Protein AF-0000000086532216 (afdb_homodimer)

Structure (mmCIF, N/CA/C/O backbone):
data_AF-0000000086532216-model_v1
#
loop_
_entity.id
_entity.type
_entity.pdbx_description
1 polymer 'Phytanoyl-CoA dioxygenase family protein'
#
loop_
_atom_site.group_PDB
_atom_site.id
_atom_site.type_symbol
_atom_site.label_atom_id
_atom_site.label_alt_id
_atom_site.label_comp_id
_atom_site.label_asym_id
_atom_site.label_entity_id
_atom_site.label_seq_id
_atom_site.pdbx_PDB_ins_code
_atom_site.Cartn_x
_atom_site.Cartn_y
_atom_site.Cartn_z
_atom_site.occupancy
_atom_site.B_iso_or_equiv
_atom_site.auth_seq_id
_atom_site.auth_comp_id
_atom_site.auth_asym_id
_atom_site.auth_atom_id
_atom_site.pdbx_PDB_model_num
ATOM 1 N N . MET A 1 1 ? 32.438 -9.359 -1.684 1 26.5 1 MET A N 1
ATOM 2 C CA . MET A 1 1 ? 31.672 -8.117 -1.827 1 26.5 1 MET A CA 1
ATOM 3 C C . MET A 1 1 ? 30.422 -8.141 -0.959 1 26.5 1 MET A C 1
ATOM 5 O O . MET A 1 1 ? 29.641 -9.094 -1.007 1 26.5 1 MET A O 1
ATOM 9 N N . ASP A 1 2 ? 30.469 -7.555 0.174 1 36 2 ASP A N 1
ATOM 10 C CA . ASP A 1 2 ? 29.422 -7.645 1.192 1 36 2 ASP A CA 1
ATOM 11 C C . ASP A 1 2 ? 28.031 -7.469 0.577 1 36 2 ASP A C 1
ATOM 13 O O . ASP A 1 2 ? 27.797 -6.508 -0.161 1 36 2 ASP A O 1
ATOM 17 N N . VAL A 1 3 ? 27.453 -8.477 0.072 1 42.84 3 VAL A N 1
ATOM 18 C CA . VAL A 1 3 ? 26.109 -8.359 -0.47 1 42.84 3 VAL A CA 1
ATOM 19 C C . VAL A 1 3 ? 25.359 -7.23 0.241 1 42.84 3 VAL A C 1
ATOM 21 O O . VAL A 1 3 ? 25.125 -7.301 1.448 1 42.84 3 VAL A O 1
ATOM 24 N N . LYS A 1 4 ? 25.641 -5.98 -0.162 1 53.34 4 LYS A N 1
ATOM 25 C CA . LYS A 1 4 ? 25.016 -4.781 0.393 1 53.34 4 LYS A CA 1
ATOM 26 C C . LYS A 1 4 ? 23.531 -5.008 0.674 1 53.34 4 LYS A C 1
ATOM 28 O O . LYS A 1 4 ? 22.797 -5.465 -0.198 1 53.34 4 LYS A O 1
ATOM 33 N N . LYS A 1 5 ? 23.109 -4.891 1.881 1 77.88 5 LYS A N 1
ATOM 34 C CA . LYS A 1 5 ? 21.766 -5.07 2.436 1 77.88 5 LYS A CA 1
ATOM 35 C C . LYS A 1 5 ? 20.766 -4.141 1.759 1 77.88 5 LYS A C 1
ATOM 37 O O . LYS A 1 5 ? 21.047 -2.953 1.568 1 77.88 5 LYS A O 1
ATOM 42 N N . ARG A 1 6 ? 19.875 -4.738 1.039 1 90.75 6 ARG A N 1
ATOM 43 C CA . ARG A 1 6 ? 18.781 -3.986 0.41 1 90.75 6 ARG A CA 1
ATOM 44 C C . ARG A 1 6 ? 18.141 -3.033 1.404 1 90.75 6 ARG A C 1
ATOM 46 O O . ARG A 1 6 ? 17.906 -3.395 2.561 1 90.75 6 ARG A O 1
ATOM 53 N N . LEU A 1 7 ? 17.922 -1.846 0.94 1 94 7 LEU A N 1
ATOM 54 C CA . LEU A 1 7 ? 17.234 -0.859 1.771 1 94 7 LEU A CA 1
ATOM 55 C C . LEU A 1 7 ? 15.797 -1.273 2.037 1 94 7 LEU A C 1
ATOM 57 O O . LEU A 1 7 ? 15.234 -0.938 3.08 1 94 7 LEU A O 1
ATOM 61 N N . LEU A 1 8 ? 15.25 -2.025 1.075 1 96.12 8 LEU A N 1
ATOM 62 C CA . LEU A 1 8 ? 13.852 -2.439 1.173 1 96.12 8 LEU A CA 1
ATOM 63 C C . LEU A 1 8 ? 13.719 -3.953 1.039 1 96.12 8 LEU A C 1
ATOM 65 O O . LEU A 1 8 ? 13.102 -4.445 0.092 1 96.12 8 LEU A O 1
ATOM 69 N N . PRO A 1 9 ? 14.203 -4.691 2.033 1 95.5 9 PRO A N 1
ATOM 70 C CA . PRO A 1 9 ? 14.148 -6.152 1.949 1 95.5 9 PRO A CA 1
ATOM 71 C C . PRO A 1 9 ? 12.727 -6.699 2.072 1 95.5 9 PRO A C 1
ATOM 73 O O . PRO A 1 9 ? 12.484 -7.875 1.791 1 95.5 9 PRO A O 1
ATOM 76 N N . GLY A 1 10 ? 11.766 -5.859 2.512 1 96.44 10 GLY A N 1
ATOM 77 C CA . GLY A 1 10 ? 10.383 -6.281 2.646 1 96.44 10 GLY A CA 1
ATOM 78 C C . GLY A 1 10 ? 9.562 -6.066 1.387 1 96.44 10 GLY A C 1
ATOM 79 O O . GLY A 1 10 ? 8.344 -6.227 1.396 1 96.44 10 GLY A O 1
ATOM 80 N N . ILE A 1 11 ? 10.195 -5.672 0.333 1 97.25 11 ILE A N 1
ATOM 81 C CA . ILE A 1 11 ? 9.57 -5.539 -0.978 1 97.25 11 ILE A CA 1
ATOM 82 C C . ILE A 1 11 ? 10.281 -6.438 -1.985 1 97.25 11 ILE A C 1
ATOM 84 O O . ILE A 1 11 ? 11.508 -6.441 -2.068 1 97.25 11 ILE A O 1
ATOM 88 N N . PRO A 1 12 ? 9.484 -7.246 -2.775 1 97.94 12 PRO A N 1
ATOM 89 C CA . PRO A 1 12 ? 10.164 -8.008 -3.826 1 97.94 12 PRO A CA 1
ATOM 90 C C . PRO A 1 12 ? 11.047 -7.133 -4.715 1 97.94 12 PRO A C 1
ATOM 92 O O . PRO A 1 12 ? 10.664 -6.008 -5.051 1 97.94 12 PRO A O 1
ATOM 95 N N . LEU A 1 13 ? 12.188 -7.652 -5.117 1 97.12 13 LEU A N 1
ATOM 96 C CA . LEU A 1 13 ? 13.125 -6.887 -5.926 1 97.12 13 LEU A CA 1
ATOM 97 C C . LEU A 1 13 ? 12.453 -6.344 -7.18 1 97.12 13 LEU A C 1
ATOM 99 O O . LEU A 1 13 ? 12.609 -5.168 -7.52 1 97.12 13 LEU A O 1
ATOM 103 N N . ILE A 1 14 ? 11.648 -7.102 -7.844 1 97.88 14 ILE A N 1
ATOM 104 C CA . ILE A 1 14 ? 11.078 -6.758 -9.141 1 97.88 14 ILE A CA 1
ATOM 105 C C . ILE A 1 14 ? 9.977 -5.711 -8.953 1 97.88 14 ILE A C 1
ATOM 107 O O . ILE A 1 14 ? 9.492 -5.133 -9.93 1 97.88 14 ILE A O 1
ATOM 111 N N . GLU A 1 15 ? 9.547 -5.469 -7.727 1 97.81 15 GLU A N 1
ATOM 112 C CA . GLU A 1 15 ? 8.508 -4.473 -7.488 1 97.81 15 GLU A CA 1
ATOM 113 C C . GLU A 1 15 ? 9.031 -3.318 -6.641 1 97.81 15 GLU A C 1
ATOM 115 O O . GLU A 1 15 ? 8.258 -2.477 -6.184 1 97.81 15 GLU A O 1
ATOM 120 N N . SER A 1 16 ? 10.32 -3.264 -6.414 1 97.12 16 SER A N 1
ATOM 121 C CA . SER A 1 16 ? 10.961 -2.248 -5.59 1 97.12 16 SER A CA 1
ATOM 122 C C . SER A 1 16 ? 10.938 -0.884 -6.27 1 97.12 16 SER A C 1
ATOM 124 O O . SER A 1 16 ? 11.164 -0.783 -7.477 1 97.12 16 SER A O 1
ATOM 126 N N . PRO A 1 17 ? 10.641 0.171 -5.504 1 96.25 17 PRO A N 1
ATOM 127 C CA . PRO A 1 17 ? 10.812 1.514 -6.062 1 96.25 17 PRO A CA 1
ATOM 128 C C . PRO A 1 17 ? 12.266 1.829 -6.398 1 96.25 17 PRO A C 1
ATOM 130 O O . PRO A 1 17 ? 12.547 2.836 -7.055 1 96.25 17 PRO A O 1
ATOM 133 N N . LEU A 1 18 ? 13.195 1 -6 1 96.75 18 LEU A N 1
ATOM 134 C CA . LEU A 1 18 ? 14.625 1.145 -6.281 1 96.75 18 LEU A CA 1
ATOM 135 C C . LEU A 1 18 ? 15.094 0.085 -7.273 1 96.75 18 LEU A C 1
ATOM 137 O O . LEU A 1 18 ? 16.266 -0.309 -7.258 1 96.75 18 LEU A O 1
ATOM 141 N N . PHE A 1 19 ? 14.195 -0.387 -8.094 1 97.31 19 PHE A N 1
ATOM 142 C CA . PHE A 1 19 ? 14.383 -1.537 -8.969 1 97.31 19 PHE A CA 1
ATOM 143 C C . PHE A 1 19 ? 15.664 -1.388 -9.781 1 97.31 19 PHE A C 1
ATOM 145 O O . PHE A 1 19 ? 16.531 -2.271 -9.766 1 97.31 19 PHE A O 1
ATOM 152 N N . ASP A 1 20 ? 15.82 -0.256 -10.484 1 94.31 20 ASP A N 1
ATOM 153 C CA . ASP A 1 20 ? 16.953 -0.088 -11.383 1 94.31 20 ASP A CA 1
ATOM 154 C C . ASP A 1 20 ? 18.281 -0.21 -10.633 1 94.31 20 ASP A C 1
ATOM 156 O O . ASP A 1 20 ? 19.188 -0.906 -11.078 1 94.31 20 ASP A O 1
ATOM 160 N N . ALA A 1 21 ? 18.359 0.395 -9.477 1 91.75 21 ALA A N 1
ATOM 161 C CA . ALA A 1 21 ? 19.578 0.353 -8.68 1 91.75 21 ALA A CA 1
ATOM 162 C C . ALA A 1 21 ? 19.812 -1.045 -8.117 1 91.75 21 ALA A C 1
ATOM 164 O O . ALA A 1 21 ? 20.953 -1.53 -8.109 1 91.75 21 ALA A O 1
ATOM 165 N N . GLU A 1 22 ? 18.766 -1.678 -7.711 1 92.44 22 GLU A N 1
ATOM 166 C CA . GLU A 1 22 ? 18.891 -2.977 -7.055 1 92.44 22 GLU A CA 1
ATOM 167 C C . GLU A 1 22 ? 19.188 -4.078 -8.07 1 92.44 22 GLU A C 1
ATOM 169 O O . GLU A 1 22 ? 19.984 -4.984 -7.789 1 92.44 22 GLU A O 1
ATOM 174 N N . ILE A 1 23 ? 18.531 -4.027 -9.195 1 91.31 23 ILE A N 1
ATOM 175 C CA . ILE A 1 23 ? 18.688 -5.094 -10.172 1 91.31 23 ILE A CA 1
ATOM 176 C C . ILE A 1 23 ? 20.094 -5.055 -10.758 1 91.31 23 ILE A C 1
ATOM 178 O O . ILE A 1 23 ? 20.656 -6.09 -11.141 1 91.31 23 ILE A O 1
ATOM 182 N N . SER A 1 24 ? 20.672 -3.875 -10.859 1 87.38 24 SER A N 1
ATOM 183 C CA . SER A 1 24 ? 22.031 -3.729 -11.367 1 87.38 24 SER A CA 1
ATOM 184 C C . SER A 1 24 ? 23.047 -4.414 -10.445 1 87.38 24 SER A C 1
ATOM 186 O O . SER A 1 24 ? 24.125 -4.816 -10.891 1 87.38 24 SER A O 1
ATOM 188 N N . GLN A 1 25 ? 22.703 -4.555 -9.219 1 84.75 25 GLN A N 1
ATOM 189 C CA . GLN A 1 25 ? 23.594 -5.18 -8.242 1 84.75 25 GLN A CA 1
ATOM 190 C C . GLN A 1 25 ? 23.328 -6.676 -8.133 1 84.75 25 GLN A C 1
ATOM 192 O O . GLN A 1 25 ? 24.094 -7.41 -7.516 1 84.75 25 GLN A O 1
ATOM 197 N N . ALA A 1 26 ? 22.219 -7.031 -8.711 1 83.44 26 ALA A N 1
ATOM 198 C CA . ALA A 1 26 ? 21.844 -8.438 -8.633 1 83.44 26 ALA A CA 1
ATOM 199 C C . ALA A 1 26 ? 22.625 -9.273 -9.641 1 83.44 26 ALA A C 1
ATOM 201 O O . ALA A 1 26 ? 23.016 -8.781 -10.703 1 83.44 26 ALA A O 1
ATOM 202 N N . GLU A 1 27 ? 23 -10.477 -9.242 1 85.44 27 GLU A N 1
ATOM 203 C CA . GLU A 1 27 ? 23.688 -11.414 -10.133 1 85.44 27 GLU A CA 1
ATOM 204 C C . GLU A 1 27 ? 22.703 -12.117 -11.062 1 85.44 27 GLU A C 1
ATOM 206 O O . GLU A 1 27 ? 22.312 -13.258 -10.82 1 85.44 27 GLU A O 1
ATOM 211 N N . LEU A 1 28 ? 22.312 -11.406 -12.164 1 92.75 28 LEU A N 1
ATOM 212 C CA . LEU A 1 28 ? 21.375 -11.945 -13.141 1 92.75 28 LEU A CA 1
ATOM 213 C C . LEU A 1 28 ? 22.031 -12.07 -14.516 1 92.75 28 LEU A C 1
ATOM 215 O O . LEU A 1 28 ? 22.859 -11.234 -14.891 1 92.75 28 LEU A O 1
ATOM 219 N N . THR A 1 29 ? 21.703 -13.102 -15.203 1 94.25 29 THR A N 1
ATOM 220 C CA . THR A 1 29 ? 22.062 -13.203 -16.609 1 94.25 29 THR A CA 1
ATOM 221 C C . THR A 1 29 ? 21.297 -12.18 -17.438 1 94.25 29 THR A C 1
ATOM 223 O O . THR A 1 29 ? 20.297 -11.617 -16.969 1 94.25 29 THR A O 1
ATOM 226 N N . PRO A 1 30 ? 21.766 -11.914 -18.656 1 94.38 30 PRO A N 1
ATOM 227 C CA . PRO A 1 30 ? 21.031 -10.969 -19.5 1 94.38 30 PRO A CA 1
ATOM 228 C C . PRO A 1 30 ? 19.578 -11.375 -19.703 1 94.38 30 PRO A C 1
ATOM 230 O O . PRO A 1 30 ? 18.672 -10.523 -19.672 1 94.38 30 PRO A O 1
ATOM 233 N N . GLY A 1 31 ? 19.328 -12.664 -19.891 1 96.25 31 GLY A N 1
ATOM 234 C CA . GLY A 1 31 ? 17.969 -13.156 -20.031 1 96.25 31 GLY A CA 1
ATOM 235 C C . GLY A 1 31 ? 17.125 -12.945 -18.781 1 96.25 31 GLY A C 1
ATOM 236 O O . GLY A 1 31 ? 15.961 -12.562 -18.859 1 96.25 31 GLY A O 1
ATOM 237 N N . GLU A 1 32 ? 17.719 -13.148 -17.688 1 96.31 32 GLU A N 1
ATOM 238 C CA . GLU A 1 32 ? 17.016 -12.969 -16.422 1 96.31 32 GLU A CA 1
ATOM 239 C C . GLU A 1 32 ? 16.719 -11.492 -16.156 1 96.31 32 GLU A C 1
ATOM 241 O O . GLU A 1 32 ? 15.703 -11.148 -15.57 1 96.31 32 GLU A O 1
ATOM 246 N N . HIS A 1 33 ? 17.641 -10.633 -16.594 1 96.75 33 HIS A N 1
ATOM 247 C CA . HIS A 1 33 ? 17.406 -9.195 -16.516 1 96.75 33 HIS A CA 1
ATOM 248 C C . HIS A 1 33 ? 16.172 -8.789 -17.312 1 96.75 33 HIS A C 1
ATOM 250 O O . HIS A 1 33 ? 15.375 -7.953 -16.859 1 96.75 33 HIS A O 1
ATOM 256 N N . GLU A 1 34 ? 16.047 -9.391 -18.453 1 97.69 34 GLU A N 1
ATOM 257 C CA . GLU A 1 34 ? 14.875 -9.109 -19.266 1 97.69 34 GLU A CA 1
ATOM 258 C C . GLU A 1 34 ? 13.594 -9.578 -18.578 1 97.69 34 GLU A C 1
ATOM 260 O O . GLU A 1 34 ? 12.57 -8.891 -18.641 1 97.69 34 GLU A O 1
ATOM 265 N N . ILE A 1 35 ? 13.656 -10.719 -17.969 1 98.5 35 ILE A N 1
ATOM 266 C CA . ILE A 1 35 ? 12.516 -11.258 -17.234 1 98.5 35 ILE A CA 1
ATOM 267 C C . ILE A 1 35 ? 12.156 -10.312 -16.078 1 98.5 35 ILE A C 1
ATOM 269 O O . ILE A 1 35 ? 10.992 -9.961 -15.898 1 98.5 35 ILE A O 1
ATOM 273 N N . ALA A 1 36 ? 13.172 -9.883 -15.344 1 98.38 36 ALA A N 1
ATOM 274 C CA . ALA A 1 36 ? 12.969 -8.969 -14.227 1 98.38 36 ALA A CA 1
ATOM 275 C C . ALA A 1 36 ? 12.336 -7.66 -14.688 1 98.38 36 ALA A C 1
ATOM 277 O O . ALA A 1 36 ? 11.398 -7.164 -14.055 1 98.38 36 ALA A O 1
ATOM 278 N N . SER A 1 37 ? 12.82 -7.141 -15.781 1 98.25 37 SER A N 1
ATOM 279 C CA . SER A 1 37 ? 12.305 -5.887 -16.328 1 98.25 37 SER A CA 1
ATOM 280 C C . SER A 1 37 ? 10.852 -6.039 -16.766 1 98.25 37 SER A C 1
ATOM 282 O O . SER A 1 37 ? 10.039 -5.141 -16.547 1 98.25 37 SER A O 1
ATOM 284 N N . ALA A 1 38 ? 10.539 -7.16 -17.406 1 98.75 38 ALA A N 1
ATOM 285 C CA . ALA A 1 38 ? 9.172 -7.418 -17.844 1 98.75 38 ALA A CA 1
ATOM 286 C C . ALA A 1 38 ? 8.227 -7.504 -16.656 1 98.75 38 ALA A C 1
ATOM 288 O O . ALA A 1 38 ? 7.129 -6.941 -16.672 1 98.75 38 ALA A O 1
ATOM 289 N N . LEU A 1 39 ? 8.641 -8.188 -15.625 1 98.81 39 LEU A N 1
ATOM 290 C CA . LEU A 1 39 ? 7.824 -8.312 -14.414 1 98.81 39 LEU A CA 1
ATOM 291 C C . LEU A 1 39 ? 7.617 -6.953 -13.758 1 98.81 39 LEU A C 1
ATOM 293 O O . LEU A 1 39 ? 6.516 -6.637 -13.305 1 98.81 39 LEU A O 1
ATOM 297 N N . ASN A 1 40 ? 8.672 -6.184 -13.688 1 98.5 40 ASN A N 1
ATOM 298 C CA . ASN A 1 40 ? 8.594 -4.855 -13.094 1 98.5 40 ASN A CA 1
ATOM 299 C C . ASN A 1 40 ? 7.637 -3.949 -13.867 1 98.5 40 ASN A C 1
ATOM 301 O O . ASN A 1 40 ? 6.828 -3.236 -13.273 1 98.5 40 ASN A O 1
ATOM 305 N N . ARG A 1 41 ? 7.723 -4.016 -15.18 1 98.06 41 ARG A N 1
ATOM 306 C CA . ARG A 1 41 ? 6.977 -3.104 -16.047 1 98.06 41 ARG A CA 1
ATOM 307 C C . ARG A 1 41 ? 5.543 -3.582 -16.234 1 98.06 41 ARG A C 1
ATOM 309 O O . ARG A 1 41 ? 4.598 -2.795 -16.125 1 98.06 41 ARG A O 1
ATOM 316 N N . ASN A 1 42 ? 5.406 -4.891 -16.453 1 98.5 42 ASN A N 1
ATOM 317 C CA . ASN A 1 42 ? 4.121 -5.406 -16.906 1 98.5 42 ASN A CA 1
ATOM 318 C C . ASN A 1 42 ? 3.393 -6.164 -15.805 1 98.5 42 ASN A C 1
ATOM 320 O O . ASN A 1 42 ? 2.186 -6.395 -15.891 1 98.5 42 ASN A O 1
ATOM 324 N N . GLY A 1 43 ? 4.109 -6.625 -14.82 1 98.81 43 GLY A N 1
ATOM 325 C CA . GLY A 1 43 ? 3.535 -7.469 -13.781 1 98.81 43 GLY A CA 1
ATOM 326 C C . GLY A 1 43 ? 3.535 -8.945 -14.148 1 98.81 43 GLY A C 1
ATOM 327 O O . GLY A 1 43 ? 3.047 -9.773 -13.383 1 98.81 43 GLY A O 1
ATOM 328 N N . TYR A 1 44 ? 4.07 -9.242 -15.375 1 98.88 44 TYR A N 1
ATOM 329 C CA . TYR A 1 44 ? 4.219 -10.625 -15.812 1 98.88 44 TYR A CA 1
ATOM 330 C C . TYR A 1 44 ? 5.375 -10.766 -16.797 1 98.88 44 TYR A C 1
ATOM 332 O O . TYR A 1 44 ? 5.855 -9.766 -17.344 1 98.88 44 TYR A O 1
ATOM 340 N N . ALA A 1 45 ? 5.84 -11.992 -16.969 1 98.88 45 ALA A N 1
ATOM 341 C CA . ALA A 1 45 ? 6.867 -12.352 -17.938 1 98.88 45 ALA A CA 1
ATOM 342 C C . ALA A 1 45 ? 6.594 -13.719 -18.547 1 98.88 45 ALA A C 1
ATOM 344 O O . ALA A 1 45 ? 6.086 -14.617 -17.875 1 98.88 45 ALA A O 1
ATOM 345 N N . VAL A 1 46 ? 6.934 -13.852 -19.797 1 98.69 46 VAL A N 1
ATOM 346 C CA . VAL A 1 46 ? 6.793 -15.109 -20.516 1 98.69 46 VAL A CA 1
ATOM 347 C C . VAL A 1 46 ? 8.172 -15.742 -20.734 1 98.69 46 VAL A C 1
ATOM 349 O O . VAL A 1 46 ? 9.102 -15.062 -21.172 1 98.69 46 VAL A O 1
ATOM 352 N N . ILE A 1 47 ? 8.242 -17 -20.406 1 98.75 47 ILE A N 1
ATOM 353 C CA . ILE A 1 47 ? 9.5 -17.719 -20.594 1 98.75 47 ILE A CA 1
ATOM 354 C C . ILE A 1 47 ? 9.219 -19.109 -21.125 1 98.75 47 ILE A C 1
ATOM 356 O O . ILE A 1 47 ? 8.078 -19.594 -21.078 1 98.75 47 ILE A O 1
ATOM 360 N N . ASP A 1 48 ? 10.25 -19.688 -21.703 1 98.56 48 ASP A N 1
ATOM 361 C CA . ASP A 1 48 ? 10.203 -21.141 -21.875 1 98.56 48 ASP A CA 1
ATOM 362 C C . ASP A 1 48 ? 10.492 -21.859 -20.562 1 98.56 48 ASP A C 1
ATOM 364 O O . ASP A 1 48 ? 11.508 -21.594 -19.906 1 98.56 48 ASP A O 1
ATOM 368 N N . PHE A 1 49 ? 9.57 -22.688 -20.172 1 98.75 49 PHE A N 1
ATOM 369 C CA . PHE A 1 49 ? 9.758 -23.359 -18.891 1 98.75 49 PHE A CA 1
ATOM 370 C C . PHE A 1 49 ? 11.062 -24.141 -18.875 1 98.75 49 PHE A C 1
ATOM 372 O O . PHE A 1 49 ? 11.344 -24.906 -19.797 1 98.75 49 PHE A O 1
ATOM 379 N N . PRO A 1 50 ? 11.836 -23.953 -17.844 1 98.25 50 PRO A N 1
ATOM 380 C CA . PRO A 1 50 ? 13.195 -24.484 -17.859 1 98.25 50 PRO A CA 1
ATOM 381 C C . PRO A 1 50 ? 13.273 -25.938 -17.375 1 98.25 50 PRO A C 1
ATOM 383 O O . PRO A 1 50 ? 13.891 -26.219 -16.359 1 98.25 50 PRO A O 1
ATOM 386 N N . ASP A 1 51 ? 12.734 -26.812 -18.156 1 98.19 51 ASP A N 1
ATOM 387 C CA . ASP A 1 51 ? 12.75 -28.25 -17.906 1 98.19 51 ASP A CA 1
ATOM 388 C C . ASP A 1 51 ? 13.023 -29.031 -19.203 1 98.19 51 ASP A C 1
ATOM 390 O O . ASP A 1 51 ? 12.156 -29.109 -20.062 1 98.19 51 ASP A O 1
ATOM 394 N N . PRO A 1 52 ? 14.148 -29.672 -19.297 1 97.44 52 PRO A N 1
ATOM 395 C CA . PRO A 1 52 ? 14.477 -30.406 -20.531 1 97.44 52 PRO A CA 1
ATOM 396 C C . PRO A 1 52 ? 13.555 -31.609 -20.766 1 97.44 52 PRO A C 1
ATOM 398 O O . PRO A 1 52 ? 13.43 -32.094 -21.891 1 97.44 52 PRO A O 1
ATOM 401 N N . ASP A 1 53 ? 12.93 -32.094 -19.766 1 97.94 53 ASP A N 1
ATOM 402 C CA . ASP A 1 53 ? 12.062 -33.25 -19.875 1 97.94 53 ASP A CA 1
ATOM 403 C C . ASP A 1 53 ? 10.586 -32.844 -19.922 1 97.94 53 ASP A C 1
ATOM 405 O O . ASP A 1 53 ? 9.703 -33.656 -19.672 1 97.94 53 ASP A O 1
ATOM 409 N N . LEU A 1 54 ? 10.336 -31.625 -20.203 1 98.62 54 LEU A N 1
ATOM 410 C CA . LEU A 1 54 ? 8.984 -31.094 -20.047 1 98.62 54 LEU A CA 1
ATOM 411 C C . LEU A 1 54 ? 8.008 -31.828 -20.969 1 98.62 54 LEU A C 1
ATOM 413 O O . LEU A 1 54 ? 6.891 -32.156 -20.547 1 98.62 54 LEU A O 1
ATOM 417 N N . ASP A 1 55 ? 8.359 -32.125 -22.156 1 98.31 55 ASP A N 1
ATOM 418 C CA . ASP A 1 55 ? 7.453 -32.75 -23.125 1 98.31 55 ASP A CA 1
ATOM 419 C C . ASP A 1 55 ? 6.965 -34.125 -22.641 1 98.31 55 ASP A C 1
ATOM 421 O O . ASP A 1 55 ? 5.773 -34.406 -22.719 1 98.31 55 ASP A O 1
ATOM 425 N N . VAL A 1 56 ? 7.871 -34.875 -22.172 1 98.44 56 VAL A N 1
ATOM 426 C CA . VAL A 1 56 ? 7.527 -36.219 -21.703 1 98.44 56 VAL A CA 1
ATOM 427 C C . VAL A 1 56 ? 6.68 -36.125 -20.438 1 98.44 56 VAL A C 1
ATOM 429 O O . VAL A 1 56 ? 5.73 -36.875 -20.25 1 98.44 56 VAL A O 1
ATOM 432 N N . ARG A 1 57 ? 7.004 -35.156 -19.578 1 98.56 57 ARG A N 1
ATOM 433 C CA . ARG A 1 57 ? 6.219 -34.938 -18.375 1 98.56 57 ARG A CA 1
ATOM 434 C C . ARG A 1 57 ? 4.781 -34.531 -18.719 1 98.56 57 ARG A C 1
ATOM 436 O O . ARG A 1 57 ? 3.836 -35.062 -18.125 1 98.56 57 ARG A O 1
ATOM 443 N N . ILE A 1 58 ? 4.656 -33.688 -19.688 1 98.75 58 ILE A N 1
ATOM 444 C CA . ILE A 1 58 ? 3.338 -33.219 -20.109 1 98.75 58 ILE A CA 1
ATOM 445 C C . ILE A 1 58 ? 2.506 -34.406 -20.609 1 98.75 58 ILE A C 1
ATOM 447 O O . ILE A 1 58 ? 1.339 -34.531 -20.234 1 98.75 58 ILE A O 1
ATOM 451 N N . ALA A 1 59 ? 3.098 -35.219 -21.391 1 98.56 59 ALA A N 1
ATOM 452 C CA . ALA A 1 59 ? 2.391 -36.406 -21.906 1 98.56 59 ALA A CA 1
ATOM 453 C C . ALA A 1 59 ? 1.891 -37.281 -20.766 1 98.56 59 ALA A C 1
ATOM 455 O O . ALA A 1 59 ? 0.738 -37.719 -20.781 1 98.56 59 ALA A O 1
ATOM 456 N N . ARG A 1 60 ? 2.697 -37.5 -19.812 1 98.69 60 ARG A N 1
ATOM 457 C CA . ARG A 1 60 ? 2.342 -38.375 -18.688 1 98.69 60 ARG A CA 1
ATOM 458 C C . ARG A 1 60 ? 1.262 -37.719 -17.828 1 98.69 60 ARG A C 1
ATOM 460 O O . ARG A 1 60 ? 0.342 -38.375 -17.359 1 98.69 60 ARG A O 1
ATOM 467 N N . ILE A 1 61 ? 1.353 -36.438 -17.609 1 98.5 61 ILE A N 1
ATOM 468 C CA . ILE A 1 61 ? 0.356 -35.719 -16.844 1 98.5 61 ILE A CA 1
ATOM 469 C C . ILE A 1 61 ? -1.01 -35.844 -17.516 1 98.5 61 ILE A C 1
ATOM 471 O O . ILE A 1 61 ? -2 -36.188 -16.859 1 98.5 61 ILE A O 1
ATOM 475 N N . ARG A 1 62 ? -1.061 -35.531 -18.797 1 97.44 62 ARG A N 1
ATOM 476 C CA . ARG A 1 62 ? -2.328 -35.594 -19.516 1 97.44 62 ARG A CA 1
ATOM 477 C C . ARG A 1 62 ? -2.939 -37 -19.453 1 97.44 62 ARG A C 1
ATOM 479 O O . ARG A 1 62 ? -4.145 -37.125 -19.25 1 97.44 62 ARG A O 1
ATOM 486 N N . GLU A 1 63 ? -2.109 -37.969 -19.641 1 97.56 63 GLU A N 1
ATOM 487 C CA . GLU A 1 63 ? -2.578 -39.344 -19.594 1 97.56 63 GLU A CA 1
ATOM 488 C C . GLU A 1 63 ? -3.16 -39.688 -18.219 1 97.56 63 GLU A C 1
ATOM 490 O O . GLU A 1 63 ? -4.246 -40.281 -18.125 1 97.56 63 GLU A O 1
ATOM 495 N N . ARG A 1 64 ? -2.488 -39.344 -17.172 1 96.62 64 ARG A N 1
ATOM 496 C CA . ARG A 1 64 ? -2.873 -39.75 -15.82 1 96.62 64 ARG A CA 1
ATOM 497 C C . ARG A 1 64 ? -4.066 -38.938 -15.328 1 96.62 64 ARG A C 1
ATOM 499 O O . ARG A 1 64 ? -4.938 -39.438 -14.633 1 96.62 64 ARG A O 1
ATOM 506 N N . LEU A 1 65 ? -4.125 -37.625 -15.695 1 95.69 65 LEU A N 1
ATOM 507 C CA . LEU A 1 65 ? -5.133 -36.75 -15.109 1 95.69 65 LEU A CA 1
ATOM 508 C C . LEU A 1 65 ? -6.422 -36.781 -15.93 1 95.69 65 LEU A C 1
ATOM 510 O O . LEU A 1 65 ? -7.496 -36.469 -15.414 1 95.69 65 LEU A O 1
ATOM 514 N N . ALA A 1 66 ? -6.406 -37.156 -17.188 1 93.69 66 ALA A N 1
ATOM 515 C CA . ALA A 1 66 ? -7.555 -37.062 -18.094 1 93.69 66 ALA A CA 1
ATOM 516 C C . ALA A 1 66 ? -8.773 -37.781 -17.484 1 93.69 66 ALA A C 1
ATOM 518 O O . ALA A 1 66 ? -9.852 -37.188 -17.391 1 93.69 66 ALA A O 1
ATOM 519 N N . PRO A 1 67 ? -8.625 -39 -16.969 1 91.56 67 PRO A N 1
ATOM 520 C CA . PRO A 1 67 ? -9.805 -39.688 -16.422 1 91.56 67 PRO A CA 1
ATOM 521 C C . PRO A 1 67 ? -10.273 -39.094 -15.094 1 91.56 67 PRO A C 1
ATOM 523 O O . PRO A 1 67 ? -11.398 -39.344 -14.656 1 91.56 67 PRO A O 1
ATOM 526 N N . LEU A 1 68 ? -9.414 -38.312 -14.445 1 90.81 68 LEU A N 1
ATOM 527 C CA . LEU A 1 68 ? -9.695 -37.812 -13.102 1 90.81 68 LEU A CA 1
ATOM 528 C C . LEU A 1 68 ? -10.578 -36.594 -13.148 1 90.81 68 LEU A C 1
ATOM 530 O O . LEU A 1 68 ? -11.164 -36.188 -12.133 1 90.81 68 LEU A O 1
ATOM 534 N N . PHE A 1 69 ? -10.734 -35.938 -14.297 1 89.19 69 PHE A N 1
ATOM 535 C CA . PHE A 1 69 ? -11.562 -34.719 -14.414 1 89.19 69 PHE A CA 1
ATOM 536 C C . PHE A 1 69 ? -13.047 -35.094 -14.375 1 89.19 69 PHE A C 1
ATOM 538 O O . PHE A 1 69 ? -13.898 -34.219 -14.258 1 89.19 69 PHE A O 1
ATOM 545 N N . ALA A 1 70 ? -13.305 -36.312 -14.453 1 78.56 70 ALA A N 1
ATOM 546 C CA . ALA A 1 70 ? -14.68 -36.781 -14.328 1 78.56 70 ALA A CA 1
ATOM 547 C C . ALA A 1 70 ? -15.086 -36.906 -12.867 1 78.56 70 ALA A C 1
ATOM 549 O O . ALA A 1 70 ? -16.281 -36.969 -12.547 1 78.56 70 ALA A O 1
ATOM 550 N N . ASP A 1 71 ? -14.125 -36.812 -12 1 75.69 71 ASP A N 1
ATOM 551 C CA . ASP A 1 71 ? -14.367 -37 -10.562 1 75.69 71 ASP A CA 1
ATOM 552 C C . ASP A 1 71 ? -14.695 -35.656 -9.906 1 75.69 71 ASP A C 1
ATOM 554 O O . ASP A 1 71 ? -14.453 -34.594 -10.484 1 75.69 71 ASP A O 1
ATOM 558 N N . THR A 1 72 ? -15.453 -35.781 -8.742 1 77.88 72 THR A N 1
ATOM 559 C CA . THR A 1 72 ? -15.781 -34.594 -7.977 1 77.88 72 THR A CA 1
ATOM 560 C C . THR A 1 72 ? -15.562 -34.812 -6.484 1 77.88 72 THR A C 1
ATOM 562 O O . THR A 1 72 ? -15.773 -35.938 -5.988 1 77.88 72 THR A O 1
ATOM 565 N N . GLY A 1 73 ? -14.969 -33.719 -5.82 1 80.19 73 GLY A N 1
ATOM 566 C CA . GLY A 1 73 ? -14.859 -33.75 -4.371 1 80.19 73 GLY A CA 1
ATOM 567 C C . GLY A 1 73 ? -13.43 -33.844 -3.881 1 80.19 73 GLY A C 1
ATOM 568 O O . GLY A 1 73 ? -12.492 -33.75 -4.668 1 80.19 73 GLY A O 1
ATOM 569 N N . LEU A 1 74 ? -13.25 -33.844 -2.533 1 77.12 74 LEU A N 1
ATOM 570 C CA . LEU A 1 74 ? -11.961 -33.938 -1.855 1 77.12 74 LEU A CA 1
ATOM 571 C C . LEU A 1 74 ? -11.578 -35.375 -1.564 1 77.12 74 LEU A C 1
ATOM 573 O O . LEU A 1 74 ? -12.367 -36.125 -0.989 1 77.12 74 LEU A O 1
ATOM 577 N N . SER A 1 75 ? -10.438 -35.688 -1.979 1 72.75 75 SER A N 1
ATOM 578 C CA . SER A 1 75 ? -9.945 -37.031 -1.695 1 72.75 75 SER A CA 1
ATOM 579 C C . SER A 1 75 ? -9.359 -37.125 -0.29 1 72.75 75 SER A C 1
ATOM 581 O O . SER A 1 75 ? -9.133 -36.094 0.362 1 72.75 75 SER A O 1
ATOM 583 N N . ASN A 1 76 ? -9.109 -38.312 0.14 1 71.31 76 ASN A N 1
ATOM 584 C CA . ASN A 1 76 ? -8.531 -38.562 1.458 1 71.31 76 ASN A CA 1
ATOM 585 C C . ASN A 1 76 ? -7.117 -38 1.561 1 71.31 76 ASN A C 1
ATOM 587 O O . ASN A 1 76 ? -6.672 -37.625 2.648 1 71.31 76 ASN A O 1
ATOM 591 N N . ASP A 1 77 ? -6.504 -37.875 0.472 1 72.94 77 ASP A N 1
ATOM 592 C CA . ASP A 1 77 ? -5.117 -37.406 0.492 1 72.94 77 ASP A CA 1
ATOM 593 C C . ASP A 1 77 ? -5.035 -35.906 0.357 1 72.94 77 ASP A C 1
ATOM 595 O O . ASP A 1 77 ? -3.951 -35.312 0.44 1 72.94 77 ASP A O 1
ATOM 599 N N . GLY A 1 78 ? -6.148 -35.344 0.064 1 75.19 78 GLY A N 1
ATOM 600 C CA . GLY A 1 78 ? -6.148 -33.875 0.083 1 75.19 78 GLY A CA 1
ATOM 601 C C . GLY A 1 78 ? -6.238 -33.281 -1.301 1 75.19 78 GLY A C 1
ATOM 602 O O . GLY A 1 78 ? -6.16 -32.062 -1.449 1 75.19 78 GLY A O 1
ATOM 603 N N . VAL A 1 79 ? -6.406 -34.094 -2.279 1 79.06 79 VAL A N 1
ATOM 604 C CA . VAL A 1 79 ? -6.594 -33.562 -3.631 1 79.06 79 VAL A CA 1
ATOM 605 C C . VAL A 1 79 ? -8.062 -33.188 -3.84 1 79.06 79 VAL A C 1
ATOM 607 O O . VAL A 1 79 ? -8.961 -33.938 -3.445 1 79.06 79 VAL A O 1
ATOM 610 N N . PHE A 1 80 ? -8.312 -32 -4.512 1 81.19 80 PHE A N 1
ATOM 611 C CA . PHE A 1 80 ? -9.672 -31.562 -4.812 1 81.19 80 PHE A CA 1
ATOM 612 C C . PHE A 1 80 ? -9.961 -31.688 -6.305 1 81.19 80 PHE A C 1
ATOM 614 O O . PHE A 1 80 ? -9.258 -31.109 -7.133 1 81.19 80 PHE A O 1
ATOM 621 N N . TYR A 1 81 ? -10.961 -32.438 -6.555 1 77.44 81 TYR A N 1
ATOM 622 C CA . TYR A 1 81 ? -11.359 -32.719 -7.934 1 77.44 81 TYR A CA 1
ATOM 623 C C . TYR A 1 81 ? -12.641 -31.953 -8.273 1 77.44 81 TYR A C 1
ATOM 625 O O . TYR A 1 81 ? -13.578 -31.906 -7.469 1 77.44 81 TYR A O 1
ATOM 633 N N . ALA A 1 82 ? -12.648 -31.25 -9.32 1 76.5 82 ALA A N 1
ATOM 634 C CA . ALA A 1 82 ? -13.828 -30.609 -9.898 1 76.5 82 ALA A CA 1
ATOM 635 C C . ALA A 1 82 ? -13.797 -30.688 -11.422 1 76.5 82 ALA A C 1
ATOM 637 O O . ALA A 1 82 ? -12.773 -31.031 -12.016 1 76.5 82 ALA A O 1
ATOM 638 N N . ALA A 1 83 ? -15.055 -30.375 -11.961 1 73.12 83 ALA A N 1
ATOM 639 C CA . ALA A 1 83 ? -15.125 -30.375 -13.422 1 73.12 83 ALA A CA 1
ATOM 640 C C . ALA A 1 83 ? -14.148 -29.375 -14.023 1 73.12 83 ALA A C 1
ATOM 642 O O . ALA A 1 83 ? -14.242 -28.172 -13.758 1 73.12 83 ALA A O 1
ATOM 643 N N . GLY A 1 84 ? -13.016 -29.812 -14.477 1 81.81 84 GLY A N 1
ATOM 644 C CA . GLY A 1 84 ? -12.078 -28.984 -15.234 1 81.81 84 GLY A CA 1
ATOM 645 C C . GLY A 1 84 ? -10.906 -28.5 -14.406 1 81.81 84 GLY A C 1
ATOM 646 O O . GLY A 1 84 ? -10.039 -27.797 -14.914 1 81.81 84 GLY A O 1
ATOM 647 N N . ARG A 1 85 ? -10.977 -28.828 -13.086 1 90.75 85 ARG A N 1
ATOM 648 C CA . ARG A 1 85 ? -9.883 -28.375 -12.234 1 90.75 85 ARG A CA 1
ATOM 649 C C . ARG A 1 85 ? -9.508 -29.438 -11.203 1 90.75 85 ARG A C 1
ATOM 651 O O . ARG A 1 85 ? -10.391 -30.031 -10.57 1 90.75 85 ARG A O 1
ATOM 658 N N . ILE A 1 86 ? -8.32 -29.766 -11.094 1 94.44 86 ILE A N 1
ATOM 659 C CA . ILE A 1 86 ? -7.785 -30.578 -10.016 1 94.44 86 ILE A CA 1
ATOM 660 C C . ILE A 1 86 ? -6.816 -29.766 -9.164 1 94.44 86 ILE A C 1
ATOM 662 O O . ILE A 1 86 ? -5.832 -29.234 -9.68 1 94.44 86 ILE A O 1
ATOM 666 N N . GLN A 1 87 ? -7.086 -29.625 -7.898 1 95.12 87 GLN A N 1
ATOM 667 C CA . GLN A 1 87 ? -6.215 -28.922 -6.973 1 95.12 87 GLN A CA 1
ATOM 668 C C . GLN A 1 87 ? -5.281 -29.875 -6.238 1 95.12 87 GLN A C 1
ATOM 670 O O . GLN A 1 87 ? -5.73 -30.875 -5.684 1 95.12 87 GLN A O 1
ATOM 675 N N . ASP A 1 88 ? -4.008 -29.625 -6.344 1 96.88 88 ASP A N 1
ATOM 676 C CA . ASP A 1 88 ? -2.936 -30.281 -5.613 1 96.88 88 ASP A CA 1
ATOM 677 C C . ASP A 1 88 ? -2.705 -31.703 -6.141 1 96.88 88 ASP A C 1
ATOM 679 O O . ASP A 1 88 ? -2.48 -32.625 -5.363 1 96.88 88 ASP A O 1
ATOM 683 N N . ALA A 1 89 ? -2.816 -31.797 -7.398 1 96.56 89 ALA A N 1
ATOM 684 C CA . ALA A 1 89 ? -2.492 -33.062 -8.039 1 96.56 89 ALA A CA 1
ATOM 685 C C . ALA A 1 89 ? -1.056 -33.5 -7.734 1 96.56 89 ALA A C 1
ATOM 687 O O . ALA A 1 89 ? -0.68 -34.656 -7.941 1 96.56 89 ALA A O 1
ATOM 688 N N . TRP A 1 90 ? -0.201 -32.531 -7.273 1 97.06 90 TRP A N 1
ATOM 689 C CA . TRP A 1 90 ? 1.197 -32.812 -6.969 1 97.06 90 TRP A CA 1
ATOM 690 C C . TRP A 1 90 ? 1.313 -33.906 -5.91 1 97.06 90 TRP A C 1
ATOM 692 O O . TRP A 1 90 ? 2.332 -34.594 -5.832 1 97.06 90 TRP A O 1
ATOM 702 N N . ILE A 1 91 ? 0.347 -34.094 -5.113 1 95.5 91 ILE A N 1
ATOM 703 C CA . ILE A 1 91 ? 0.361 -35.062 -4.023 1 95.5 91 ILE A CA 1
ATOM 704 C C . ILE A 1 91 ? 0.502 -36.469 -4.59 1 95.5 91 ILE A C 1
ATOM 706 O O . ILE A 1 91 ? 1.228 -37.281 -4.031 1 95.5 91 ILE A O 1
ATOM 710 N N . ASN A 1 92 ? -0.155 -36.75 -5.797 1 94.31 92 ASN A N 1
ATOM 711 C CA . ASN A 1 92 ? -0.189 -38.125 -6.328 1 94.31 92 ASN A CA 1
ATOM 712 C C . ASN A 1 92 ? 0.474 -38.188 -7.703 1 94.31 92 ASN A C 1
ATOM 714 O O . ASN A 1 92 ? 0.63 -39.281 -8.258 1 94.31 92 ASN A O 1
ATOM 718 N N . ASP A 1 93 ? 0.806 -37.125 -8.273 1 97.19 93 ASP A N 1
ATOM 719 C CA . ASP A 1 93 ? 1.389 -37.125 -9.609 1 97.19 93 ASP A CA 1
ATOM 720 C C . ASP A 1 93 ? 2.809 -36.562 -9.586 1 97.19 93 ASP A C 1
ATOM 722 O O . ASP A 1 93 ? 3 -35.344 -9.453 1 97.19 93 ASP A O 1
ATOM 726 N N . PRO A 1 94 ? 3.795 -37.406 -9.75 1 98 94 PRO A N 1
ATOM 727 C CA . PRO A 1 94 ? 5.188 -36.969 -9.617 1 98 94 PRO A CA 1
ATOM 728 C C . PRO A 1 94 ? 5.598 -35.969 -10.695 1 98 94 PRO A C 1
ATOM 730 O O . PRO A 1 94 ? 6.508 -35.156 -10.484 1 98 94 PRO A O 1
ATOM 733 N N . ASP A 1 95 ? 5 -35.969 -11.883 1 98.75 95 ASP A N 1
ATOM 734 C CA . ASP A 1 95 ? 5.336 -35.031 -12.93 1 98.75 95 ASP A CA 1
ATOM 735 C C . ASP A 1 95 ? 4.77 -33.625 -12.625 1 98.75 95 ASP A C 1
ATOM 737 O O . ASP A 1 95 ? 5.414 -32.625 -12.898 1 98.75 95 ASP A O 1
ATOM 741 N N . VAL A 1 96 ? 3.535 -33.562 -12.047 1 98.69 96 VAL A N 1
ATOM 742 C CA . VAL A 1 96 ? 2.977 -32.312 -11.578 1 98.69 96 VAL A CA 1
ATOM 743 C C . VAL A 1 96 ? 3.883 -31.719 -10.508 1 98.69 96 VAL A C 1
ATOM 745 O O . VAL A 1 96 ? 4.195 -30.516 -10.539 1 98.69 96 VAL A O 1
ATOM 748 N N . LYS A 1 97 ? 4.32 -32.531 -9.625 1 98.81 97 LYS A N 1
ATOM 749 C CA . LYS A 1 97 ? 5.227 -32.094 -8.562 1 98.81 97 LYS A CA 1
ATOM 750 C C . LYS A 1 97 ? 6.543 -31.578 -9.133 1 98.81 97 LYS A C 1
ATOM 752 O O . LYS A 1 97 ? 7.074 -30.562 -8.672 1 98.81 97 LYS A O 1
ATOM 757 N N . ALA A 1 98 ? 7.062 -32.281 -10.102 1 98.81 98 ALA A N 1
ATOM 758 C CA . ALA A 1 98 ? 8.336 -31.906 -10.703 1 98.81 98 ALA A CA 1
ATOM 759 C C . ALA A 1 98 ? 8.266 -30.531 -11.336 1 98.81 98 ALA A C 1
ATOM 761 O O . ALA A 1 98 ? 9.195 -29.734 -11.219 1 98.81 98 ALA A O 1
ATOM 762 N N . ILE A 1 99 ? 7.18 -30.234 -11.992 1 98.88 99 ILE A N 1
ATOM 763 C CA . ILE A 1 99 ? 7 -28.922 -12.594 1 98.88 99 ILE A CA 1
ATOM 764 C C . ILE A 1 99 ? 6.906 -27.859 -11.5 1 98.88 99 ILE A C 1
ATOM 766 O O . ILE A 1 99 ? 7.582 -26.828 -11.562 1 98.88 99 ILE A O 1
ATOM 770 N N . ALA A 1 100 ? 6.164 -28.141 -10.469 1 98.88 100 ALA A N 1
ATOM 771 C CA . ALA A 1 100 ? 5.953 -27.172 -9.391 1 98.88 100 ALA A CA 1
ATOM 772 C C . ALA A 1 100 ? 7.246 -26.922 -8.625 1 98.88 100 ALA A C 1
ATOM 774 O O . ALA A 1 100 ? 7.52 -25.781 -8.219 1 98.88 100 ALA A O 1
ATOM 775 N N . ALA A 1 101 ? 8.039 -27.953 -8.492 1 98.81 101 ALA A N 1
ATOM 776 C CA . ALA A 1 101 ? 9.242 -27.891 -7.664 1 98.81 101 ALA A CA 1
ATOM 777 C C . ALA A 1 101 ? 10.492 -27.75 -8.523 1 98.81 101 ALA A C 1
ATOM 779 O O . ALA A 1 101 ? 11.602 -28.062 -8.078 1 98.81 101 ALA A O 1
ATOM 780 N N . ASN A 1 102 ? 10.344 -27.359 -9.734 1 98.81 102 ASN A N 1
ATOM 781 C CA . ASN A 1 102 ? 11.484 -27.203 -10.633 1 98.81 102 ASN A CA 1
ATOM 782 C C . ASN A 1 102 ? 12.547 -26.281 -10.023 1 98.81 102 ASN A C 1
ATOM 784 O O . ASN A 1 102 ? 12.273 -25.125 -9.727 1 98.81 102 ASN A O 1
ATOM 788 N N . VAL A 1 103 ? 13.734 -26.766 -9.922 1 98.38 103 VAL A N 1
ATOM 789 C CA . VAL A 1 103 ? 14.805 -26.109 -9.18 1 98.38 103 VAL A CA 1
ATOM 790 C C . VAL A 1 103 ? 15.211 -24.828 -9.906 1 98.38 103 VAL A C 1
ATOM 792 O O . VAL A 1 103 ? 15.492 -23.812 -9.273 1 98.38 103 VAL A O 1
ATOM 795 N N . GLN A 1 104 ? 15.289 -24.859 -11.219 1 98 104 GLN A N 1
ATOM 796 C CA . GLN A 1 104 ? 15.672 -23.672 -11.977 1 98 104 GLN A CA 1
ATOM 797 C C . GLN A 1 104 ? 14.656 -22.547 -11.789 1 98 104 GLN A C 1
ATOM 799 O O . GLN A 1 104 ? 15.031 -21.375 -11.68 1 98 104 GLN A O 1
ATOM 804 N N . MET A 1 105 ? 13.398 -22.938 -11.789 1 98.5 105 MET A N 1
ATOM 805 C CA . MET A 1 105 ? 12.344 -21.953 -11.562 1 98.5 105 MET A CA 1
ATOM 806 C C . MET A 1 105 ? 12.43 -21.375 -10.156 1 98.5 105 MET A C 1
ATOM 808 O O . MET A 1 105 ? 12.336 -20.156 -9.969 1 98.5 105 MET A O 1
ATOM 812 N N . LEU A 1 106 ? 12.648 -22.219 -9.188 1 98.75 106 LEU A N 1
ATOM 813 C CA . LEU A 1 106 ? 12.75 -21.766 -7.805 1 98.75 106 LEU A CA 1
ATOM 814 C C . LEU A 1 106 ? 13.93 -20.812 -7.633 1 98.75 106 LEU A C 1
ATOM 816 O O . LEU A 1 106 ? 13.805 -19.781 -6.965 1 98.75 106 LEU A O 1
ATOM 820 N N . ASP A 1 107 ? 15.055 -21.125 -8.234 1 97.62 107 ASP A N 1
ATOM 821 C CA . ASP A 1 107 ? 16.234 -20.266 -8.172 1 97.62 107 ASP A CA 1
ATOM 822 C C . ASP A 1 107 ? 15.969 -18.906 -8.812 1 97.62 107 ASP A C 1
ATOM 824 O O . ASP A 1 107 ? 16.328 -17.875 -8.25 1 97.62 107 ASP A O 1
ATOM 828 N N . LEU A 1 108 ? 15.383 -18.969 -9.953 1 97.81 108 LEU A N 1
ATOM 829 C CA . LEU A 1 108 ? 15.047 -17.734 -10.648 1 97.81 108 LEU A CA 1
ATOM 830 C C . LEU A 1 108 ? 14.125 -16.859 -9.805 1 97.81 108 LEU A C 1
ATOM 832 O O . LEU A 1 108 ? 14.406 -15.672 -9.602 1 97.81 108 LEU A O 1
ATOM 836 N N . LEU A 1 109 ? 13.031 -17.453 -9.32 1 98.5 109 LEU A N 1
ATOM 837 C CA . LEU A 1 109 ? 12.086 -16.703 -8.492 1 98.5 109 LEU A CA 1
ATOM 838 C C . LEU A 1 109 ? 12.773 -16.141 -7.258 1 98.5 109 LEU A C 1
ATOM 840 O O . LEU A 1 109 ? 12.508 -15 -6.859 1 98.5 109 LEU A O 1
ATOM 844 N N . GLY A 1 110 ? 13.617 -16.906 -6.645 1 97.25 110 GLY A N 1
ATOM 845 C CA . GLY A 1 110 ? 14.367 -16.422 -5.492 1 97.25 110 GLY A CA 1
ATOM 846 C C . GLY A 1 110 ? 15.18 -15.18 -5.785 1 97.25 110 GLY A C 1
ATOM 847 O O . GLY A 1 110 ? 15.188 -14.242 -4.988 1 97.25 110 GLY A O 1
ATOM 848 N N . ARG A 1 111 ? 15.836 -15.141 -6.895 1 95.69 111 ARG A N 1
ATOM 849 C CA . ARG A 1 111 ? 16.656 -13.992 -7.277 1 95.69 111 ARG A CA 1
ATOM 850 C C . ARG A 1 111 ? 15.773 -12.789 -7.602 1 95.69 111 ARG A C 1
ATOM 852 O O . ARG A 1 111 ? 16.125 -11.656 -7.258 1 95.69 111 ARG A O 1
ATOM 859 N N . LEU A 1 112 ? 14.656 -13.031 -8.242 1 97 112 LEU A N 1
ATOM 860 C CA . LEU A 1 112 ? 13.766 -11.961 -8.688 1 97 112 LEU A CA 1
ATOM 861 C C . LEU A 1 112 ? 13.055 -11.312 -7.508 1 97 112 LEU A C 1
ATOM 863 O O . LEU A 1 112 ? 12.734 -10.125 -7.539 1 97 112 LEU A O 1
ATOM 867 N N . TYR A 1 113 ? 12.836 -12.109 -6.496 1 97.44 113 TYR A N 1
ATOM 868 C CA . TYR A 1 113 ? 12.07 -11.609 -5.355 1 97.44 113 TYR A CA 1
ATOM 869 C C . TYR A 1 113 ? 12.992 -11.266 -4.191 1 97.44 113 TYR A C 1
ATOM 871 O O . TYR A 1 113 ? 12.617 -10.492 -3.303 1 97.44 113 TYR A O 1
ATOM 879 N 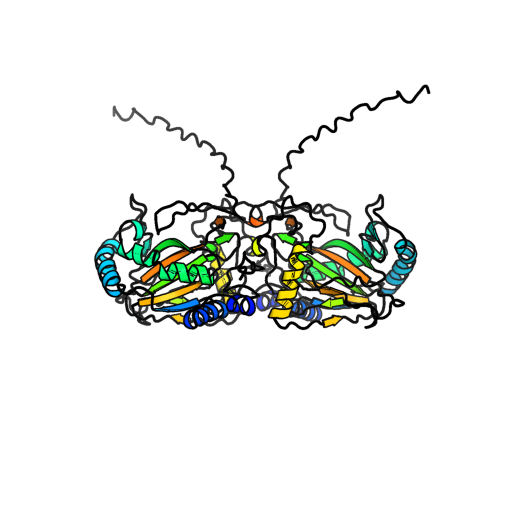N . GLY A 1 114 ? 14.211 -11.82 -4.145 1 94.81 114 GLY A N 1
ATOM 880 C CA . GLY A 1 114 ? 15.164 -11.555 -3.074 1 94.81 114 GLY A CA 1
ATOM 881 C C . GLY A 1 114 ? 14.961 -12.453 -1.867 1 94.81 114 GLY A C 1
ATOM 882 O O . GLY A 1 114 ? 15.531 -12.211 -0.803 1 94.81 114 GLY A O 1
ATOM 883 N N . ARG A 1 115 ? 14.07 -13.391 -1.954 1 96.06 115 ARG A N 1
ATOM 884 C CA . ARG A 1 115 ? 13.773 -14.398 -0.938 1 96.06 115 ARG A CA 1
ATOM 885 C C . ARG A 1 115 ? 13.555 -15.766 -1.572 1 96.06 115 ARG A C 1
ATOM 887 O O . ARG A 1 115 ? 13.094 -15.859 -2.713 1 96.06 115 ARG A O 1
ATOM 894 N N . ALA A 1 116 ? 13.836 -16.781 -0.831 1 97.62 116 ALA A N 1
ATOM 895 C CA . ALA A 1 116 ? 13.648 -18.141 -1.357 1 97.62 116 ALA A CA 1
ATOM 896 C C . ALA A 1 116 ? 12.172 -18.422 -1.611 1 97.62 116 ALA A C 1
ATOM 898 O O . ALA A 1 116 ? 11.32 -18.141 -0.768 1 97.62 116 ALA A O 1
ATOM 899 N N . ALA A 1 117 ? 11.914 -19.031 -2.74 1 98.69 117 ALA A N 1
ATOM 900 C CA . ALA A 1 117 ? 10.547 -19.375 -3.139 1 98.69 117 ALA A CA 1
ATOM 901 C C . ALA A 1 117 ? 10.203 -20.797 -2.744 1 98.69 117 ALA A C 1
ATOM 903 O O . ALA A 1 117 ? 11.078 -21.672 -2.701 1 98.69 117 ALA A O 1
ATOM 904 N N . PHE A 1 118 ? 8.922 -21.031 -2.484 1 98.75 118 PHE A N 1
ATOM 905 C CA . PHE A 1 118 ? 8.445 -22.406 -2.365 1 98.75 118 PHE A CA 1
ATOM 906 C C . PHE A 1 118 ? 7.035 -22.547 -2.92 1 98.75 118 PHE A C 1
ATOM 908 O O . PHE A 1 118 ? 6.199 -21.656 -2.727 1 98.75 118 PHE A O 1
ATOM 915 N N . PRO A 1 119 ? 6.809 -23.594 -3.688 1 98.88 119 PRO A N 1
ATOM 916 C CA . PRO A 1 119 ? 5.461 -23.891 -4.172 1 98.88 119 PRO A CA 1
ATOM 917 C C . PRO A 1 119 ? 4.551 -24.453 -3.082 1 98.88 119 PRO A C 1
ATOM 919 O O . PRO A 1 119 ? 4.977 -25.281 -2.283 1 98.88 119 PRO A O 1
ATOM 922 N N . PHE A 1 120 ? 3.289 -23.953 -3.076 1 98.5 120 PHE A N 1
ATOM 923 C CA . PHE A 1 120 ? 2.434 -24.422 -1.994 1 98.5 120 PHE A CA 1
ATOM 924 C C . PHE A 1 120 ? 1.12 -24.969 -2.541 1 98.5 120 PHE A C 1
ATOM 926 O O . PHE A 1 120 ? 0.352 -25.594 -1.812 1 98.5 120 PHE A O 1
ATOM 933 N N . GLN A 1 121 ? 0.816 -24.766 -3.859 1 97.94 121 GLN A N 1
ATOM 934 C CA . GLN A 1 121 ? -0.43 -25.219 -4.457 1 97.94 121 GLN A CA 1
ATOM 935 C C . GLN A 1 121 ? -0.288 -25.391 -5.969 1 97.94 121 GLN A C 1
ATOM 937 O O . GLN A 1 121 ? 0.368 -24.578 -6.625 1 97.94 121 GLN A O 1
ATOM 942 N N . THR A 1 122 ? -0.931 -26.422 -6.5 1 98.19 122 THR A N 1
ATOM 943 C CA . THR A 1 122 ? -1.059 -26.578 -7.945 1 98.19 122 THR A CA 1
ATOM 944 C C . THR A 1 122 ? -2.527 -26.641 -8.359 1 98.19 122 THR A C 1
ATOM 946 O O . THR A 1 122 ? -3.361 -27.172 -7.621 1 98.19 122 THR A O 1
ATOM 949 N N . LEU A 1 123 ? -2.779 -26.109 -9.445 1 97.44 123 LEU A N 1
ATOM 950 C CA . LEU A 1 123 ? -4.051 -26.266 -10.148 1 97.44 123 LEU A CA 1
ATOM 951 C C . LEU A 1 123 ? -3.832 -26.766 -11.562 1 97.44 123 LEU A C 1
ATOM 953 O O . LEU A 1 123 ? -3.064 -26.188 -12.328 1 97.44 123 LEU A O 1
ATOM 957 N N . ASN A 1 124 ? -4.477 -27.828 -11.773 1 97.56 124 ASN A N 1
ATOM 958 C CA . ASN A 1 124 ? -4.422 -28.375 -13.125 1 97.56 124 ASN A CA 1
ATOM 959 C C . ASN A 1 124 ? -5.77 -28.281 -13.828 1 97.56 124 ASN A C 1
ATOM 961 O O . ASN A 1 124 ? -6.805 -28.609 -13.25 1 97.56 124 ASN A O 1
ATOM 965 N N . PHE A 1 125 ? -5.66 -27.844 -15.062 1 96.06 125 PHE A N 1
ATOM 966 C CA . PHE A 1 125 ? -6.887 -27.594 -15.82 1 96.06 125 PHE A CA 1
ATOM 967 C C . PHE A 1 125 ? -6.848 -28.328 -17.156 1 96.06 125 PHE A C 1
ATOM 969 O O . PHE A 1 125 ? -5.809 -28.375 -17.812 1 96.06 125 PHE A O 1
ATOM 976 N N . ARG A 1 126 ? -8.023 -28.828 -17.547 1 94.38 126 ARG A N 1
ATOM 977 C CA . ARG A 1 126 ? -8.188 -29.359 -18.891 1 94.38 126 ARG A CA 1
ATOM 978 C C . ARG A 1 126 ? -8.758 -28.297 -19.828 1 94.38 126 ARG A C 1
ATOM 980 O O . ARG A 1 126 ? -8.484 -28.312 -21.031 1 94.38 126 ARG A O 1
ATOM 987 N N . VAL A 1 127 ? -9.562 -27.422 -19.234 1 91.88 127 VAL A N 1
ATOM 988 C CA . VAL A 1 127 ? -10.195 -26.328 -19.969 1 91.88 127 VAL A CA 1
ATOM 989 C C . VAL A 1 127 ? -10.039 -25.031 -19.188 1 91.88 127 VAL A C 1
ATOM 991 O O . VAL A 1 127 ? -9.711 -25.047 -18 1 91.88 127 VAL A O 1
ATOM 994 N N . GLY A 1 128 ? -10.266 -23.969 -19.859 1 87.19 128 GLY A N 1
ATOM 995 C CA . GLY A 1 128 ? -10.227 -22.672 -19.188 1 87.19 128 GLY A CA 1
ATOM 996 C C . GLY A 1 128 ? -11.391 -22.469 -18.234 1 87.19 128 GLY A C 1
ATOM 997 O O . GLY A 1 128 ? -12.484 -23 -18.453 1 87.19 128 GLY A O 1
ATOM 998 N N . THR A 1 129 ? -11.203 -21.656 -17.219 1 84.69 129 THR A N 1
ATOM 999 C CA . THR A 1 129 ? -12.242 -21.422 -16.219 1 84.69 129 THR A CA 1
ATOM 1000 C C . THR A 1 129 ? -13.086 -20.203 -16.578 1 84.69 129 THR A C 1
ATOM 1002 O O . THR A 1 129 ? -14.188 -20.031 -16.062 1 84.69 129 THR A O 1
ATOM 1005 N N . GLN A 1 130 ? -12.578 -19.406 -17.406 1 88.38 130 GLN A N 1
ATOM 1006 C CA . GLN A 1 130 ? -13.258 -18.172 -17.797 1 88.38 130 GLN A CA 1
ATOM 1007 C C . GLN A 1 130 ? -13.477 -17.266 -16.594 1 88.38 130 GLN A C 1
ATOM 1009 O O . GLN A 1 130 ? -14.438 -16.5 -16.562 1 88.38 130 GLN A O 1
ATOM 1014 N N . GLN A 1 131 ? -12.688 -17.469 -15.586 1 90 131 GLN A N 1
ATOM 1015 C CA . GLN A 1 131 ? -12.789 -16.641 -14.391 1 90 131 GLN A CA 1
ATOM 1016 C C . GLN A 1 131 ? -12.633 -15.164 -14.734 1 90 131 GLN A C 1
ATOM 1018 O O . GLN A 1 131 ? -11.781 -14.797 -15.555 1 90 131 GLN A O 1
ATOM 1023 N N . LYS A 1 132 ? -13.406 -14.336 -14.047 1 94.5 132 LYS A N 1
ATOM 1024 C CA . LYS A 1 132 ? -13.289 -12.891 -14.211 1 94.5 132 LYS A CA 1
ATOM 1025 C C . LYS A 1 132 ? -11.922 -12.398 -13.742 1 94.5 132 LYS A C 1
ATOM 1027 O O . LYS A 1 132 ? -11.227 -13.094 -13 1 94.5 132 LYS A O 1
ATOM 1032 N N . LEU A 1 133 ? -11.586 -11.242 -14.227 1 97.12 133 LEU A N 1
ATOM 1033 C CA . LEU A 1 133 ? -10.328 -10.641 -13.805 1 97.12 133 LEU A CA 1
ATOM 1034 C C . LEU A 1 133 ? -10.266 -10.508 -12.289 1 97.12 133 LEU A C 1
ATOM 1036 O O . LEU A 1 133 ? -11.211 -10.031 -11.664 1 97.12 133 LEU A O 1
ATOM 1040 N N . HIS A 1 134 ? -9.172 -10.938 -11.695 1 97.19 134 HIS A N 1
ATOM 1041 C CA . HIS A 1 134 ? -8.938 -10.906 -10.258 1 97.19 134 HIS A CA 1
ATOM 1042 C C . HIS A 1 134 ? -7.445 -10.883 -9.945 1 97.19 134 HIS A C 1
ATOM 1044 O O . HIS A 1 134 ? -6.617 -11.094 -10.836 1 97.19 134 HIS A O 1
ATOM 1050 N N . THR A 1 135 ? -7.121 -10.555 -8.734 1 97.38 135 THR A N 1
ATOM 1051 C CA . THR A 1 135 ? -5.754 -10.688 -8.234 1 97.38 135 THR A CA 1
ATOM 1052 C C . THR A 1 135 ? -5.641 -11.859 -7.27 1 97.38 135 THR A C 1
ATOM 1054 O O . THR A 1 135 ? -6.555 -12.117 -6.484 1 97.38 135 THR A O 1
ATOM 1057 N N . ASP A 1 136 ? -4.547 -12.539 -7.316 1 96.88 136 ASP A N 1
ATOM 1058 C CA . ASP A 1 136 ? -4.309 -13.625 -6.371 1 96.88 136 ASP A CA 1
ATOM 1059 C C . ASP A 1 136 ? -4.121 -13.094 -4.953 1 96.88 136 ASP A C 1
ATOM 1061 O O . ASP A 1 136 ? -4.273 -13.828 -3.98 1 96.88 136 ASP A O 1
ATOM 1065 N N . ALA A 1 137 ? -3.834 -11.812 -4.844 1 95.19 137 ALA A N 1
ATOM 1066 C CA . ALA A 1 137 ? -3.492 -11.219 -3.555 1 95.19 137 ALA A CA 1
ATOM 1067 C C . ALA A 1 137 ? -4.664 -11.297 -2.582 1 95.19 137 ALA A C 1
ATOM 1069 O O . ALA A 1 137 ? -4.477 -11.234 -1.365 1 95.19 137 ALA A O 1
ATOM 1070 N N . VAL A 1 138 ? -5.867 -11.445 -3.029 1 91.06 138 VAL A N 1
ATOM 1071 C CA . VAL A 1 138 ? -7.012 -11.5 -2.127 1 91.06 138 VAL A CA 1
ATOM 1072 C C . VAL A 1 138 ? -7.145 -12.906 -1.537 1 91.06 138 VAL A C 1
ATOM 1074 O O . VAL A 1 138 ? -7.793 -13.094 -0.506 1 91.06 138 VAL A O 1
ATOM 1077 N N . HIS A 1 139 ? -6.555 -13.852 -2.26 1 91.56 139 HIS A N 1
ATOM 1078 C CA . HIS A 1 139 ? -6.547 -15.234 -1.801 1 91.56 139 HIS A CA 1
ATOM 1079 C C . HIS A 1 139 ? -5.285 -15.547 -1.002 1 91.56 139 HIS A C 1
ATOM 1081 O O . HIS A 1 139 ? -5.344 -16.234 0.014 1 91.56 139 HIS A O 1
ATOM 1087 N N . PHE A 1 140 ? -4.203 -15.086 -1.514 1 95.81 140 PHE A N 1
ATOM 1088 C CA . PHE A 1 140 ? -2.865 -15.398 -1.028 1 95.81 140 PHE A CA 1
ATOM 1089 C C . PHE A 1 140 ? -2.072 -14.117 -0.777 1 95.81 140 PHE A C 1
ATOM 1091 O O . PHE A 1 140 ? -1.598 -13.484 -1.719 1 95.81 140 PHE A O 1
ATOM 1098 N N . SER A 1 141 ? -1.928 -13.836 0.47 1 96.19 141 SER A N 1
ATOM 1099 C CA . SER A 1 141 ? -1.147 -12.641 0.782 1 96.19 141 SER A CA 1
ATOM 1100 C C . SER A 1 141 ? -0.079 -12.938 1.829 1 96.19 141 SER A C 1
ATOM 1102 O O . SER A 1 141 ? -0.172 -13.93 2.555 1 96.19 141 SER A O 1
ATOM 1104 N N . SER A 1 142 ? 0.896 -12.07 1.825 1 97.19 142 SER A N 1
ATOM 1105 C CA . SER A 1 142 ? 2.012 -12.203 2.758 1 97.19 142 SER A CA 1
ATOM 1106 C C . SER A 1 142 ? 2.246 -10.906 3.525 1 97.19 142 SER A C 1
ATOM 1108 O O . SER A 1 142 ? 1.786 -9.836 3.111 1 97.19 142 SER A O 1
ATOM 1110 N N . ILE A 1 143 ? 2.865 -10.992 4.66 1 95.06 143 ILE A N 1
ATOM 1111 C CA . ILE A 1 143 ? 3.471 -9.883 5.391 1 95.06 143 ILE A CA 1
ATOM 1112 C C . ILE A 1 143 ? 4.977 -10.109 5.52 1 95.06 143 ILE A C 1
ATOM 1114 O O . ILE A 1 143 ? 5.414 -11.086 6.129 1 95.06 143 ILE A O 1
ATOM 1118 N N . PRO A 1 144 ? 5.742 -9.289 4.918 1 95.69 144 PRO A N 1
ATOM 1119 C CA . PRO A 1 144 ? 5.402 -8.133 4.09 1 95.69 144 PRO A CA 1
ATOM 1120 C C . PRO A 1 144 ? 4.633 -8.516 2.828 1 95.69 144 PRO A C 1
ATOM 1122 O O . PRO A 1 144 ? 4.613 -9.688 2.443 1 95.69 144 PRO A O 1
ATOM 1125 N N . GLN A 1 145 ? 4.105 -7.535 2.203 1 95.69 145 GLN A N 1
ATOM 1126 C CA . GLN A 1 145 ? 3.188 -7.766 1.093 1 95.69 145 GLN A CA 1
ATOM 1127 C C . GLN A 1 145 ? 3.943 -8.156 -0.175 1 95.69 145 GLN A C 1
ATOM 1129 O O . GLN A 1 145 ? 5.125 -7.832 -0.323 1 95.69 145 GLN A O 1
ATOM 1134 N N . ARG A 1 146 ? 3.281 -8.93 -1.09 1 98 146 ARG A N 1
ATOM 1135 C CA . ARG A 1 146 ? 3.615 -9.102 -2.502 1 98 146 ARG A CA 1
ATOM 1136 C C . ARG A 1 146 ? 4.633 -10.219 -2.695 1 98 146 ARG A C 1
ATOM 1138 O O . ARG A 1 146 ? 5.066 -10.484 -3.818 1 98 146 ARG A O 1
ATOM 1145 N N . PHE A 1 147 ? 4.973 -10.922 -1.645 1 98.56 147 PHE A N 1
ATOM 1146 C CA . PHE A 1 147 ? 5.844 -12.078 -1.788 1 98.56 147 PHE A CA 1
ATOM 1147 C C . PHE A 1 147 ? 5.031 -13.32 -2.154 1 98.56 147 PHE A C 1
ATOM 1149 O O . PHE A 1 147 ? 5.023 -14.305 -1.411 1 98.56 147 PHE A O 1
ATOM 1156 N N . MET A 1 148 ? 4.473 -13.266 -3.289 1 98.81 148 MET A N 1
ATOM 1157 C CA . MET A 1 148 ? 3.629 -14.297 -3.885 1 98.81 148 MET A CA 1
ATOM 1158 C C . MET A 1 148 ? 3.611 -14.172 -5.406 1 98.81 148 MET A C 1
ATOM 1160 O O . MET A 1 148 ? 3.627 -13.062 -5.945 1 98.81 148 MET A O 1
ATOM 1164 N N . CYS A 1 149 ? 3.613 -15.25 -6.078 1 98.75 149 CYS A N 1
ATOM 1165 C CA . CYS A 1 149 ? 3.432 -15.211 -7.527 1 98.75 149 CYS A CA 1
ATOM 1166 C C . CYS A 1 149 ? 2.799 -16.5 -8.039 1 98.75 149 CYS A C 1
ATOM 1168 O O . CYS A 1 149 ? 2.717 -17.484 -7.305 1 98.75 149 CYS A O 1
ATOM 1170 N N . GLY A 1 150 ? 2.289 -16.422 -9.195 1 98.81 150 GLY A N 1
ATOM 1171 C CA . GLY A 1 150 ? 1.833 -17.578 -9.945 1 98.81 150 GLY A CA 1
ATOM 1172 C C . GLY A 1 150 ? 2.668 -17.875 -11.18 1 98.81 150 GLY A C 1
ATOM 1173 O O . GLY A 1 150 ? 3.203 -16.953 -11.797 1 98.81 150 GLY A O 1
ATOM 1174 N N . VAL A 1 151 ? 2.738 -19.125 -11.484 1 98.94 151 VAL A N 1
ATOM 1175 C CA . VAL A 1 151 ? 3.354 -19.562 -12.734 1 98.94 151 VAL A CA 1
ATOM 1176 C C . VAL A 1 151 ? 2.391 -20.469 -13.492 1 98.94 151 VAL A C 1
ATOM 1178 O O . VAL A 1 151 ? 1.993 -21.531 -12.977 1 98.94 151 VAL A O 1
ATOM 1181 N N . TRP A 1 152 ? 2.039 -20.031 -14.625 1 98.75 152 TRP A N 1
ATOM 1182 C CA . TRP A 1 152 ? 1.145 -20.766 -15.523 1 98.75 152 TRP A CA 1
ATOM 1183 C C . TRP A 1 152 ? 1.926 -21.438 -16.656 1 98.75 152 TRP A C 1
ATOM 1185 O O . TRP A 1 152 ? 2.631 -20.75 -17.406 1 98.75 152 TRP A O 1
ATOM 1195 N N . VAL A 1 153 ? 1.812 -22.734 -16.781 1 98.88 153 VAL A N 1
ATOM 1196 C CA . VAL A 1 153 ? 2.537 -23.484 -17.797 1 98.88 153 VAL A CA 1
ATOM 1197 C C . VAL A 1 153 ? 1.551 -24.094 -18.797 1 98.88 153 VAL A C 1
ATOM 1199 O O . VAL A 1 153 ? 0.608 -24.781 -18.406 1 98.88 153 VAL A O 1
ATOM 1202 N N . ALA A 1 154 ? 1.817 -23.844 -20.062 1 98.81 154 ALA A N 1
ATOM 1203 C CA . ALA A 1 154 ? 1.001 -24.438 -21.125 1 98.81 154 ALA A CA 1
ATOM 1204 C C . ALA A 1 154 ? 1.386 -25.891 -21.359 1 98.81 154 ALA A C 1
ATOM 1206 O O . ALA A 1 154 ? 2.533 -26.188 -21.703 1 98.81 154 ALA A O 1
ATOM 1207 N N . LEU A 1 155 ? 0.408 -26.734 -21.234 1 98.75 155 LEU A N 1
ATOM 1208 C CA . LEU A 1 155 ? 0.671 -28.156 -21.453 1 98.75 155 LEU A CA 1
ATOM 1209 C C . LEU A 1 155 ? 0.226 -28.562 -22.859 1 98.75 155 LEU A C 1
ATOM 1211 O O . LEU A 1 155 ? 0.202 -29.766 -23.172 1 98.75 155 LEU A O 1
ATOM 1215 N N . GLU A 1 156 ? -0.22 -27.672 -23.656 1 98.5 156 GLU A N 1
ATOM 1216 C CA . GLU A 1 156 ? -0.496 -27.766 -25.078 1 98.5 156 GLU A CA 1
ATOM 1217 C C . GLU A 1 156 ? -0.445 -26.391 -25.734 1 98.5 156 GLU A C 1
ATOM 1219 O O . GLU A 1 156 ? -0.307 -25.359 -25.047 1 98.5 156 GLU A O 1
ATOM 1224 N N . ASP A 1 157 ? -0.375 -26.391 -27.078 1 98.44 157 ASP A N 1
ATOM 1225 C CA . ASP A 1 157 ? -0.573 -25.125 -27.766 1 98.44 157 ASP A CA 1
ATOM 1226 C C . ASP A 1 157 ? -1.975 -24.562 -27.516 1 98.44 157 ASP A C 1
ATOM 1228 O O . ASP A 1 157 ? -2.967 -25.281 -27.672 1 98.44 157 ASP A O 1
ATOM 1232 N N . ILE A 1 158 ? -2.045 -23.312 -27.203 1 97.62 158 ILE A N 1
ATOM 1233 C CA . ILE A 1 158 ? -3.33 -22.75 -26.812 1 97.62 158 ILE A CA 1
ATOM 1234 C C . ILE A 1 158 ? -3.902 -21.922 -27.969 1 97.62 158 ILE A C 1
ATOM 1236 O O . ILE A 1 158 ? -3.311 -20.922 -28.375 1 97.62 158 ILE A O 1
ATOM 1240 N N . SER A 1 159 ? -5.059 -22.281 -28.359 1 95.75 159 SER A N 1
ATOM 1241 C CA . SER A 1 159 ? -5.785 -21.562 -29.406 1 95.75 159 SER A CA 1
ATOM 1242 C C . SER A 1 159 ? -6.516 -20.359 -28.844 1 95.75 159 SER A C 1
ATOM 1244 O O . SER A 1 159 ? -6.977 -20.391 -27.688 1 95.75 159 SER A O 1
ATOM 1246 N N . PRO A 1 160 ? -6.66 -19.359 -29.719 1 95.81 160 PRO A N 1
ATOM 1247 C CA . PRO A 1 160 ? -7.453 -18.203 -29.266 1 95.81 160 PRO A CA 1
ATOM 1248 C C . PRO A 1 160 ? -8.891 -18.578 -28.922 1 95.81 160 PRO A C 1
ATOM 1250 O O . PRO A 1 160 ? -9.539 -17.891 -28.125 1 95.81 160 PRO A O 1
ATOM 1253 N N . GLU A 1 161 ? -9.336 -19.641 -29.453 1 96.06 161 GLU A N 1
ATOM 1254 C CA . GLU A 1 161 ? -10.727 -20.047 -29.266 1 96.06 161 GLU A CA 1
ATOM 1255 C C . GLU A 1 161 ? -10.883 -20.953 -28.031 1 96.06 161 GLU A C 1
ATOM 1257 O O . GLU A 1 161 ? -12 -21.297 -27.656 1 96.06 161 GLU A O 1
ATOM 1262 N N . ALA A 1 162 ? -9.797 -21.281 -27.344 1 95.94 162 ALA A N 1
ATOM 1263 C CA . ALA A 1 162 ? -9.828 -22.25 -26.25 1 95.94 162 ALA A CA 1
ATOM 1264 C C . ALA A 1 162 ? -9.953 -21.547 -24.891 1 95.94 162 ALA A C 1
ATOM 1266 O O . ALA A 1 162 ? -9.961 -22.203 -23.859 1 95.94 162 ALA A O 1
ATOM 1267 N N . GLY A 1 163 ? -10.031 -20.25 -24.891 1 95.5 163 GLY A N 1
ATOM 1268 C CA . GLY A 1 163 ? -10.148 -19.5 -23.641 1 95.5 163 GLY A CA 1
ATOM 1269 C C . GLY A 1 163 ? -8.805 -19.234 -22.984 1 95.5 163 GLY A C 1
ATOM 1270 O O . GLY A 1 163 ? -8.594 -19.594 -21.828 1 95.5 163 GLY A O 1
ATOM 1271 N N . PRO A 1 164 ? -8 -18.562 -23.688 1 97.06 164 PRO A N 1
ATOM 1272 C CA . PRO A 1 164 ? -6.66 -18.281 -23.172 1 97.06 164 PRO A CA 1
ATOM 1273 C C . PRO A 1 164 ? -6.676 -17.344 -21.969 1 97.06 164 PRO A C 1
ATOM 1275 O O . PRO A 1 164 ? -7.699 -16.719 -21.688 1 97.06 164 PRO A O 1
ATOM 1278 N N . LEU A 1 165 ? -5.609 -17.344 -21.25 1 97.25 165 LEU A N 1
ATOM 1279 C CA . LEU A 1 165 ? -5.375 -16.438 -20.125 1 97.25 165 LEU A CA 1
ATOM 1280 C C . LEU A 1 165 ? -5.438 -14.984 -20.562 1 97.25 165 LEU A C 1
ATOM 1282 O O . LEU A 1 165 ? -4.926 -14.633 -21.625 1 97.25 165 LEU A O 1
ATOM 1286 N N . GLN A 1 166 ? -6.055 -14.195 -19.734 1 97.75 166 GLN A N 1
ATOM 1287 C CA . GLN A 1 166 ? -6.121 -12.758 -19.938 1 97.75 166 GLN A CA 1
ATOM 1288 C C . GLN A 1 166 ? -5.422 -12.008 -18.812 1 97.75 166 GLN A C 1
ATOM 1290 O O . GLN A 1 166 ? -5.434 -12.445 -17.656 1 97.75 166 GLN A O 1
ATOM 1295 N N . LEU A 1 167 ? -4.84 -10.891 -19.172 1 98.38 167 LEU A N 1
ATOM 1296 C CA . LEU A 1 167 ? -4.074 -10.086 -18.234 1 98.38 167 LEU A CA 1
ATOM 1297 C C . LEU A 1 167 ? -4.344 -8.602 -18.438 1 98.38 167 LEU A C 1
ATOM 1299 O O . LEU A 1 167 ? -4.668 -8.172 -19.562 1 98.38 167 LEU A O 1
ATOM 1303 N N . VAL A 1 168 ? -4.191 -7.836 -17.422 1 98.75 168 VAL A N 1
ATOM 1304 C CA . VAL A 1 168 ? -4.141 -6.379 -17.5 1 98.75 168 VAL A CA 1
ATOM 1305 C C . VAL A 1 168 ? -2.725 -5.895 -17.203 1 98.75 168 VAL A C 1
ATOM 1307 O O . VAL A 1 168 ? -2.369 -5.699 -16.031 1 98.75 168 VAL A O 1
ATOM 1310 N N . PRO A 1 169 ? -1.963 -5.641 -18.297 1 98.69 169 PRO A N 1
ATOM 1311 C CA . PRO A 1 169 ? -0.566 -5.262 -18.062 1 98.69 169 PRO A CA 1
ATOM 1312 C C . PRO A 1 169 ? -0.426 -4.02 -17.188 1 98.69 169 PRO A C 1
ATOM 1314 O O . PRO A 1 169 ? -1.159 -3.045 -17.359 1 98.69 169 PRO A O 1
ATOM 1317 N N . GLY A 1 170 ? 0.482 -4.109 -16.203 1 98.38 170 GLY A N 1
ATOM 1318 C CA . GLY A 1 170 ? 0.785 -2.967 -15.344 1 98.38 170 GLY A CA 1
ATOM 1319 C C . GLY A 1 170 ? -0.098 -2.891 -14.117 1 98.38 170 GLY A C 1
ATOM 1320 O O . GLY A 1 170 ? 0.176 -2.117 -13.195 1 98.38 170 GLY A O 1
ATOM 1321 N N . SER A 1 171 ? -1.133 -3.693 -14.023 1 98.5 171 SER A N 1
ATOM 1322 C CA . SER A 1 171 ? -2.115 -3.572 -12.945 1 98.5 171 SER A CA 1
ATOM 1323 C C . SER A 1 171 ? -1.527 -4.008 -11.609 1 98.5 171 SER A C 1
ATOM 1325 O O . SER A 1 171 ? -2.096 -3.725 -10.555 1 98.5 171 SER A O 1
ATOM 1327 N N . HIS A 1 172 ? -0.399 -4.699 -11.641 1 98.25 172 HIS A N 1
ATOM 1328 C CA . HIS A 1 172 ? 0.255 -5.074 -10.391 1 98.25 172 HIS A CA 1
ATOM 1329 C C . HIS A 1 172 ? 0.671 -3.84 -9.602 1 98.25 172 HIS A C 1
ATOM 1331 O O . HIS A 1 172 ? 0.893 -3.922 -8.391 1 98.25 172 HIS A O 1
ATOM 1337 N N . ASN A 1 173 ? 0.764 -2.691 -10.273 1 96.56 173 ASN A N 1
ATOM 1338 C CA . ASN A 1 173 ? 1.182 -1.448 -9.633 1 96.56 173 ASN A CA 1
ATOM 1339 C C . ASN A 1 173 ? -0.014 -0.666 -9.094 1 96.56 173 ASN A C 1
ATOM 1341 O O . ASN A 1 173 ? 0.156 0.377 -8.461 1 96.56 173 ASN A O 1
ATOM 1345 N N . TRP A 1 174 ? -1.213 -1.165 -9.414 1 96.56 174 TRP A N 1
ATOM 1346 C CA . TRP A 1 174 ? -2.395 -0.529 -8.844 1 96.56 174 TRP A CA 1
ATOM 1347 C C . TRP A 1 174 ? -2.496 -0.812 -7.348 1 96.56 174 TRP A C 1
ATOM 1349 O O . TRP A 1 174 ? -1.81 -1.695 -6.828 1 96.56 174 TRP A O 1
ATOM 1359 N N . PRO A 1 175 ? -3.271 -0.002 -6.609 1 94.31 175 PRO A N 1
ATOM 1360 C CA . PRO A 1 175 ? -3.441 -0.301 -5.184 1 94.31 175 PRO A CA 1
ATOM 1361 C C . PRO A 1 175 ? -3.914 -1.73 -4.934 1 94.31 175 PRO A C 1
ATOM 1363 O O . PRO A 1 175 ? -4.793 -2.227 -5.645 1 94.31 175 PRO A O 1
ATOM 1366 N N . MET A 1 176 ? -3.246 -2.361 -4.051 1 94.19 176 MET A N 1
ATOM 1367 C CA . MET A 1 176 ? -3.723 -3.67 -3.607 1 94.19 176 MET A CA 1
ATOM 1368 C C . MET A 1 176 ? -4.953 -3.529 -2.721 1 94.19 176 MET A C 1
ATOM 1370 O O . MET A 1 176 ? -4.883 -2.934 -1.643 1 94.19 176 MET A O 1
ATOM 1374 N N . ILE A 1 177 ? -6.059 -4.082 -3.115 1 94 177 ILE A N 1
ATOM 1375 C CA . ILE A 1 177 ? -7.34 -3.908 -2.441 1 94 177 ILE A CA 1
ATOM 1376 C C . ILE A 1 177 ? -7.477 -4.93 -1.316 1 94 177 ILE A C 1
ATOM 1378 O O . ILE A 1 177 ? -7.156 -6.109 -1.499 1 94 177 ILE A O 1
ATOM 1382 N N . ASP A 1 178 ? -7.789 -4.457 -0.179 1 91.38 178 ASP A N 1
ATOM 1383 C CA . ASP A 1 178 ? -8.078 -5.297 0.976 1 91.38 178 ASP A CA 1
ATOM 1384 C C . ASP A 1 178 ? -9.359 -4.844 1.681 1 91.38 178 ASP A C 1
ATOM 1386 O O . ASP A 1 178 ? -10.078 -3.98 1.174 1 91.38 178 ASP A O 1
ATOM 1390 N N . ASN A 1 179 ? -9.688 -5.512 2.756 1 92.19 179 ASN A N 1
ATOM 1391 C CA . ASN A 1 179 ? -10.93 -5.215 3.461 1 92.19 179 ASN A CA 1
ATOM 1392 C C . ASN A 1 179 ? -10.945 -3.781 3.986 1 92.19 179 ASN A C 1
ATOM 1394 O O . ASN A 1 179 ? -11.984 -3.119 3.963 1 92.19 179 ASN A O 1
ATOM 1398 N N . ALA A 1 180 ? -9.836 -3.258 4.43 1 92.62 180 ALA A N 1
ATOM 1399 C CA . ALA A 1 180 ? -9.766 -1.896 4.953 1 92.62 180 ALA A CA 1
ATOM 1400 C C . ALA A 1 180 ? -10.086 -0.875 3.863 1 92.62 180 ALA A C 1
ATOM 1402 O O . ALA A 1 180 ? -10.852 0.062 4.09 1 92.62 180 ALA A O 1
ATOM 1403 N N . THR A 1 181 ? -9.523 -1.055 2.707 1 94.69 181 THR A N 1
ATOM 1404 C CA . THR A 1 181 ? -9.75 -0.122 1.608 1 94.69 181 THR A CA 1
ATOM 1405 C C . THR A 1 181 ? -11.18 -0.229 1.094 1 94.69 181 THR A C 1
ATOM 1407 O O . THR A 1 181 ? -11.781 0.774 0.702 1 94.69 181 THR A O 1
ATOM 1410 N N . ALA A 1 182 ? -11.711 -1.468 1.136 1 93.88 182 ALA A N 1
ATOM 1411 C CA . ALA A 1 182 ? -13.055 -1.715 0.617 1 93.88 182 ALA A CA 1
ATOM 1412 C C . ALA A 1 182 ? -14.117 -1.344 1.646 1 93.88 182 ALA A C 1
ATOM 1414 O O . ALA A 1 182 ? -15.312 -1.341 1.341 1 93.88 182 ALA A O 1
ATOM 1415 N N . GLY A 1 183 ? -13.664 -1.077 2.893 1 92.62 183 GLY A N 1
ATOM 1416 C CA . GLY A 1 183 ? -14.617 -0.758 3.941 1 92.62 183 GLY A CA 1
ATOM 1417 C C . GLY A 1 183 ? -15.438 -1.955 4.387 1 92.62 183 GLY A C 1
ATOM 1418 O O . GLY A 1 183 ? -16.641 -1.839 4.617 1 92.62 183 GLY A O 1
ATOM 1419 N N . ARG A 1 184 ? -14.727 -3.078 4.418 1 90.94 184 ARG A N 1
ATOM 1420 C CA . ARG A 1 184 ? -15.367 -4.332 4.797 1 90.94 184 ARG A CA 1
ATOM 1421 C C . ARG A 1 184 ? -14.633 -4.988 5.965 1 90.94 184 ARG A C 1
ATOM 1423 O O . ARG A 1 184 ? -13.438 -4.773 6.156 1 90.94 184 ARG A O 1
ATOM 1430 N N . ARG A 1 185 ? -15.438 -5.754 6.691 1 88.88 185 ARG A N 1
ATOM 1431 C CA . ARG A 1 185 ? -14.844 -6.637 7.691 1 88.88 185 ARG A CA 1
ATOM 1432 C C . ARG A 1 185 ? -14.594 -8.023 7.117 1 88.88 185 ARG A C 1
ATOM 1434 O O . ARG A 1 185 ? -15.422 -8.555 6.375 1 88.88 185 ARG A O 1
ATOM 1441 N N . GLY A 1 186 ? -13.477 -8.547 7.469 1 86.12 186 GLY A N 1
ATOM 1442 C CA . GLY A 1 186 ? -13.148 -9.852 6.918 1 86.12 186 GLY A CA 1
ATOM 1443 C C . GLY A 1 186 ? -13.078 -10.945 7.973 1 86.12 186 GLY A C 1
ATOM 1444 O O . GLY A 1 186 ? -13.594 -12.039 7.777 1 86.12 186 GLY A O 1
ATOM 1445 N N . PHE A 1 187 ? -12.391 -10.57 9.039 1 84.06 187 PHE A N 1
ATOM 1446 C CA . PHE A 1 187 ? -12.117 -11.594 10.047 1 84.06 187 PHE A CA 1
ATOM 1447 C C . PHE A 1 187 ? -13.414 -12.117 10.648 1 84.06 187 PHE A C 1
ATOM 1449 O O . PHE A 1 187 ? -14.273 -11.336 11.062 1 84.06 187 PHE A O 1
ATOM 1456 N N . GLY A 1 188 ? -13.57 -13.328 10.648 1 78 188 GLY A N 1
ATOM 1457 C CA . GLY A 1 188 ? -14.742 -13.969 11.219 1 78 188 GLY A CA 1
ATOM 1458 C C . GLY A 1 188 ? -15.875 -14.141 10.227 1 78 188 GLY A C 1
ATOM 1459 O O . GLY A 1 188 ? -16.906 -14.727 10.555 1 78 188 GLY A O 1
ATOM 1460 N N . VAL A 1 189 ? -15.766 -13.57 9.117 1 78.12 189 VAL A N 1
ATOM 1461 C CA . VAL A 1 189 ? -16.797 -13.688 8.094 1 78.12 189 VAL A CA 1
ATOM 1462 C C . VAL A 1 189 ? -16.703 -15.055 7.41 1 78.12 189 VAL A C 1
ATOM 1464 O O . VAL A 1 189 ? -15.594 -15.516 7.105 1 78.12 189 VAL A O 1
ATOM 1467 N N . SER A 1 190 ? -17.891 -15.617 7.473 1 69.69 190 SER A N 1
ATOM 1468 C CA . SER A 1 190 ? -17.969 -16.891 6.766 1 69.69 190 SER A CA 1
ATOM 1469 C C . SER A 1 190 ? -18.453 -16.703 5.332 1 69.69 190 SER A C 1
ATOM 1471 O O . SER A 1 190 ? -19.547 -16.172 5.105 1 69.69 190 SER A O 1
ATOM 1473 N N . SER A 1 191 ? -17.656 -16.156 4.57 1 66.44 191 SER A N 1
ATOM 1474 C CA . SER A 1 191 ? -18.078 -16.016 3.178 1 66.44 191 SER A CA 1
ATOM 1475 C C . SER A 1 191 ? -17.562 -17.172 2.33 1 66.44 191 SER A C 1
ATOM 1477 O O . SER A 1 191 ? -16.516 -17.75 2.637 1 66.44 191 SER A O 1
ATOM 1479 N N . GLU A 1 192 ? -18.422 -17.328 1.291 1 67.81 192 GLU A N 1
ATOM 1480 C CA . GLU A 1 192 ? -18.078 -18.422 0.382 1 67.81 192 GLU A CA 1
ATOM 1481 C C . GLU A 1 192 ? -16.984 -18 -0.599 1 67.81 192 GLU A C 1
ATOM 1483 O O . GLU A 1 192 ? -16.266 -18.844 -1.134 1 67.81 192 GLU A O 1
ATOM 1488 N N . SER A 1 193 ? -16.891 -16.688 -0.793 1 79.5 193 SER A N 1
ATOM 1489 C CA . SER A 1 193 ? -15.914 -16.359 -1.821 1 79.5 193 SER A CA 1
ATOM 1490 C C . SER A 1 193 ? -14.961 -15.258 -1.344 1 79.5 193 SER A C 1
ATOM 1492 O O . SER A 1 193 ? -15.406 -14.219 -0.854 1 79.5 193 SER A O 1
ATOM 1494 N N . ALA A 1 194 ? -13.719 -15.516 -1.523 1 81.12 194 ALA A N 1
ATOM 1495 C CA . ALA A 1 194 ? -12.695 -14.531 -1.206 1 81.12 194 ALA A CA 1
ATOM 1496 C C . ALA A 1 194 ? -12.625 -13.445 -2.275 1 81.12 194 ALA A C 1
ATOM 1498 O O . ALA A 1 194 ? -12.133 -12.344 -2.023 1 81.12 194 ALA A O 1
ATOM 1499 N N . GLN A 1 195 ? -13.188 -13.688 -3.385 1 85.5 195 GLN A N 1
ATOM 1500 C CA . GLN A 1 195 ? -13 -12.828 -4.547 1 85.5 195 GLN A CA 1
ATOM 1501 C C . GLN A 1 195 ? -14.203 -11.914 -4.754 1 85.5 195 GLN A C 1
ATOM 1503 O O . GLN A 1 195 ? -14.047 -10.727 -5.062 1 85.5 195 GLN A O 1
ATOM 1508 N N . LEU A 1 196 ? -15.328 -12.359 -4.555 1 83.44 196 LEU A N 1
ATOM 1509 C CA . LEU A 1 196 ? -16.578 -11.727 -4.969 1 83.44 196 LEU A CA 1
ATOM 1510 C C . LEU A 1 196 ? -16.703 -10.336 -4.352 1 83.44 196 LEU A C 1
ATOM 1512 O O . LEU A 1 196 ? -17.125 -9.391 -5.023 1 83.44 196 LEU A O 1
ATOM 1516 N N . PRO A 1 197 ? -16.312 -10.195 -3.199 1 83.56 197 PRO A N 1
ATOM 1517 C CA . PRO A 1 197 ? -16.516 -8.891 -2.57 1 83.56 197 PRO A CA 1
ATOM 1518 C C . PRO A 1 197 ? -15.703 -7.785 -3.248 1 83.56 197 PRO A C 1
ATOM 1520 O O . PRO A 1 197 ? -16.016 -6.602 -3.078 1 83.56 197 PRO A O 1
ATOM 1523 N N . TYR A 1 198 ? -14.727 -8.172 -4.059 1 92.94 198 TYR A N 1
ATOM 1524 C CA . TYR A 1 198 ? -13.812 -7.188 -4.621 1 92.94 198 TYR A CA 1
ATOM 1525 C C . TYR A 1 198 ? -14.047 -7.012 -6.117 1 92.94 198 TYR A C 1
ATOM 1527 O O . TYR A 1 198 ? -13.484 -6.105 -6.738 1 92.94 198 TYR A O 1
ATOM 1535 N N . GLN A 1 199 ? -14.867 -7.871 -6.684 1 95.44 199 GLN A N 1
ATOM 1536 C CA . GLN A 1 199 ? -15.016 -7.945 -8.133 1 95.44 199 GLN A CA 1
ATOM 1537 C C . GLN A 1 199 ? -15.43 -6.598 -8.719 1 95.44 199 GLN A C 1
ATOM 1539 O O . GLN A 1 199 ? -14.859 -6.137 -9.711 1 95.44 199 GLN A O 1
ATOM 1544 N N . GLU A 1 200 ? -16.391 -5.984 -8.062 1 95.38 200 GLU A N 1
ATOM 1545 C CA . GLU A 1 200 ? -16.891 -4.707 -8.555 1 95.38 200 GLU A CA 1
ATOM 1546 C C . GLU A 1 200 ? -15.797 -3.643 -8.547 1 95.38 200 GLU A C 1
ATOM 1548 O O . GLU A 1 200 ? -15.758 -2.771 -9.414 1 95.38 200 GLU A O 1
ATOM 1553 N N . ILE A 1 201 ? -14.961 -3.709 -7.613 1 96.25 201 ILE A N 1
ATOM 1554 C CA . ILE A 1 201 ? -13.875 -2.746 -7.477 1 96.25 201 ILE A CA 1
ATOM 1555 C C . ILE A 1 201 ? -12.898 -2.91 -8.641 1 96.25 201 ILE A C 1
ATOM 1557 O O . ILE A 1 201 ? -12.531 -1.93 -9.289 1 96.25 201 ILE A O 1
ATOM 1561 N N . TRP A 1 202 ? -12.5 -4.094 -8.945 1 97.19 202 TRP A N 1
ATOM 1562 C CA . TRP A 1 202 ? -11.578 -4.352 -10.047 1 97.19 202 TRP A CA 1
ATOM 1563 C C . TRP A 1 202 ? -12.188 -3.932 -11.383 1 97.19 202 TRP A C 1
ATOM 1565 O O . TRP A 1 202 ? -11.516 -3.32 -12.211 1 97.19 202 TRP A O 1
ATOM 1575 N N . ASP A 1 203 ? -13.461 -4.281 -11.531 1 97.38 203 ASP A N 1
ATOM 1576 C CA . ASP A 1 203 ? -14.148 -3.865 -12.75 1 97.38 203 ASP A CA 1
ATOM 1577 C C . ASP A 1 203 ? -14.117 -2.346 -12.914 1 97.38 203 ASP A C 1
ATOM 1579 O O . ASP A 1 203 ? -13.82 -1.835 -13.992 1 97.38 203 ASP A O 1
ATOM 1583 N N . ALA A 1 204 ? -14.398 -1.66 -11.852 1 96.88 204 ALA A N 1
ATOM 1584 C CA . ALA A 1 204 ? -14.414 -0.199 -11.875 1 96.88 204 ALA A CA 1
ATOM 1585 C C . ALA A 1 204 ? -13.023 0.359 -12.164 1 96.88 204 ALA A C 1
ATOM 1587 O O . ALA A 1 204 ? -12.883 1.351 -12.883 1 96.88 204 ALA A O 1
ATOM 1588 N N . MET A 1 205 ? -12.008 -0.225 -11.633 1 97.38 205 MET A N 1
ATOM 1589 C CA . MET A 1 205 ? -10.641 0.24 -11.852 1 97.38 205 MET A CA 1
ATOM 1590 C C . MET A 1 205 ? -10.227 0.041 -13.305 1 97.38 205 MET A C 1
ATOM 1592 O O . MET A 1 205 ? -9.586 0.913 -13.898 1 97.38 205 MET A O 1
ATOM 1596 N N . VAL A 1 206 ? -10.555 -1.101 -13.852 1 98.12 206 VAL A N 1
ATOM 1597 C CA . VAL A 1 206 ? -10.25 -1.374 -15.258 1 98.12 206 VAL A CA 1
ATOM 1598 C C . VAL A 1 206 ? -10.906 -0.321 -16.141 1 98.12 206 VAL A C 1
ATOM 1600 O O . VAL A 1 206 ? -10.273 0.227 -17.047 1 98.12 206 VAL A O 1
ATOM 1603 N N . GLU A 1 207 ? -12.133 -0.033 -15.859 1 96.81 207 GLU A N 1
ATOM 1604 C CA . GLU A 1 207 ? -12.875 0.968 -16.609 1 96.81 207 GLU A CA 1
ATOM 1605 C C . GLU A 1 207 ? -12.281 2.361 -16.422 1 96.81 207 GLU A C 1
ATOM 1607 O O . GLU A 1 207 ? -12.039 3.08 -17.391 1 96.81 207 GLU A O 1
ATOM 1612 N N . ALA A 1 208 ? -12.016 2.697 -15.219 1 95.38 208 ALA A N 1
ATOM 1613 C CA . ALA A 1 208 ? -11.523 4.031 -14.883 1 95.38 208 ALA A CA 1
ATOM 1614 C C . ALA A 1 208 ? -10.172 4.301 -15.531 1 95.38 208 ALA A C 1
ATOM 1616 O O . ALA A 1 208 ? -9.883 5.426 -15.945 1 95.38 208 ALA A O 1
ATOM 1617 N N . LYS A 1 209 ? -9.352 3.332 -15.641 1 95.69 209 LYS A N 1
ATOM 1618 C CA . LYS A 1 209 ? -8.008 3.494 -16.172 1 95.69 209 LYS A CA 1
ATOM 1619 C C . LYS A 1 209 ? -7.992 3.316 -17.688 1 95.69 209 LYS A C 1
ATOM 1621 O O . LYS A 1 209 ? -6.965 3.535 -18.344 1 95.69 209 LYS A O 1
ATOM 1626 N N . GLY A 1 210 ? -9.07 2.955 -18.234 1 96.81 210 GLY A N 1
ATOM 1627 C CA . GLY A 1 210 ? -9.078 2.621 -19.656 1 96.81 210 GLY A CA 1
ATOM 1628 C C . GLY A 1 210 ? -8.078 1.54 -20.016 1 96.81 210 GLY A C 1
ATOM 1629 O O . GLY A 1 210 ? -7.395 1.637 -21.031 1 96.81 210 GLY A O 1
ATOM 1630 N N . ALA A 1 211 ? -7.992 0.538 -19.141 1 96.88 211 ALA A N 1
ATOM 1631 C CA . ALA A 1 211 ? -6.938 -0.462 -19.281 1 96.88 211 ALA A CA 1
ATOM 1632 C C . ALA A 1 211 ? -7.258 -1.451 -20.391 1 96.88 211 ALA A C 1
ATOM 1634 O O . ALA A 1 211 ? -8.414 -1.844 -20.562 1 96.88 211 ALA A O 1
ATOM 1635 N N . SER A 1 212 ? -6.234 -1.819 -21.062 1 96.81 212 SER A N 1
ATOM 1636 C CA . SER A 1 212 ? -6.363 -2.854 -22.078 1 96.81 212 SER A CA 1
ATOM 1637 C C . SER A 1 212 ? -6.156 -4.246 -21.484 1 96.81 212 SER A C 1
ATOM 1639 O O . SER A 1 212 ? -5.363 -4.418 -20.562 1 96.81 212 SER A O 1
ATOM 1641 N N . ILE A 1 213 ? -6.867 -5.191 -22.047 1 97.44 213 ILE A N 1
ATOM 1642 C CA . ILE A 1 213 ? -6.738 -6.594 -21.672 1 97.44 213 ILE A CA 1
ATOM 1643 C C . ILE A 1 213 ? -5.973 -7.352 -22.75 1 97.44 213 ILE A C 1
ATOM 1645 O O . ILE A 1 213 ? -6.305 -7.258 -23.938 1 97.44 213 ILE A O 1
ATOM 1649 N N . LYS A 1 214 ? -4.973 -8.031 -22.344 1 97.69 214 LYS A N 1
ATOM 1650 C CA . LYS A 1 214 ? -4.168 -8.836 -23.266 1 97.69 214 LYS A CA 1
ATOM 1651 C C . LYS A 1 214 ? -4.441 -10.328 -23.062 1 97.69 214 LYS A C 1
ATOM 1653 O O . LYS A 1 214 ? -4.652 -10.789 -21.938 1 97.69 214 LYS A O 1
ATOM 1658 N N . THR A 1 215 ? -4.41 -11.008 -24.172 1 96.94 215 THR A N 1
ATOM 1659 C CA . THR A 1 215 ? -4.555 -12.461 -24.125 1 96.94 215 THR A CA 1
ATOM 1660 C C . THR A 1 215 ? -3.211 -13.148 -24.359 1 96.94 215 THR A C 1
ATOM 1662 O O . THR A 1 215 ? -2.398 -12.68 -25.156 1 96.94 215 THR A O 1
ATOM 1665 N N . PHE A 1 216 ? -3.033 -14.266 -23.719 1 97.81 216 PHE A N 1
ATOM 1666 C CA . PHE A 1 216 ? -1.795 -15.023 -23.828 1 97.81 216 PHE A CA 1
ATOM 1667 C C . PHE A 1 216 ? -2.035 -16.328 -24.594 1 97.81 216 PHE A C 1
ATOM 1669 O O . PHE A 1 216 ? -2.449 -17.328 -24 1 97.81 216 PHE A O 1
ATOM 1676 N N . GLU A 1 217 ? -1.718 -16.312 -25.828 1 97.38 217 GLU A N 1
ATOM 1677 C CA . GLU A 1 217 ? -1.768 -17.5 -26.656 1 97.38 217 GLU A CA 1
ATOM 1678 C C . GLU A 1 217 ? -0.453 -18.281 -26.594 1 97.38 217 GLU A C 1
ATOM 1680 O O . GLU A 1 217 ? 0.364 -18.203 -27.516 1 97.38 217 GLU A O 1
ATOM 1685 N N . ALA A 1 218 ? -0.363 -19.141 -25.688 1 98.12 218 ALA A N 1
ATOM 1686 C CA . ALA A 1 218 ? 0.899 -19.797 -25.328 1 98.12 218 ALA A CA 1
ATOM 1687 C C . ALA A 1 218 ? 1.192 -20.969 -26.25 1 98.12 218 ALA A C 1
ATOM 1689 O O . ALA A 1 218 ? 0.281 -21.703 -26.641 1 98.12 218 ALA A O 1
ATOM 1690 N N . ARG A 1 219 ? 2.467 -21.109 -26.531 1 98.44 219 ARG A N 1
ATOM 1691 C CA . ARG A 1 219 ? 2.943 -22.375 -27.078 1 98.44 219 ARG A CA 1
ATOM 1692 C C . ARG A 1 219 ? 3.145 -23.406 -25.969 1 98.44 219 ARG A C 1
ATOM 1694 O O . ARG A 1 219 ? 3.443 -23.047 -24.828 1 98.44 219 ARG A O 1
ATOM 1701 N N . LYS A 1 220 ? 2.967 -24.656 -26.375 1 98.62 220 LYS A N 1
ATOM 1702 C CA . LYS A 1 220 ? 3.283 -25.719 -25.422 1 98.62 220 LYS A CA 1
ATOM 1703 C C . LYS A 1 220 ? 4.664 -25.516 -24.812 1 98.62 220 LYS A C 1
ATOM 1705 O O . LYS A 1 220 ? 5.637 -25.266 -25.516 1 98.62 220 LYS A O 1
ATOM 1710 N N . GLY A 1 221 ? 4.734 -25.516 -23.484 1 98.69 221 GLY A N 1
ATOM 1711 C CA . GLY A 1 221 ? 6.012 -25.406 -22.797 1 98.69 221 GLY A CA 1
ATOM 1712 C C . GLY A 1 221 ? 6.352 -24 -22.375 1 98.69 221 GLY A C 1
ATOM 1713 O O . GLY A 1 221 ? 7.262 -23.781 -21.562 1 98.69 221 GLY A O 1
ATOM 1714 N N . GLN A 1 222 ? 5.609 -23.047 -22.844 1 98.69 222 GLN A N 1
ATOM 1715 C CA . GLN A 1 222 ? 5.781 -21.688 -22.344 1 98.69 222 GLN A CA 1
ATOM 1716 C C . GLN A 1 222 ? 5.125 -21.516 -20.984 1 98.69 222 GLN A C 1
ATOM 1718 O O . GLN A 1 222 ? 4.152 -22.203 -20.672 1 98.69 222 GLN A O 1
ATOM 1723 N N . ALA A 1 223 ? 5.738 -20.625 -20.266 1 98.81 223 ALA A N 1
ATOM 1724 C CA . ALA A 1 223 ? 5.215 -20.297 -18.938 1 98.81 223 ALA A CA 1
ATOM 1725 C C . ALA A 1 223 ? 5.035 -18.781 -18.781 1 98.81 223 ALA A C 1
ATOM 1727 O O . ALA A 1 223 ? 5.758 -18 -19.406 1 98.81 223 ALA A O 1
ATOM 1728 N N . LEU A 1 224 ? 4.082 -18.453 -18.047 1 98.88 224 LEU A N 1
ATOM 1729 C CA . LEU A 1 224 ? 3.84 -17.062 -17.656 1 98.88 224 LEU A CA 1
ATOM 1730 C C . LEU A 1 224 ? 3.924 -16.906 -16.141 1 98.88 224 LEU A C 1
ATOM 1732 O O . LEU A 1 224 ? 3.209 -17.578 -15.406 1 98.88 224 LEU A O 1
ATOM 1736 N N . ILE A 1 225 ? 4.879 -16.031 -15.695 1 98.94 225 ILE A N 1
ATOM 1737 C CA . ILE A 1 225 ? 4.992 -15.625 -14.297 1 98.94 225 ILE A CA 1
ATOM 1738 C C . ILE A 1 225 ? 4.18 -14.352 -14.055 1 98.94 225 ILE A C 1
ATOM 1740 O O . ILE A 1 225 ? 4.289 -13.383 -14.812 1 98.94 225 ILE A O 1
ATOM 1744 N N . TRP A 1 226 ? 3.314 -14.359 -13.062 1 98.88 226 TRP A N 1
ATOM 1745 C CA . TRP A 1 226 ? 2.617 -13.109 -12.766 1 98.88 226 TRP A CA 1
ATOM 1746 C C . TRP A 1 226 ? 2.76 -12.742 -11.297 1 98.88 226 TRP A C 1
ATOM 1748 O O . TRP A 1 226 ? 2.836 -13.617 -10.43 1 98.88 226 TRP A O 1
ATOM 1758 N N . CYS A 1 227 ? 2.799 -11.445 -10.984 1 98.81 227 CYS A N 1
ATOM 1759 C CA . CYS A 1 227 ? 2.859 -10.883 -9.641 1 98.81 227 CYS A CA 1
ATOM 1760 C C . CYS A 1 227 ? 1.538 -11.078 -8.906 1 98.81 227 CYS A C 1
ATOM 1762 O O . CYS A 1 227 ? 0.484 -11.188 -9.539 1 98.81 227 CYS A O 1
ATOM 1764 N N . ALA A 1 228 ? 1.588 -10.992 -7.652 1 98.56 228 ALA A N 1
ATOM 1765 C CA . ALA A 1 228 ? 0.453 -11.273 -6.777 1 98.56 228 ALA A CA 1
ATOM 1766 C C . ALA A 1 228 ? -0.722 -10.352 -7.09 1 98.56 228 ALA A C 1
ATOM 1768 O O . ALA A 1 228 ? -1.878 -10.781 -7.07 1 98.56 228 ALA A O 1
ATOM 1769 N N . ASN A 1 229 ? -0.433 -9.102 -7.418 1 98.38 229 ASN A N 1
ATOM 1770 C CA . ASN A 1 229 ? -1.48 -8.094 -7.547 1 98.38 229 ASN A CA 1
ATOM 1771 C C . ASN A 1 229 ? -1.855 -7.855 -9.008 1 98.38 229 ASN A C 1
ATOM 1773 O O . ASN A 1 229 ? -2.559 -6.895 -9.328 1 98.38 229 ASN A O 1
ATOM 1777 N N . LEU A 1 230 ? -1.383 -8.695 -9.914 1 98.81 230 LEU A N 1
ATOM 1778 C CA . LEU A 1 230 ? -1.739 -8.539 -11.312 1 98.81 230 LEU A CA 1
ATOM 1779 C C . LEU A 1 230 ? -3.158 -9.039 -11.578 1 98.81 230 LEU A C 1
ATOM 1781 O O . LEU A 1 230 ? -3.51 -10.148 -11.188 1 98.81 230 LEU A O 1
ATOM 1785 N N . LEU A 1 231 ? -3.908 -8.195 -12.188 1 98.75 231 LEU A N 1
ATOM 1786 C CA . LEU A 1 231 ? -5.223 -8.641 -12.641 1 98.75 231 LEU A CA 1
ATOM 1787 C C . LEU A 1 231 ? -5.098 -9.641 -13.789 1 98.75 231 LEU A C 1
ATOM 1789 O O . LEU A 1 231 ? -4.441 -9.352 -14.797 1 98.75 231 LEU A O 1
ATOM 1793 N N . HIS A 1 232 ? -5.695 -10.773 -13.602 1 98.62 232 HIS A N 1
ATOM 1794 C CA . HIS A 1 232 ? -5.711 -11.828 -14.609 1 98.62 232 HIS A CA 1
ATOM 1795 C C . HIS A 1 232 ? -6.996 -12.648 -14.531 1 98.62 232 HIS A C 1
ATOM 1797 O O . HIS A 1 232 ? -7.723 -12.578 -13.539 1 98.62 232 HIS A O 1
ATOM 1803 N N . GLY A 1 233 ? -7.316 -13.258 -15.602 1 96.81 233 GLY A N 1
ATOM 1804 C CA . GLY A 1 233 ? -8.5 -14.094 -15.734 1 96.81 233 GLY A CA 1
ATOM 1805 C C . GLY A 1 233 ? -8.461 -14.992 -16.953 1 96.81 233 GLY A C 1
ATOM 1806 O O . GLY A 1 233 ? -7.398 -15.188 -17.562 1 96.81 233 GLY A O 1
ATOM 1807 N N . GLY A 1 234 ? -9.578 -15.633 -17.188 1 95.38 234 GLY A N 1
ATOM 1808 C CA . GLY A 1 234 ? -9.734 -16.453 -18.375 1 95.38 234 GLY A CA 1
ATOM 1809 C C . GLY A 1 234 ? -10.734 -15.898 -19.375 1 95.38 234 GLY A C 1
ATOM 1810 O O . GLY A 1 234 ? -11.844 -15.523 -19 1 95.38 234 GLY A O 1
ATOM 1811 N N . SER A 1 235 ? -10.305 -15.891 -20.625 1 94.88 235 SER A N 1
ATOM 1812 C CA . SER A 1 235 ? -11.227 -15.461 -21.672 1 94.88 235 SER A CA 1
ATOM 1813 C C . SER A 1 235 ? -12.297 -16.516 -21.938 1 94.88 235 SER A C 1
ATOM 1815 O O . SER A 1 235 ? -12.164 -17.656 -21.5 1 94.88 235 SER A O 1
ATOM 1817 N N . PRO A 1 236 ? -13.32 -16.078 -22.594 1 92.69 236 PRO A N 1
ATOM 1818 C CA . PRO A 1 236 ? -14.359 -17.047 -22.922 1 92.69 236 PRO A CA 1
ATOM 1819 C C . PRO A 1 236 ? -13.859 -18.141 -23.859 1 92.69 236 PRO A C 1
ATOM 1821 O O . PRO A 1 236 ? -13.094 -17.875 -24.781 1 92.69 236 PRO A O 1
ATOM 1824 N N . GLN A 1 237 ? -14.281 -19.328 -23.531 1 93.69 237 GLN A N 1
ATOM 1825 C CA . GLN A 1 237 ? -14.086 -20.422 -24.469 1 93.69 237 GLN A CA 1
ATOM 1826 C C . GLN A 1 237 ? -15.086 -20.359 -25.625 1 93.69 237 GLN A C 1
ATOM 1828 O O . GLN A 1 237 ? -16.266 -20.703 -25.453 1 93.69 237 GLN A O 1
ATOM 1833 N N . ILE A 1 238 ? -14.609 -20.062 -26.75 1 94.44 238 ILE A N 1
ATOM 1834 C CA . ILE A 1 238 ? -15.477 -19.875 -27.922 1 94.44 238 ILE A CA 1
ATOM 1835 C C . ILE A 1 238 ? -15.844 -21.234 -28.5 1 94.44 238 ILE A C 1
ATOM 1837 O O . ILE A 1 238 ? -17 -21.469 -28.891 1 94.44 238 ILE A O 1
ATOM 1841 N N . ASP A 1 239 ? -14.82 -22.156 -28.578 1 94.69 239 ASP A N 1
ATOM 1842 C CA . ASP A 1 239 ? -15.047 -23.516 -29.047 1 94.69 239 ASP A CA 1
ATOM 1843 C C . ASP A 1 239 ? -15.039 -24.516 -27.875 1 94.69 239 ASP A C 1
ATOM 1845 O O . ASP A 1 239 ? -13.977 -24.844 -27.344 1 94.69 239 ASP A O 1
ATOM 1849 N N . PRO A 1 240 ? -16.125 -25.047 -27.609 1 91.25 240 PRO A N 1
ATOM 1850 C CA . PRO A 1 240 ? -16.234 -25.922 -26.438 1 91.25 240 PRO A CA 1
ATOM 1851 C C . PRO A 1 240 ? -15.516 -27.25 -26.656 1 91.25 240 PRO A C 1
ATOM 1853 O O . PRO A 1 240 ? -15.297 -28 -25.688 1 91.25 240 PRO A O 1
ATOM 1856 N N . ALA A 1 241 ? -15.211 -27.578 -27.812 1 92.81 241 ALA A N 1
ATOM 1857 C CA . ALA A 1 241 ? -14.547 -28.859 -28.094 1 92.81 241 ALA A CA 1
ATOM 1858 C C . ALA A 1 241 ? -13.047 -28.75 -27.844 1 92.81 241 ALA A C 1
ATOM 1860 O O . ALA A 1 241 ? -12.352 -29.766 -27.781 1 92.81 241 ALA A O 1
ATOM 1861 N N . MET A 1 242 ? -12.648 -27.562 -27.656 1 94.38 242 MET A N 1
ATOM 1862 C CA . MET A 1 242 ? -11.203 -27.359 -27.516 1 94.38 242 MET A CA 1
ATOM 1863 C C . MET A 1 242 ? -10.781 -27.422 -26.062 1 94.38 242 MET A C 1
ATOM 1865 O O . MET A 1 242 ? -11.5 -26.938 -25.188 1 94.38 242 MET A O 1
ATOM 1869 N N . SER A 1 243 ? -9.609 -28.047 -25.875 1 94.81 243 SER A N 1
ATOM 1870 C CA . SER A 1 243 ? -9 -28.078 -24.547 1 94.81 243 SER A CA 1
ATOM 1871 C C . SER A 1 243 ? -7.953 -26.969 -24.391 1 94.81 243 SER A C 1
ATOM 1873 O O . SER A 1 243 ? -7.602 -26.312 -25.375 1 94.81 243 SER A O 1
ATOM 1875 N N . ARG A 1 244 ? -7.547 -26.719 -23.203 1 96 244 ARG A N 1
ATOM 1876 C CA . ARG A 1 244 ? -6.488 -25.797 -22.812 1 96 244 ARG A CA 1
ATOM 1877 C C . ARG A 1 244 ? -5.723 -26.312 -21.609 1 96 244 ARG A C 1
ATOM 1879 O O . ARG A 1 244 ? -5.762 -25.719 -20.531 1 96 244 ARG A O 1
ATOM 1886 N N . TRP A 1 245 ? -5.035 -27.422 -21.781 1 97.19 245 TRP A N 1
ATOM 1887 C CA . TRP A 1 245 ? -4.309 -28.078 -20.703 1 97.19 245 TRP A CA 1
ATOM 1888 C C . TRP A 1 245 ? -3.266 -27.141 -20.109 1 97.19 245 TRP A C 1
ATOM 1890 O O . TRP A 1 245 ? -2.455 -26.562 -20.828 1 97.19 245 TRP A O 1
ATOM 1900 N N . SER A 1 246 ? -3.352 -26.969 -18.797 1 98.25 246 SER A N 1
ATOM 1901 C CA . SER A 1 246 ? -2.416 -26.078 -18.125 1 98.25 246 SER A CA 1
ATOM 1902 C C . SER A 1 246 ? -2.199 -26.484 -16.672 1 98.25 246 SER A C 1
ATOM 1904 O O . SER A 1 246 ? -2.973 -27.266 -16.109 1 98.25 246 SER A O 1
ATOM 1906 N N . GLN A 1 247 ? -1.128 -26.047 -16.125 1 98.62 247 GLN A N 1
ATOM 1907 C CA . GLN A 1 247 ? -0.832 -26.141 -14.695 1 98.62 247 GLN A CA 1
ATOM 1908 C C . GLN A 1 247 ? -0.453 -24.781 -14.117 1 98.62 247 GLN A C 1
ATOM 1910 O O . GLN A 1 247 ? 0.426 -24.109 -14.648 1 98.62 247 GLN A O 1
ATOM 1915 N N . VAL A 1 248 ? -1.161 -24.406 -13.117 1 98.69 248 VAL A N 1
ATOM 1916 C CA . VAL A 1 248 ? -0.78 -23.234 -12.32 1 98.69 248 VAL A CA 1
ATOM 1917 C C . VAL A 1 248 ? -0.099 -23.688 -11.031 1 98.69 248 VAL A C 1
ATOM 1919 O O . VAL A 1 248 ? -0.589 -24.594 -10.344 1 98.69 248 VAL A O 1
ATOM 1922 N N . THR A 1 249 ? 1.001 -23.141 -10.789 1 98.88 249 THR A N 1
ATOM 1923 C CA . THR A 1 249 ? 1.649 -23.297 -9.492 1 98.88 249 THR A CA 1
ATOM 1924 C C . THR A 1 249 ? 1.714 -21.969 -8.758 1 98.88 249 THR A C 1
ATOM 1926 O O . THR A 1 249 ? 2.111 -20.953 -9.336 1 98.88 249 THR A O 1
ATOM 1929 N N . HIS A 1 250 ? 1.261 -21.953 -7.531 1 98.88 250 HIS A N 1
ATOM 1930 C CA . HIS A 1 250 ? 1.4 -20.766 -6.68 1 98.88 250 HIS A CA 1
ATOM 1931 C C . HIS A 1 250 ? 2.615 -20.891 -5.77 1 98.88 250 HIS A C 1
ATOM 1933 O O . HIS A 1 250 ? 2.855 -21.953 -5.184 1 98.88 250 HIS A O 1
ATOM 1939 N N . TYR A 1 251 ? 3.34 -19.812 -5.691 1 98.94 251 TYR A N 1
ATOM 1940 C CA . TYR A 1 251 ? 4.543 -19.75 -4.867 1 98.94 251 TYR A CA 1
ATOM 1941 C C . TYR A 1 251 ? 4.426 -18.672 -3.811 1 98.94 251 TYR A C 1
ATOM 1943 O O . TYR A 1 251 ? 3.895 -17.578 -4.078 1 98.94 251 TYR A O 1
ATOM 1951 N N . PHE A 1 252 ? 4.883 -18.984 -2.643 1 98.88 252 PHE A N 1
ATOM 1952 C CA . PHE A 1 252 ? 5.23 -17.984 -1.629 1 98.88 252 PHE A CA 1
ATOM 1953 C C . PHE A 1 252 ? 6.742 -17.906 -1.444 1 98.88 252 PHE A C 1
ATOM 1955 O O . PHE A 1 252 ? 7.492 -18.625 -2.117 1 98.88 252 PHE A O 1
ATOM 1962 N N . PHE A 1 253 ? 7.145 -17.031 -0.617 1 98.69 253 PHE A N 1
ATOM 1963 C CA . PHE A 1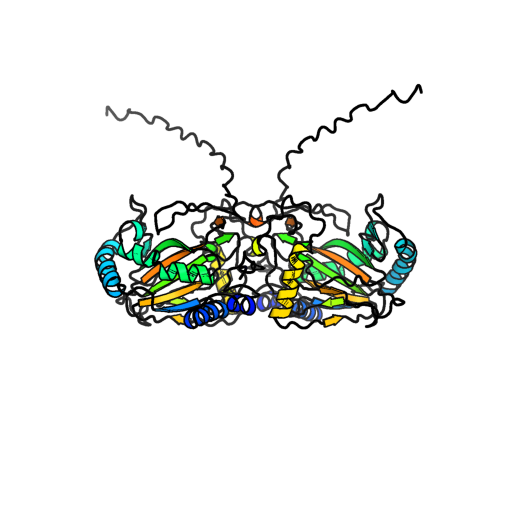 253 ? 8.562 -16.812 -0.338 1 98.69 253 PHE A CA 1
ATOM 1964 C C . PHE A 1 253 ? 8.828 -16.859 1.162 1 98.69 253 PHE A C 1
ATOM 1966 O O . PHE A 1 253 ? 7.945 -16.547 1.964 1 98.69 253 PHE A O 1
ATOM 1973 N N . ASP A 1 254 ? 9.984 -17.234 1.56 1 97.38 254 ASP A N 1
ATOM 1974 C CA . ASP A 1 254 ? 10.328 -17.469 2.959 1 97.38 254 ASP A CA 1
ATOM 1975 C C . ASP A 1 254 ? 10.258 -16.172 3.764 1 97.38 254 ASP A C 1
ATOM 1977 O O . ASP A 1 254 ? 10.289 -15.078 3.191 1 97.38 254 ASP A O 1
ATOM 1981 N N . ASP A 1 255 ? 10.141 -16.344 5.078 1 96.44 255 ASP A N 1
ATOM 1982 C CA . ASP A 1 255 ? 10.188 -15.297 6.094 1 96.44 255 ASP A CA 1
ATOM 1983 C C . ASP A 1 255 ? 9.062 -14.289 5.895 1 96.44 255 ASP A C 1
ATOM 1985 O O . ASP A 1 255 ? 9.305 -13.086 5.832 1 96.44 255 ASP A O 1
ATOM 1989 N N . CYS A 1 256 ? 7.902 -14.867 5.723 1 97.44 256 CYS A N 1
ATOM 1990 C CA . CYS A 1 256 ? 6.676 -14.078 5.652 1 97.44 256 CYS A CA 1
ATOM 1991 C C . CYS A 1 256 ? 5.59 -14.688 6.535 1 97.44 256 CYS A C 1
ATOM 1993 O O . CYS A 1 256 ? 5.703 -15.836 6.965 1 97.44 256 CYS A O 1
ATOM 1995 N N . VAL A 1 257 ? 4.691 -13.867 6.867 1 96.38 257 VAL A N 1
ATOM 1996 C CA . VAL A 1 257 ? 3.41 -14.336 7.387 1 96.38 257 VAL A CA 1
ATOM 1997 C C . VAL A 1 257 ? 2.426 -14.539 6.238 1 96.38 257 VAL A C 1
ATOM 1999 O O . VAL A 1 257 ? 2.268 -13.656 5.387 1 96.38 257 VAL A O 1
ATOM 2002 N N . TYR A 1 258 ? 1.796 -15.695 6.188 1 97.44 258 TYR A N 1
ATOM 2003 C CA . TYR A 1 258 ? 0.908 -16.047 5.082 1 97.44 258 TYR A CA 1
ATOM 2004 C C . TYR A 1 258 ? -0.546 -16.078 5.539 1 97.44 258 TYR A C 1
ATOM 2006 O O . TYR A 1 258 ? -0.881 -16.719 6.527 1 97.44 258 TYR A O 1
ATOM 2014 N N . TYR A 1 259 ? -1.396 -15.344 4.77 1 94.44 259 TYR A N 1
ATOM 2015 C CA . TYR A 1 259 ? -2.775 -15.258 5.23 1 94.44 259 TYR A CA 1
ATOM 2016 C C . TYR A 1 259 ? -3.729 -15.016 4.062 1 94.44 259 TYR A C 1
ATOM 2018 O O . TYR A 1 259 ? -3.291 -14.82 2.928 1 94.44 259 TYR A O 1
ATOM 2026 N N . THR A 1 260 ? -5.027 -15.109 4.266 1 93.44 260 THR A N 1
ATOM 2027 C CA . THR A 1 260 ? -6.086 -14.828 3.303 1 93.44 260 THR A CA 1
ATOM 2028 C C . THR A 1 260 ? -6.797 -13.516 3.645 1 93.44 260 THR A C 1
ATOM 2030 O O . THR A 1 260 ? -7.559 -13.453 4.613 1 93.44 260 THR A O 1
ATOM 2033 N N . PRO A 1 261 ? -6.582 -12.523 2.881 1 91.31 261 PRO A N 1
ATOM 2034 C CA . PRO A 1 261 ? -7.086 -11.188 3.203 1 91.31 261 PRO A CA 1
ATOM 2035 C C . PRO A 1 261 ? -8.609 -11.148 3.33 1 91.31 261 PRO A C 1
ATOM 2037 O O . PRO A 1 261 ? -9.141 -10.492 4.234 1 91.31 261 PRO A O 1
ATOM 2040 N N . ALA A 1 262 ? -9.359 -11.867 2.473 1 87.25 262 ALA A N 1
ATOM 2041 C CA . ALA A 1 262 ? -10.82 -11.812 2.475 1 87.25 262 ALA A CA 1
ATOM 2042 C C . ALA A 1 262 ? -11.375 -12.141 3.855 1 87.25 262 ALA A C 1
ATOM 2044 O O . ALA A 1 262 ? -12.445 -11.656 4.234 1 87.25 262 ALA A O 1
ATOM 2045 N N . PHE A 1 263 ? -10.617 -12.828 4.617 1 90.31 263 PHE A N 1
ATOM 2046 C CA . PHE A 1 263 ? -11.094 -13.305 5.91 1 90.31 263 PHE A CA 1
ATOM 2047 C C . PHE A 1 263 ? -10.234 -12.758 7.043 1 90.31 263 PHE A C 1
ATOM 2049 O O . PHE A 1 263 ? -10.094 -13.398 8.086 1 90.31 263 PHE A O 1
ATOM 2056 N N . SER A 1 264 ? -9.609 -11.68 6.738 1 90.44 264 SER A N 1
ATOM 2057 C CA . SER A 1 264 ? -8.695 -11.086 7.703 1 90.44 264 SER A CA 1
ATOM 2058 C C . SER A 1 264 ? -8.945 -9.586 7.848 1 90.44 264 SER A C 1
ATOM 2060 O O . SER A 1 264 ? -9.5 -8.953 6.949 1 90.44 264 SER A O 1
ATOM 2062 N N . ASP A 1 265 ? -8.625 -9.094 8.977 1 89.62 265 ASP A N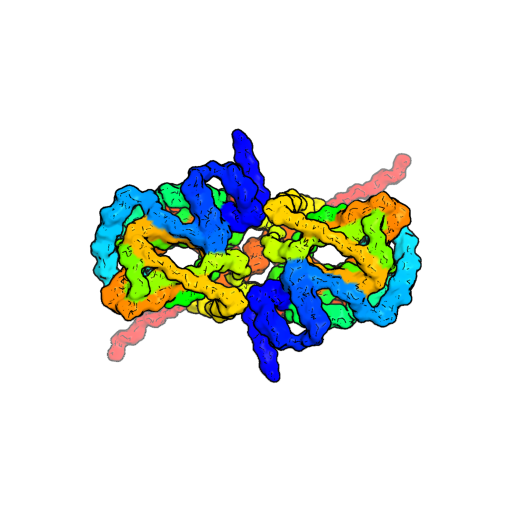 1
ATOM 2063 C CA . ASP A 1 265 ? -8.438 -7.672 9.234 1 89.62 265 ASP A CA 1
ATOM 2064 C C . ASP A 1 265 ? -7 -7.371 9.648 1 89.62 265 ASP A C 1
ATOM 2066 O O . ASP A 1 265 ? -6.703 -7.227 10.836 1 89.62 265 ASP A O 1
ATOM 2070 N N . GLU A 1 266 ? -6.16 -7.258 8.688 1 86.75 266 GLU A N 1
ATOM 2071 C CA . GLU A 1 266 ? -4.707 -7.359 8.805 1 86.75 266 GLU A CA 1
ATOM 2072 C C . GLU A 1 266 ? -4.16 -6.309 9.766 1 86.75 266 GLU A C 1
ATOM 2074 O O . GLU A 1 266 ? -3.32 -6.613 10.617 1 86.75 266 GLU A O 1
ATOM 2079 N N . TYR A 1 267 ? -4.648 -5.125 9.68 1 81.88 267 TYR A N 1
ATOM 2080 C CA . TYR A 1 267 ? -4.051 -4.035 10.445 1 81.88 267 TYR A CA 1
ATOM 2081 C C . TYR A 1 267 ? -4.441 -4.121 11.914 1 81.88 267 TYR A C 1
ATOM 2083 O O . TYR A 1 267 ? -3.852 -3.441 12.758 1 81.88 267 TYR A O 1
ATOM 2091 N N . LEU A 1 268 ? -5.402 -4.988 12.18 1 83.62 268 LEU A N 1
ATOM 2092 C CA . LEU A 1 268 ? -5.84 -5.184 13.555 1 83.62 268 LEU A CA 1
ATOM 2093 C C . LEU A 1 268 ? -5.254 -6.469 14.133 1 83.62 268 LEU A C 1
ATOM 2095 O O . LEU A 1 268 ? -5.57 -6.848 15.266 1 83.62 268 LEU A O 1
ATOM 2099 N N . GLY A 1 269 ? -4.461 -7.102 13.305 1 84.31 269 GLY A N 1
ATOM 2100 C CA . GLY A 1 269 ? -3.818 -8.32 13.766 1 84.31 269 GLY A CA 1
ATOM 2101 C C . GLY A 1 269 ? -4.734 -9.531 13.727 1 84.31 269 GLY A C 1
ATOM 2102 O O . GLY A 1 269 ? -4.457 -10.547 14.367 1 84.31 269 GLY A O 1
ATOM 2103 N N . ARG A 1 270 ? -5.809 -9.391 13.133 1 89.12 270 ARG A N 1
ATOM 2104 C CA . ARG A 1 270 ? -6.75 -10.484 12.953 1 89.12 270 ARG A CA 1
ATOM 2105 C C . ARG A 1 270 ? -6.566 -11.148 11.586 1 89.12 270 ARG A C 1
ATOM 2107 O O . ARG A 1 270 ? -7.18 -10.727 10.602 1 89.12 270 ARG A O 1
ATOM 2114 N N . LEU A 1 271 ? -5.758 -12.203 11.609 1 92 271 LEU A N 1
ATOM 2115 C CA . LEU A 1 271 ? -5.367 -12.836 10.359 1 92 271 LEU A CA 1
ATOM 2116 C C . LEU A 1 271 ? -5.875 -14.273 10.289 1 92 271 LEU A C 1
ATOM 2118 O O . LEU A 1 271 ? -5.754 -15.023 11.266 1 92 271 LEU A O 1
ATOM 2122 N N . GLN A 1 272 ? -6.5 -14.602 9.219 1 92.12 272 GLN A N 1
ATOM 2123 C CA . GLN A 1 272 ? -6.66 -16.016 8.906 1 92.12 272 GLN A CA 1
ATOM 2124 C C . GLN A 1 272 ? -5.379 -16.594 8.312 1 92.12 272 GLN A C 1
ATOM 2126 O O . GLN A 1 272 ? -5.199 -16.609 7.09 1 92.12 272 GLN A O 1
ATOM 2131 N N . LEU A 1 273 ? -4.543 -17.141 9.188 1 94 273 LEU A N 1
ATOM 2132 C CA . LEU A 1 273 ? -3.232 -17.656 8.797 1 94 273 LEU A CA 1
ATOM 2133 C C . LEU A 1 273 ? -3.367 -18.938 7.984 1 94 273 LEU A C 1
ATOM 2135 O O . LEU A 1 273 ? -4.289 -19.719 8.211 1 94 273 LEU A O 1
ATOM 2139 N N . ARG A 1 274 ? -2.471 -19.094 7.152 1 94.81 274 ARG A N 1
ATOM 2140 C CA . ARG A 1 274 ? -2.438 -20.312 6.363 1 94.81 274 ARG A CA 1
ATOM 2141 C C . ARG A 1 274 ? -1.419 -21.297 6.926 1 94.81 274 ARG A C 1
ATOM 2143 O O . ARG A 1 274 ? -0.344 -20.906 7.379 1 94.81 274 ARG A O 1
ATOM 2150 N N . ASN A 1 275 ? -1.814 -22.531 6.918 1 93.94 275 ASN A N 1
ATOM 2151 C CA . ASN A 1 275 ? -0.913 -23.641 7.223 1 93.94 275 ASN A CA 1
ATOM 2152 C C . ASN A 1 275 ? -0.366 -24.281 5.949 1 93.94 275 ASN A C 1
ATOM 2154 O O . ASN A 1 275 ? -0.991 -25.188 5.387 1 93.94 275 ASN A O 1
ATOM 2158 N N . LEU A 1 276 ? 0.833 -23.922 5.648 1 96.69 276 LEU A N 1
ATOM 2159 C CA . LEU A 1 276 ? 1.348 -24.266 4.332 1 96.69 276 LEU A CA 1
ATOM 2160 C C . LEU A 1 276 ? 2.393 -25.375 4.434 1 96.69 276 LEU A C 1
ATOM 2162 O O . LEU A 1 276 ? 3.102 -25.484 5.438 1 96.69 276 LEU A O 1
ATOM 2166 N N . VAL A 1 277 ? 2.385 -26.141 3.432 1 96.69 277 VAL A N 1
ATOM 2167 C CA . VAL A 1 277 ? 3.457 -27.109 3.221 1 96.69 277 VAL A CA 1
ATOM 2168 C C . VAL A 1 277 ? 4.141 -26.844 1.882 1 96.69 277 VAL A C 1
ATOM 2170 O O . VAL A 1 277 ? 3.488 -26.453 0.913 1 96.69 277 VAL A O 1
ATOM 2173 N N . SER A 1 278 ? 5.414 -27.047 1.871 1 98.31 278 SER A N 1
ATOM 2174 C CA . SER A 1 278 ? 6.16 -26.938 0.622 1 98.31 278 SER A CA 1
ATOM 2175 C C . SER A 1 278 ? 5.945 -28.156 -0.269 1 98.31 278 SER A C 1
ATOM 2177 O O . SER A 1 278 ? 6.164 -29.281 0.159 1 98.31 278 SER A O 1
ATOM 2179 N N . VAL A 1 279 ? 5.586 -27.938 -1.44 1 98.19 279 VAL A N 1
ATOM 2180 C CA . VAL A 1 279 ? 5.398 -29.016 -2.416 1 98.19 279 VAL A CA 1
ATOM 2181 C C . VAL A 1 279 ? 6.719 -29.75 -2.635 1 98.19 279 VAL A C 1
ATOM 2183 O O . VAL A 1 279 ? 6.727 -30.922 -3.01 1 98.19 279 VAL A O 1
ATOM 2186 N N . VAL A 1 280 ? 7.832 -29.062 -2.398 1 98 280 VAL A N 1
ATOM 2187 C CA . VAL A 1 280 ? 9.156 -29.609 -2.668 1 98 280 VAL A CA 1
ATOM 2188 C C . VAL A 1 280 ? 9.391 -30.859 -1.806 1 98 280 VAL A C 1
ATOM 2190 O O . VAL A 1 280 ? 9.742 -31.922 -2.32 1 98 280 VAL A O 1
ATOM 2193 N N . ASP A 1 281 ? 9.086 -30.75 -0.51 1 96.5 281 ASP A N 1
ATOM 2194 C CA . ASP A 1 281 ? 9.492 -31.812 0.387 1 96.5 281 ASP A CA 1
ATOM 2195 C C . ASP A 1 281 ? 8.414 -32.094 1.427 1 96.5 281 ASP A C 1
ATOM 2197 O O . ASP A 1 281 ? 8.602 -32.938 2.311 1 96.5 281 ASP A O 1
ATOM 2201 N N . GLY A 1 282 ? 7.316 -31.391 1.331 1 94.88 282 GLY A N 1
ATOM 2202 C CA . GLY A 1 282 ? 6.223 -31.625 2.258 1 94.88 282 GLY A CA 1
ATOM 2203 C C . GLY A 1 282 ? 6.445 -31 3.619 1 94.88 282 GLY A C 1
ATOM 2204 O O . GLY A 1 282 ? 5.641 -31.172 4.531 1 94.88 282 GLY A O 1
ATOM 2205 N N . THR A 1 283 ? 7.441 -30.172 3.771 1 95.75 283 THR A N 1
ATOM 2206 C CA . THR A 1 283 ? 7.746 -29.562 5.059 1 95.75 283 THR A CA 1
ATOM 2207 C C . THR A 1 283 ? 6.797 -28.391 5.336 1 95.75 283 THR A C 1
ATOM 2209 O O . THR A 1 283 ? 6.445 -27.641 4.426 1 95.75 283 THR A O 1
ATOM 2212 N N . ARG A 1 284 ? 6.484 -28.359 6.559 1 95.94 284 ARG A N 1
ATOM 2213 C CA . ARG A 1 284 ? 5.652 -27.234 6.984 1 95.94 284 ARG A CA 1
ATOM 2214 C C . ARG A 1 284 ? 6.414 -25.922 6.879 1 95.94 284 ARG A C 1
ATOM 2216 O O . ARG A 1 284 ? 7.594 -25.844 7.227 1 95.94 284 ARG A O 1
ATOM 2223 N N . LYS A 1 285 ? 5.75 -24.953 6.348 1 97 285 LYS A N 1
ATOM 2224 C CA . LYS A 1 285 ? 6.309 -23.609 6.281 1 97 285 LYS A CA 1
ATOM 2225 C C . LYS A 1 285 ? 5.688 -22.703 7.344 1 97 285 LYS A C 1
ATOM 2227 O O . LYS A 1 285 ? 4.504 -22.375 7.27 1 97 285 LYS A O 1
ATOM 2232 N N . ARG A 1 286 ? 6.5 -22.266 8.227 1 95.44 286 ARG A N 1
ATOM 2233 C CA . ARG A 1 286 ? 6.02 -21.484 9.359 1 95.44 286 ARG A CA 1
ATOM 2234 C C . ARG A 1 286 ? 5.766 -20.031 8.953 1 95.44 286 ARG A C 1
ATOM 2236 O O . ARG A 1 286 ? 6.492 -19.484 8.125 1 95.44 286 ARG A O 1
ATOM 2243 N N . ASN A 1 287 ? 4.785 -19.5 9.539 1 96.5 287 ASN A N 1
ATOM 2244 C CA . ASN A 1 287 ? 4.641 -18.047 9.5 1 96.5 287 ASN A CA 1
ATOM 2245 C C . ASN A 1 287 ? 5.746 -17.359 10.289 1 96.5 287 ASN A C 1
ATOM 2247 O O . ASN A 1 287 ? 5.953 -17.656 11.469 1 96.5 287 ASN A O 1
ATOM 2251 N N . SER A 1 288 ? 6.406 -16.5 9.57 1 95.38 288 SER A N 1
ATOM 2252 C CA . SER A 1 288 ? 7.531 -15.852 10.227 1 95.38 288 SER A CA 1
ATOM 2253 C C . SER A 1 288 ? 7.633 -14.383 9.82 1 95.38 288 SER A C 1
ATOM 2255 O O . SER A 1 288 ? 7.203 -14.008 8.727 1 95.38 288 SER A O 1
ATOM 2257 N N . TYR A 1 289 ? 8.117 -13.625 10.727 1 92.75 289 TYR A N 1
ATOM 2258 C CA . TYR A 1 289 ? 8.367 -12.203 10.516 1 92.75 289 TYR A CA 1
ATOM 2259 C C . TYR A 1 289 ? 9.727 -11.805 11.086 1 92.75 289 TYR A C 1
ATOM 2261 O O . TYR A 1 289 ? 9.922 -11.805 12.305 1 92.75 289 TYR A O 1
ATOM 2269 N N . LEU A 1 290 ? 10.609 -11.453 10.164 1 92.12 290 LEU A N 1
ATOM 2270 C CA . LEU A 1 290 ? 11.977 -11.086 10.523 1 92.12 290 LEU A CA 1
ATOM 2271 C C . LEU A 1 290 ? 12.625 -12.156 11.391 1 92.12 290 LEU A C 1
ATOM 2273 O O . LEU A 1 290 ? 13.234 -11.844 12.414 1 92.12 290 LEU A O 1
ATOM 2277 N N . GLY A 1 291 ? 12.375 -13.305 10.992 1 91.19 291 GLY A N 1
ATOM 2278 C CA . GLY A 1 291 ? 13.031 -14.445 11.617 1 91.19 291 GLY A CA 1
ATOM 2279 C C . GLY A 1 291 ? 12.266 -14.992 12.812 1 91.19 291 GLY A C 1
ATOM 2280 O O . GLY A 1 291 ? 12.594 -16.062 13.32 1 91.19 291 GLY A O 1
ATOM 2281 N N . GLU A 1 292 ? 11.25 -14.312 13.227 1 91 292 GLU A N 1
ATOM 2282 C CA . GLU A 1 292 ? 10.469 -14.773 14.367 1 91 292 GLU A CA 1
ATOM 2283 C C . GLU A 1 292 ? 9.18 -15.453 13.914 1 91 292 GLU A C 1
ATOM 2285 O O . GLU A 1 292 ? 8.461 -14.93 13.062 1 91 292 GLU A O 1
ATOM 2290 N N . GLU A 1 293 ? 8.898 -16.594 14.531 1 93.12 293 GLU A N 1
ATOM 2291 C CA . GLU A 1 293 ? 7.68 -17.312 14.18 1 93.12 293 GLU A CA 1
ATOM 2292 C C . GLU A 1 293 ? 6.441 -16.609 14.734 1 93.12 293 GLU A C 1
ATOM 2294 O O . GLU A 1 293 ? 6.445 -16.141 15.875 1 93.12 293 GLU A O 1
ATOM 2299 N N . ILE A 1 294 ? 5.516 -16.469 13.938 1 89.75 294 ILE A N 1
ATOM 2300 C CA . ILE A 1 294 ? 4.23 -15.883 14.305 1 89.75 294 ILE A CA 1
ATOM 2301 C C . ILE A 1 294 ? 3.186 -16.984 14.453 1 89.75 294 ILE A C 1
ATOM 2303 O O . ILE A 1 294 ? 2.957 -17.766 13.523 1 89.75 294 ILE A O 1
ATOM 2307 N N . VAL A 1 295 ? 2.627 -17.047 15.617 1 82.75 295 VAL A N 1
ATOM 2308 C CA . VAL A 1 295 ? 1.619 -18.078 15.867 1 82.75 295 VAL A CA 1
ATOM 2309 C C . VAL A 1 295 ? 0.272 -17.406 16.156 1 82.75 295 VAL A C 1
ATOM 2311 O O . VAL A 1 295 ? 0.217 -16.312 16.719 1 82.75 295 VAL A O 1
ATOM 2314 N N . SER A 1 296 ? -0.806 -17.859 15.508 1 72.38 296 SER A N 1
ATOM 2315 C CA . SER A 1 296 ? -2.143 -17.344 15.789 1 72.38 296 SER A CA 1
ATOM 2316 C C . SER A 1 296 ? -2.484 -17.484 17.266 1 72.38 296 SER A C 1
ATOM 2318 O O . SER A 1 296 ? -2.143 -18.484 17.906 1 72.38 296 SER A O 1
ATOM 2320 N N . PRO A 1 297 ? -2.838 -16.312 17.875 1 55.59 297 PRO A N 1
ATOM 2321 C CA . PRO A 1 297 ? -3.295 -16.578 19.234 1 55.59 297 PRO A CA 1
ATOM 2322 C C . PRO A 1 297 ? -4.328 -17.703 19.312 1 55.59 297 PRO A C 1
ATOM 2324 O O . PRO A 1 297 ? -5.102 -17.891 18.375 1 55.59 297 PRO A O 1
ATOM 2327 N N . ALA A 1 298 ? -4.043 -18.766 19.938 1 44.78 298 ALA A N 1
ATOM 2328 C CA . ALA A 1 298 ? -4.98 -19.875 20.141 1 44.78 298 ALA A CA 1
ATOM 2329 C C . ALA A 1 298 ? -6.414 -19.359 20.234 1 44.78 298 ALA A C 1
ATOM 2331 O O . ALA A 1 298 ? -6.715 -18.469 21.031 1 44.78 298 ALA A O 1
ATOM 2332 N N . SER A 1 299 ? -7.133 -19.156 19.156 1 42.31 299 SER A N 1
ATOM 2333 C CA . SER A 1 299 ? -8.57 -19.062 19.422 1 42.31 299 SER A CA 1
ATOM 2334 C C . SER A 1 299 ? -8.969 -19.953 20.594 1 42.31 299 SER A C 1
ATOM 2336 O O . SER A 1 299 ? -8.547 -21.109 20.672 1 42.31 299 SER A O 1
ATOM 2338 N N . GLY A 1 300 ? -9.117 -19.5 21.766 1 35.12 300 GLY A N 1
ATOM 2339 C CA . GLY A 1 300 ? -9.867 -20.328 22.703 1 35.12 300 GLY A CA 1
ATOM 2340 C C . GLY A 1 300 ? -10.938 -21.156 22.016 1 35.12 300 GLY A C 1
ATOM 2341 O O . GLY A 1 300 ? -11.797 -20.625 21.312 1 35.12 300 GLY A O 1
ATOM 2342 N N . ALA A 1 301 ? -10.617 -22.328 21.562 1 34.84 301 ALA A N 1
ATOM 2343 C CA . ALA A 1 301 ? -11.641 -23.297 21.188 1 34.84 301 ALA A CA 1
ATOM 2344 C C . ALA A 1 301 ? -12.859 -23.188 22.109 1 34.84 301 ALA A C 1
ATOM 2346 O O . ALA A 1 301 ? -12.758 -23.422 23.312 1 34.84 301 ALA A O 1
ATOM 2347 N N . HIS A 1 302 ? -13.734 -22.297 21.828 1 32.34 302 HIS A N 1
ATOM 2348 C CA . HIS A 1 302 ? -14.984 -22.75 22.422 1 32.34 302 HIS A CA 1
ATOM 2349 C C . HIS A 1 302 ? -15.18 -24.25 22.234 1 32.34 302 HIS A C 1
ATOM 2351 O O . HIS A 1 302 ? -15.117 -24.75 21.094 1 32.34 302 HIS A O 1
ATOM 2357 N N . LYS A 1 303 ? -14.828 -25.031 23.156 1 32.25 303 LYS A N 1
ATOM 2358 C CA . LYS A 1 303 ? -15.352 -26.391 23.297 1 32.25 303 LYS A CA 1
ATOM 2359 C C . LYS A 1 303 ? -16.812 -26.453 22.859 1 32.25 303 LYS A C 1
ATOM 2361 O O . LYS A 1 303 ? -17.703 -26.016 23.578 1 32.25 303 LYS A O 1
ATOM 2366 N N . SER A 1 304 ? -17.047 -26.203 21.656 1 25.86 304 SER A N 1
ATOM 2367 C CA . SER A 1 304 ? -18.391 -26.703 21.391 1 25.86 304 SER A CA 1
ATOM 2368 C C . SER A 1 304 ? -18.547 -28.141 21.875 1 25.86 304 SER A C 1
ATOM 2370 O O . SER A 1 304 ? -17.812 -29.031 21.438 1 25.86 304 SER A O 1
ATOM 2372 N N . ARG A 1 305 ? -18.781 -28.344 23.172 1 30.81 305 ARG A N 1
ATOM 2373 C CA . ARG A 1 305 ? -19.422 -29.547 23.672 1 30.81 305 ARG A CA 1
ATOM 2374 C C . ARG A 1 305 ? -20.438 -30.094 22.672 1 30.81 305 ARG A C 1
ATOM 2376 O O . ARG A 1 305 ? -21.516 -29.516 22.484 1 30.81 305 ARG A O 1
ATOM 2383 N N . ILE A 1 306 ? -19.922 -30.5 21.578 1 23.59 306 ILE A N 1
ATOM 2384 C CA . ILE A 1 306 ? -20.766 -31.453 20.875 1 23.59 306 ILE A CA 1
ATOM 2385 C C . ILE A 1 306 ? -21.328 -32.469 21.859 1 23.59 306 ILE A C 1
ATOM 2387 O O . ILE A 1 306 ? -20.578 -33.281 22.422 1 23.59 306 ILE A O 1
ATOM 2391 N N . LEU A 1 307 ? -22.344 -32.062 22.609 1 28.02 307 LEU A N 1
ATOM 2392 C CA . LEU A 1 307 ? -23.266 -33.031 23.203 1 28.02 307 LEU A CA 1
ATOM 2393 C C . LEU A 1 307 ? -23.672 -34.094 22.172 1 28.02 307 LEU A C 1
ATOM 2395 O O . LEU A 1 307 ? -24.359 -33.781 21.203 1 28.02 307 LEU A O 1
ATOM 2399 N N . THR A 1 308 ? -22.812 -34.938 21.875 1 27.95 308 THR A N 1
ATOM 2400 C CA . THR A 1 308 ? -23.234 -36.219 21.391 1 27.95 308 THR A CA 1
ATOM 2401 C C . THR A 1 308 ? -24.406 -36.75 22.234 1 27.95 308 THR A C 1
ATOM 2403 O O . THR A 1 308 ? -24.203 -37.156 23.375 1 27.95 308 THR A O 1
ATOM 2406 N N . GLY A 1 309 ? -25.5 -35.938 22.344 1 27.09 309 GLY A N 1
ATOM 2407 C CA . GLY A 1 309 ? -26.672 -36.625 22.828 1 27.09 309 GLY A CA 1
ATOM 2408 C C . GLY A 1 309 ? -26.891 -37.969 22.156 1 27.09 309 GLY A C 1
ATOM 2409 O O . GLY A 1 309 ? -26.562 -38.156 20.984 1 27.09 309 GLY A O 1
ATOM 2410 N N . ARG A 1 310 ? -27 -39.062 22.906 1 28.81 310 ARG A N 1
ATOM 2411 C CA . ARG A 1 310 ? -27.406 -40.469 22.906 1 28.81 310 ARG A CA 1
ATOM 2412 C C . ARG A 1 310 ? -28.766 -40.625 22.219 1 28.81 310 ARG A C 1
ATOM 2414 O O . ARG A 1 310 ? -29.812 -40.438 22.828 1 28.81 310 ARG A O 1
ATOM 2421 N N . LEU A 1 311 ? -29.047 -40.094 21.016 1 25.56 311 LEU A N 1
ATOM 2422 C CA . LEU A 1 311 ? -30.234 -40.719 20.391 1 25.56 311 LEU A CA 1
ATOM 2423 C C . LEU A 1 311 ? -30.016 -42.188 20.156 1 25.56 311 LEU A C 1
ATOM 2425 O O . LEU A 1 311 ? -29.344 -42.594 19.188 1 25.56 311 LEU A O 1
ATOM 2429 N N . ARG A 1 312 ? -29.531 -42.969 21.141 1 26 312 ARG A N 1
ATOM 2430 C CA . ARG A 1 312 ? -29.547 -44.438 21.156 1 26 312 ARG A CA 1
ATOM 2431 C C . ARG A 1 312 ? -30.891 -44.969 20.656 1 26 312 ARG A C 1
ATOM 2433 O O . ARG A 1 312 ? -30.938 -45.812 19.75 1 26 312 ARG A O 1
ATOM 2440 N N . LYS A 1 313 ? -31.641 -45.688 21.5 1 27.34 313 LYS A N 1
ATOM 2441 C CA . LYS A 1 313 ? -32.156 -47.031 21.625 1 27.34 313 LYS A CA 1
ATOM 2442 C C . LYS A 1 313 ? -33.594 -47.125 21.094 1 27.34 313 LYS A C 1
ATOM 2444 O O . LYS A 1 313 ? -34.125 -48.219 20.922 1 27.34 313 LYS A O 1
ATOM 2449 N N . TRP A 1 314 ? -34.344 -46.062 21.125 1 29.75 314 TRP A N 1
ATOM 2450 C CA . TRP A 1 314 ? -35.719 -46.562 21.297 1 29.75 314 TRP A CA 1
ATOM 2451 C C . TRP A 1 314 ? -36.25 -47.125 19.969 1 29.75 314 TRP A C 1
ATOM 2453 O O . TRP A 1 314 ? -37.344 -47.656 19.922 1 29.75 314 TRP A O 1
ATOM 2463 N N . MET A 1 315 ? -35.5 -47.031 18.781 1 24.64 315 MET A N 1
ATOM 2464 C CA . MET A 1 315 ? -36.344 -47.469 17.672 1 24.64 315 MET A CA 1
ATOM 2465 C C . MET A 1 315 ? -36.5 -49 17.688 1 24.64 315 MET A C 1
ATOM 2467 O O . MET A 1 315 ? -35.906 -49.688 16.859 1 24.64 315 MET A O 1
ATOM 2471 N N . ARG A 1 316 ? -36.219 -49.719 18.812 1 26.39 316 ARG A N 1
ATOM 2472 C CA . ARG A 1 316 ? -36.469 -51.125 18.766 1 26.39 316 ARG A CA 1
ATOM 2473 C C . ARG A 1 316 ? -37.906 -51.406 18.312 1 26.39 316 ARG A C 1
ATOM 2475 O O . ARG A 1 316 ? -38.156 -52.312 17.516 1 26.39 316 ARG A O 1
ATOM 2482 N N . ARG A 1 317 ? -38.875 -51.125 19.188 1 29.55 317 ARG A N 1
ATOM 2483 C CA . ARG A 1 317 ? -40.062 -51.938 19.391 1 29.55 317 ARG A CA 1
ATOM 2484 C C . ARG A 1 317 ? -41.125 -51.625 18.344 1 29.55 317 ARG A C 1
ATOM 2486 O O . ARG A 1 317 ? -42.094 -52.406 18.172 1 29.55 317 ARG A O 1
ATOM 2493 N N . SER A 1 318 ? -41.281 -50.531 17.688 1 25.95 318 SER A N 1
ATOM 2494 C CA . SER A 1 318 ? -42.562 -50.781 17.016 1 25.95 318 SER A CA 1
ATOM 2495 C C . SER A 1 318 ? -42.344 -51.562 15.727 1 25.95 318 SER A C 1
ATOM 2497 O O . SER A 1 318 ? -41.375 -51.375 15.023 1 25.95 318 SER A O 1
ATOM 2499 N N . MET B 1 1 ? -30.953 11.773 -3.885 1 26.34 1 MET B N 1
ATOM 2500 C CA . MET B 1 1 ? -30.031 10.984 -4.684 1 26.34 1 MET B CA 1
ATOM 2501 C C . MET B 1 1 ? -29.125 10.125 -3.795 1 26.34 1 MET B C 1
ATOM 2503 O O . MET B 1 1 ? -28.5 10.633 -2.861 1 26.34 1 MET B O 1
ATOM 2507 N N . ASP B 1 2 ? -29.453 8.906 -3.611 1 35.97 2 ASP B N 1
ATOM 2508 C CA . ASP B 1 2 ? -28.812 8.008 -2.65 1 35.97 2 ASP B CA 1
ATOM 2509 C C . ASP B 1 2 ? -27.297 8.133 -2.705 1 35.97 2 ASP B C 1
ATOM 2511 O O . ASP B 1 2 ? -26.703 8.023 -3.777 1 35.97 2 ASP B O 1
ATOM 2515 N N . VAL B 1 3 ? -26.734 9.062 -2.043 1 42.91 3 VAL B N 1
ATOM 2516 C CA . VAL B 1 3 ? -25.281 9.188 -2.027 1 42.91 3 VAL B CA 1
ATOM 2517 C C . VAL B 1 3 ? -24.641 7.812 -2.23 1 42.91 3 VAL B C 1
ATOM 2519 O O . VAL B 1 3 ? -24.812 6.914 -1.401 1 42.91 3 VAL B O 1
ATOM 2522 N N . LYS B 1 4 ? -24.594 7.355 -3.473 1 53.03 4 LYS B N 1
ATOM 2523 C CA . LYS B 1 4 ? -24.016 6.07 -3.861 1 53.03 4 LYS B CA 1
ATOM 2524 C C . LYS B 1 4 ? -22.75 5.777 -3.07 1 53.03 4 LYS B C 1
ATOM 2526 O O . LYS B 1 4 ? -21.844 6.621 -2.984 1 53.03 4 LYS B O 1
ATOM 2531 N N . LYS B 1 5 ? -22.703 4.75 -2.301 1 78.75 5 LYS B N 1
ATOM 2532 C CA . LYS B 1 5 ? -21.641 4.242 -1.438 1 78.75 5 LYS B CA 1
ATOM 2533 C C . LYS B 1 5 ? -20.359 4.012 -2.23 1 78.75 5 LYS B C 1
ATOM 2535 O O . LYS B 1 5 ? -20.391 3.441 -3.322 1 78.75 5 LYS B O 1
ATOM 2540 N N . ARG B 1 6 ? -19.375 4.801 -1.918 1 90.81 6 ARG B N 1
ATOM 2541 C CA . ARG B 1 6 ? -18.062 4.641 -2.527 1 90.81 6 ARG B CA 1
ATOM 2542 C C . ARG B 1 6 ? -17.609 3.188 -2.469 1 90.81 6 ARG B C 1
ATOM 2544 O O . ARG B 1 6 ? -17.797 2.512 -1.454 1 90.81 6 ARG B O 1
ATOM 2551 N N . LEU B 1 7 ? -17.094 2.76 -3.58 1 93.94 7 LEU B N 1
ATOM 2552 C CA . LEU B 1 7 ? -16.562 1.403 -3.637 1 93.94 7 LEU B CA 1
ATOM 2553 C C . LEU B 1 7 ? -15.344 1.262 -2.732 1 93.94 7 LEU B C 1
ATOM 2555 O O . LEU B 1 7 ? -15.07 0.178 -2.209 1 93.94 7 LEU B O 1
ATOM 2559 N N . LEU B 1 8 ? -14.641 2.391 -2.551 1 96 8 LEU B N 1
ATOM 2560 C CA . LEU B 1 8 ? -13.414 2.377 -1.761 1 96 8 LEU B CA 1
ATOM 2561 C C . LEU B 1 8 ? -13.469 3.426 -0.655 1 96 8 LEU B C 1
ATOM 2563 O O . LEU B 1 8 ? -12.672 4.367 -0.646 1 96 8 LEU B O 1
ATOM 2567 N N . PRO B 1 9 ? -14.312 3.217 0.336 1 95.5 9 PRO B N 1
ATOM 2568 C CA . PRO B 1 9 ? -14.453 4.203 1.408 1 95.5 9 PRO B CA 1
ATOM 2569 C C . PRO B 1 9 ? -13.227 4.254 2.322 1 95.5 9 PRO B C 1
ATOM 2571 O O . PRO B 1 9 ? -13.086 5.184 3.121 1 95.5 9 PRO B O 1
ATOM 2574 N N . GLY B 1 10 ? -12.344 3.248 2.234 1 96.38 10 GLY B N 1
ATOM 2575 C CA . GLY B 1 10 ? -11.141 3.217 3.051 1 96.38 10 GLY B CA 1
ATOM 2576 C C . GLY B 1 10 ? -9.953 3.912 2.4 1 96.38 10 GLY B C 1
ATOM 2577 O O . GLY B 1 10 ? -8.828 3.836 2.9 1 96.38 10 GLY B O 1
ATOM 2578 N N . ILE B 1 11 ? -10.18 4.551 1.298 1 97.25 11 ILE B N 1
ATOM 2579 C CA . ILE B 1 11 ? -9.172 5.363 0.621 1 97.25 11 ILE B CA 1
ATOM 2580 C C . ILE B 1 11 ? -9.672 6.805 0.502 1 97.25 11 ILE B C 1
ATOM 2582 O O . ILE B 1 11 ? -10.805 7.043 0.08 1 97.25 11 ILE B O 1
ATOM 2586 N N . PRO B 1 12 ? -8.805 7.797 0.894 1 97.94 12 PRO B N 1
ATOM 2587 C CA . PRO B 1 12 ? -9.242 9.18 0.658 1 97.94 12 PRO B CA 1
ATOM 2588 C C . PRO B 1 12 ? -9.672 9.422 -0.787 1 97.94 12 PRO B C 1
ATOM 2590 O O . PRO B 1 12 ? -9.047 8.898 -1.717 1 97.94 12 PRO B O 1
ATOM 2593 N N . LEU B 1 13 ? -10.703 10.227 -0.974 1 97.12 13 LEU B N 1
ATOM 2594 C CA . LEU B 1 13 ? -11.234 10.484 -2.309 1 97.12 13 LEU B CA 1
ATOM 2595 C C . LEU B 1 13 ? -10.141 10.992 -3.242 1 97.12 13 LEU B C 1
ATOM 2597 O O . LEU B 1 13 ? -10.016 10.516 -4.375 1 97.12 13 LEU B O 1
ATOM 2601 N N . ILE B 1 14 ? -9.289 11.852 -2.807 1 97.88 14 ILE B N 1
ATOM 2602 C CA . ILE B 1 14 ? -8.305 12.523 -3.645 1 97.88 14 ILE B CA 1
ATOM 2603 C C . ILE B 1 14 ? -7.176 11.555 -3.994 1 97.88 14 ILE B C 1
ATOM 2605 O O . ILE B 1 14 ? -6.34 11.852 -4.848 1 97.88 14 ILE B O 1
ATOM 2609 N N . GLU B 1 15 ? -7.113 10.406 -3.342 1 97.81 15 GLU B N 1
ATOM 2610 C CA . GLU B 1 15 ? -6.055 9.438 -3.639 1 97.81 15 GLU B CA 1
ATOM 2611 C C . GLU B 1 15 ? -6.637 8.133 -4.176 1 97.81 15 GLU B C 1
ATOM 2613 O O . GLU B 1 15 ? -5.918 7.141 -4.316 1 97.81 15 GLU B O 1
ATOM 2618 N N . SER B 1 16 ? -7.902 8.125 -4.477 1 97.12 16 SER B N 1
ATOM 2619 C CA . SER B 1 16 ? -8.609 6.941 -4.957 1 97.12 16 SER B CA 1
ATOM 2620 C C . SER B 1 16 ? -8.188 6.578 -6.379 1 97.12 16 SER B C 1
ATOM 2622 O O . SER B 1 16 ? -8.016 7.461 -7.223 1 97.12 16 SER B O 1
ATOM 2624 N N . PRO B 1 17 ? -7.988 5.277 -6.645 1 96.25 17 PRO B N 1
ATOM 2625 C CA . PRO B 1 17 ? -7.789 4.867 -8.039 1 96.25 17 PRO B CA 1
ATOM 2626 C C . PRO B 1 17 ? -9.016 5.129 -8.914 1 96.25 17 PRO B C 1
ATOM 2628 O O . PRO B 1 17 ? -8.938 5.023 -10.141 1 96.25 17 PRO B O 1
ATOM 2631 N N . LEU B 1 18 ? -10.125 5.496 -8.336 1 96.75 18 LEU B N 1
ATOM 2632 C CA . LEU B 1 18 ? -11.367 5.82 -9.039 1 96.75 18 LEU B CA 1
ATOM 2633 C C . LEU B 1 18 ? -11.656 7.316 -8.953 1 96.75 18 LEU B C 1
ATOM 2635 O O . LEU B 1 18 ? -12.82 7.727 -9 1 96.75 18 LEU B O 1
ATOM 2639 N N . PHE B 1 19 ? -10.633 8.094 -8.797 1 97.25 19 PHE B N 1
ATOM 2640 C CA . PHE B 1 19 ? -10.711 9.523 -8.5 1 97.25 19 PHE B CA 1
ATOM 2641 C C . PHE B 1 19 ? -11.648 10.227 -9.477 1 97.25 19 PHE B C 1
ATOM 2643 O O . PHE B 1 19 ? -12.586 10.906 -9.062 1 97.25 19 PHE B O 1
ATOM 2650 N N . ASP B 1 20 ? -11.414 10.062 -10.773 1 94.38 20 ASP B N 1
ATOM 2651 C CA . ASP B 1 20 ? -12.188 10.805 -11.773 1 94.38 20 ASP B CA 1
ATOM 2652 C C . ASP B 1 20 ? -13.68 10.508 -11.648 1 94.38 20 ASP B C 1
ATOM 2654 O O . ASP B 1 20 ? -14.5 11.422 -11.656 1 94.38 20 ASP B O 1
ATOM 2658 N N . ALA B 1 21 ? -14.008 9.258 -11.461 1 91.75 21 ALA B N 1
ATOM 2659 C CA . ALA B 1 21 ? -15.414 8.859 -11.336 1 91.75 21 ALA B CA 1
ATOM 2660 C C . ALA B 1 21 ? -16.016 9.359 -10.023 1 91.75 21 ALA B C 1
ATOM 2662 O O . ALA B 1 21 ? -17.156 9.82 -9.992 1 91.75 21 ALA B O 1
ATOM 2663 N N . GLU B 1 22 ? -15.242 9.305 -8.992 1 92.5 22 GLU B N 1
ATOM 2664 C CA . GLU B 1 22 ? -15.742 9.656 -7.668 1 92.5 22 GLU B CA 1
ATOM 2665 C C . GLU B 1 22 ? -15.883 11.172 -7.516 1 92.5 22 GLU B C 1
ATOM 2667 O O . GLU B 1 22 ? -16.844 11.656 -6.914 1 92.5 22 GLU B O 1
ATOM 2672 N N . ILE B 1 23 ? -14.906 11.898 -8.016 1 91.31 23 ILE B N 1
ATOM 2673 C CA . ILE B 1 23 ? -14.914 13.344 -7.828 1 91.31 23 ILE B CA 1
ATOM 2674 C C . ILE B 1 23 ? -16.062 13.961 -8.633 1 91.31 23 ILE B C 1
ATOM 2676 O O . ILE B 1 23 ? -16.609 14.992 -8.242 1 91.31 23 ILE B O 1
ATOM 2680 N N . SER B 1 24 ? -16.391 13.352 -9.758 1 87.44 24 SER B N 1
ATOM 2681 C CA . SER B 1 24 ? -17.5 13.836 -10.578 1 87.44 24 SER B CA 1
ATOM 2682 C C . SER B 1 24 ? -18.828 13.734 -9.836 1 87.44 24 SER B C 1
ATOM 2684 O O . SER B 1 24 ? -19.766 14.477 -10.117 1 87.44 24 SER B O 1
ATOM 2686 N N . GLN B 1 25 ? -18.906 12.852 -8.914 1 84.75 25 GLN B N 1
ATOM 2687 C CA . GLN B 1 25 ? -20.125 12.641 -8.148 1 84.75 25 GLN B CA 1
ATOM 2688 C C . GLN B 1 25 ? -20.125 13.469 -6.863 1 84.75 25 GLN B C 1
ATOM 2690 O O . GLN B 1 25 ? -21.141 13.586 -6.191 1 84.75 25 GLN B O 1
ATOM 2695 N N . ALA B 1 26 ? -18.953 13.984 -6.586 1 83.5 26 ALA B N 1
ATOM 2696 C CA . ALA B 1 26 ? -18.828 14.766 -5.363 1 83.5 26 ALA B CA 1
ATOM 2697 C C . ALA B 1 26 ? -19.391 16.172 -5.551 1 83.5 26 ALA B C 1
ATOM 2699 O O . ALA B 1 26 ? -19.359 16.719 -6.656 1 83.5 26 ALA B O 1
ATOM 2700 N N . GLU B 1 27 ? -20.031 16.688 -4.516 1 85.5 27 GLU B N 1
ATOM 2701 C CA . GLU B 1 27 ? -20.547 18.047 -4.531 1 85.5 27 GLU B CA 1
ATOM 2702 C C . GLU B 1 27 ? -19.438 19.062 -4.246 1 85.5 27 GLU B C 1
ATOM 2704 O O . GLU B 1 27 ? -19.297 19.531 -3.115 1 85.5 27 GLU B O 1
ATOM 2709 N N . LEU B 1 28 ? -18.641 19.406 -5.301 1 92.69 28 LEU B N 1
ATOM 2710 C CA . LEU B 1 28 ? -17.531 20.344 -5.18 1 92.69 28 LEU B CA 1
ATOM 2711 C C . LEU B 1 28 ? -17.75 21.562 -6.078 1 92.69 28 LEU B C 1
ATOM 2713 O O . LEU B 1 28 ? -18.297 21.422 -7.18 1 92.69 28 LEU B O 1
ATOM 2717 N N . THR B 1 29 ? -17.391 22.703 -5.594 1 94.12 29 THR B N 1
ATOM 2718 C CA . THR B 1 29 ? -17.312 23.875 -6.445 1 94.12 29 THR B CA 1
ATOM 2719 C C . THR B 1 29 ? -16.188 23.734 -7.469 1 94.12 29 THR B C 1
ATOM 2721 O O . THR B 1 29 ? -15.312 22.875 -7.312 1 94.12 29 THR B O 1
ATOM 2724 N N . PRO B 1 30 ? -16.234 24.547 -8.523 1 94.31 30 PRO B N 1
ATOM 2725 C CA . PRO B 1 30 ? -15.148 24.484 -9.5 1 94.31 30 PRO B CA 1
ATOM 2726 C C . PRO B 1 30 ? -13.773 24.688 -8.875 1 94.31 30 PRO B C 1
ATOM 2728 O O . PRO B 1 30 ? -12.82 23.984 -9.227 1 94.31 30 PRO B O 1
ATOM 2731 N N . GLY B 1 31 ? -13.664 25.609 -7.938 1 96.19 31 GLY B N 1
ATOM 2732 C CA . GLY B 1 31 ? -12.414 25.828 -7.234 1 96.19 31 GLY B CA 1
ATOM 2733 C C . GLY B 1 31 ? -11.977 24.625 -6.418 1 96.19 31 GLY B C 1
ATOM 2734 O O . GLY B 1 31 ? -10.789 24.281 -6.402 1 96.19 31 GLY B O 1
ATOM 2735 N N . GLU B 1 32 ? -12.891 24.016 -5.797 1 96.25 32 GLU B N 1
ATOM 2736 C CA . GLU B 1 32 ? -12.586 22.844 -4.988 1 96.25 32 GLU B CA 1
ATOM 2737 C C . GLU B 1 32 ? -12.18 21.656 -5.867 1 96.25 32 GLU B C 1
ATOM 2739 O O . GLU B 1 32 ? -11.344 20.844 -5.469 1 96.25 32 GLU B O 1
ATOM 2744 N N . HIS B 1 33 ? -12.773 21.578 -7.047 1 96.75 33 HIS B N 1
ATOM 2745 C CA . HIS B 1 33 ? -12.375 20.562 -8.008 1 96.75 33 HIS B CA 1
ATOM 2746 C C . HIS B 1 33 ? -10.906 20.719 -8.406 1 96.75 33 HIS B C 1
ATOM 2748 O O . HIS B 1 33 ? -10.188 19.734 -8.539 1 96.75 33 HIS B O 1
ATOM 2754 N N . GLU B 1 34 ? -10.539 21.953 -8.578 1 97.69 34 GLU B N 1
ATOM 2755 C CA . GLU B 1 34 ? -9.148 22.219 -8.914 1 97.69 34 GLU B CA 1
ATOM 2756 C C . GLU B 1 34 ? -8.219 21.812 -7.773 1 97.69 34 GLU B C 1
ATOM 2758 O O . GLU B 1 34 ? -7.137 21.266 -8.016 1 97.69 34 GLU B O 1
ATOM 2763 N N . ILE B 1 35 ? -8.625 22.094 -6.57 1 98.5 35 ILE B N 1
ATOM 2764 C CA . ILE B 1 35 ? -7.852 21.703 -5.398 1 98.5 35 ILE B CA 1
ATOM 2765 C C . ILE B 1 35 ? -7.727 20.188 -5.328 1 98.5 35 ILE B C 1
ATOM 2767 O O . ILE B 1 35 ? -6.629 19.656 -5.137 1 98.5 35 ILE B O 1
ATOM 2771 N N . ALA B 1 36 ? -8.844 19.5 -5.539 1 98.38 36 ALA B N 1
ATOM 2772 C CA . ALA B 1 36 ? -8.859 18.047 -5.52 1 98.38 36 ALA B CA 1
ATOM 2773 C C . ALA B 1 36 ? -7.93 17.469 -6.582 1 98.38 36 ALA B C 1
ATOM 2775 O O . ALA B 1 36 ? -7.168 16.531 -6.309 1 98.38 36 ALA B O 1
ATOM 2776 N N . SER B 1 37 ? -7.984 18.031 -7.758 1 98.25 37 SER B N 1
ATOM 2777 C CA . SER B 1 37 ? -7.152 17.562 -8.859 1 98.25 37 SER B CA 1
ATOM 2778 C C . SER B 1 37 ? -5.672 17.781 -8.57 1 98.25 37 SER B C 1
ATOM 2780 O O . SER B 1 37 ? -4.836 16.938 -8.875 1 98.25 37 SER B O 1
ATOM 2782 N N . ALA B 1 38 ? -5.344 18.953 -7.996 1 98.75 38 ALA B N 1
ATOM 2783 C CA . ALA B 1 38 ? -3.957 19.234 -7.637 1 98.75 38 ALA B CA 1
ATOM 2784 C C . ALA B 1 38 ? -3.443 18.25 -6.59 1 98.75 38 ALA B C 1
ATOM 2786 O O . ALA B 1 38 ? -2.322 17.75 -6.699 1 98.75 38 ALA B O 1
ATOM 2787 N N . LEU B 1 39 ? -4.25 17.969 -5.602 1 98.81 39 LEU B N 1
ATOM 2788 C CA . LEU B 1 39 ? -3.865 17.016 -4.562 1 98.81 39 LEU B CA 1
ATOM 2789 C C . LEU B 1 39 ? -3.674 15.625 -5.141 1 98.81 39 LEU B C 1
ATOM 2791 O O . LEU B 1 39 ? -2.729 14.922 -4.777 1 98.81 39 LEU B O 1
ATOM 2795 N N . ASN B 1 40 ? -4.574 15.242 -6.004 1 98.5 40 ASN B N 1
ATOM 2796 C CA . ASN B 1 40 ? -4.484 13.93 -6.637 1 98.5 40 ASN B CA 1
ATOM 2797 C C . ASN B 1 40 ? -3.221 13.797 -7.484 1 98.5 40 ASN B C 1
ATOM 2799 O O . ASN B 1 40 ? -2.537 12.773 -7.434 1 98.5 40 ASN B O 1
ATOM 2803 N N . ARG B 1 41 ? -2.908 14.844 -8.219 1 98.06 41 ARG B N 1
ATOM 2804 C CA . ARG B 1 41 ? -1.815 14.797 -9.188 1 98.06 41 ARG B CA 1
ATOM 2805 C C . ARG B 1 41 ? -0.473 15.047 -8.508 1 98.06 41 ARG B C 1
ATOM 2807 O O . ARG B 1 41 ? 0.497 14.328 -8.758 1 98.06 41 ARG B O 1
ATOM 2814 N N . ASN B 1 42 ? -0.467 16.031 -7.602 1 98.5 42 ASN B N 1
ATOM 2815 C CA . ASN B 1 42 ? 0.807 16.516 -7.09 1 98.5 42 ASN B CA 1
ATOM 2816 C C . ASN B 1 42 ? 1.051 16.062 -5.656 1 98.5 42 ASN B C 1
ATOM 2818 O O . ASN B 1 42 ? 2.184 16.094 -5.172 1 98.5 42 ASN B O 1
ATOM 2822 N N . GLY B 1 43 ? 0 15.711 -4.953 1 98.81 43 GLY B N 1
ATOM 2823 C CA . GLY B 1 43 ? 0.108 15.383 -3.539 1 98.81 43 GLY B CA 1
ATOM 2824 C C . GLY B 1 43 ? 0.004 16.594 -2.639 1 98.81 43 GLY B C 1
ATOM 2825 O O . GLY B 1 43 ? 0.107 16.484 -1.415 1 98.81 43 GLY B O 1
ATOM 2826 N N . TYR B 1 44 ? -0.171 17.797 -3.287 1 98.88 44 TYR B N 1
ATOM 2827 C CA . TYR B 1 44 ? -0.375 19.031 -2.541 1 98.88 44 TYR B CA 1
ATOM 2828 C C . TYR B 1 44 ? -1.183 20.031 -3.357 1 98.88 44 TYR B C 1
ATOM 2830 O O . TYR B 1 44 ? -1.325 19.891 -4.574 1 98.88 44 TYR B O 1
ATOM 2838 N N . ALA B 1 45 ? -1.75 21.016 -2.672 1 98.88 45 ALA B N 1
ATOM 2839 C CA . ALA B 1 45 ? -2.477 22.125 -3.277 1 98.88 45 ALA B CA 1
ATOM 2840 C C . ALA B 1 45 ? -2.232 23.422 -2.51 1 98.88 45 ALA B C 1
ATOM 2842 O O . ALA B 1 45 ? -2.09 23.406 -1.286 1 98.88 45 ALA B O 1
ATOM 2843 N N . VAL B 1 46 ? -2.188 24.5 -3.24 1 98.69 46 VAL B N 1
ATOM 2844 C CA . VAL B 1 46 ? -2.025 25.828 -2.658 1 98.69 46 VAL B C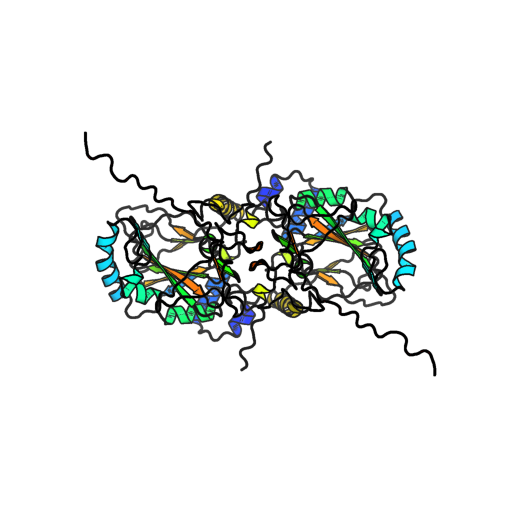A 1
ATOM 2845 C C . VAL B 1 46 ? -3.346 26.594 -2.73 1 98.69 46 VAL B C 1
ATOM 2847 O O . VAL B 1 46 ? -3.994 26.625 -3.779 1 98.69 46 VAL B O 1
ATOM 2850 N N . ILE B 1 47 ? -3.695 27.156 -1.62 1 98.75 47 ILE B N 1
ATOM 2851 C CA . ILE B 1 47 ? -4.926 27.938 -1.568 1 98.75 47 ILE B CA 1
ATOM 2852 C C . ILE B 1 47 ? -4.695 29.203 -0.739 1 98.75 47 ILE B C 1
ATOM 2854 O O . ILE B 1 47 ? -3.707 29.297 -0.011 1 98.75 47 ILE B O 1
ATOM 2858 N N . ASP B 1 48 ? -5.578 30.156 -0.944 1 98.56 48 ASP B N 1
ATOM 2859 C CA . ASP B 1 48 ? -5.691 31.203 0.062 1 98.56 48 ASP B CA 1
ATOM 2860 C C . ASP B 1 48 ? -6.465 30.719 1.283 1 98.56 48 ASP B C 1
ATOM 2862 O O . ASP B 1 48 ? -7.586 30.219 1.155 1 98.56 48 ASP B O 1
ATOM 2866 N N . PHE B 1 49 ? -5.836 30.812 2.406 1 98.75 49 PHE B N 1
ATOM 2867 C CA . PHE B 1 49 ? -6.5 30.297 3.6 1 98.75 49 PHE B CA 1
ATOM 2868 C C . PHE B 1 49 ? -7.848 30.984 3.805 1 98.75 49 PHE B C 1
ATOM 2870 O O . PHE B 1 49 ? -7.938 32.219 3.77 1 98.75 49 PHE B O 1
ATOM 2877 N N . PRO B 1 50 ? -8.859 30.188 4.035 1 98.25 50 PRO B N 1
ATOM 2878 C CA . PRO B 1 50 ? -10.219 30.75 4.012 1 98.25 50 PRO B CA 1
ATOM 2879 C C . PRO B 1 50 ? -10.641 31.328 5.359 1 98.25 50 PRO B C 1
ATOM 2881 O O . PRO B 1 50 ? -11.578 30.812 5.984 1 98.25 50 PRO B O 1
ATOM 2884 N N . ASP B 1 51 ? -10.016 32.406 5.738 1 98.19 51 ASP B N 1
ATOM 2885 C CA . ASP B 1 51 ? -10.312 33.125 6.965 1 98.19 51 ASP B CA 1
ATOM 2886 C C . ASP B 1 51 ? -10.289 34.656 6.723 1 98.19 51 ASP B C 1
ATOM 2888 O O . ASP B 1 51 ? -9.219 35.219 6.543 1 98.19 51 ASP B O 1
ATOM 2892 N N . PRO B 1 52 ? -11.422 35.312 6.805 1 97.44 52 PRO B N 1
ATOM 2893 C CA . PRO B 1 52 ? -11.461 36.75 6.551 1 97.44 52 PRO B CA 1
ATOM 2894 C C . PRO B 1 52 ? -10.695 37.562 7.594 1 97.44 52 PRO B C 1
ATOM 2896 O O . PRO B 1 52 ? -10.305 38.688 7.332 1 97.44 52 PRO B O 1
ATOM 2899 N N . ASP B 1 53 ? -10.469 37 8.727 1 97.94 53 ASP B N 1
ATOM 2900 C CA . ASP B 1 53 ? -9.789 37.719 9.805 1 97.94 53 ASP B CA 1
ATOM 2901 C C . ASP B 1 53 ? -8.336 37.25 9.914 1 97.94 53 ASP B C 1
ATOM 2903 O O . ASP B 1 53 ? -7.691 37.469 10.945 1 97.94 53 ASP B O 1
ATOM 2907 N N . LEU B 1 54 ? -7.832 36.656 8.906 1 98.62 54 LEU B N 1
ATOM 2908 C CA . LEU B 1 54 ? -6.531 36 9.008 1 98.62 54 LEU B CA 1
ATOM 2909 C C . LEU B 1 54 ? -5.438 37.031 9.32 1 98.62 54 LEU B C 1
ATOM 2911 O O . LEU B 1 54 ? -4.566 36.781 10.156 1 98.62 54 LEU B O 1
ATOM 2915 N N . ASP B 1 55 ? -5.457 38.188 8.758 1 98.31 55 ASP B N 1
ATOM 2916 C CA . ASP B 1 55 ? -4.398 39.188 8.93 1 98.31 55 ASP B CA 1
ATOM 2917 C C . ASP B 1 55 ? -4.285 39.625 10.391 1 98.31 55 ASP B C 1
ATOM 2919 O O . ASP B 1 55 ? -3.184 39.688 10.938 1 98.31 55 ASP B O 1
ATOM 2923 N N . VAL B 1 56 ? -5.391 39.875 10.969 1 98.44 56 VAL B N 1
ATOM 2924 C CA . VAL B 1 56 ? -5.406 40.312 12.352 1 98.44 56 VAL B CA 1
ATOM 2925 C C . VAL B 1 56 ? -4.973 39.188 13.273 1 98.44 56 VAL B C 1
ATOM 2927 O O . VAL B 1 56 ? -4.25 39.406 14.242 1 98.44 56 VAL B O 1
ATOM 2930 N N . ARG B 1 57 ? -5.406 37.969 12.945 1 98.56 57 ARG B N 1
ATOM 2931 C CA . ARG B 1 57 ? -4.996 36.812 13.719 1 98.56 57 ARG B CA 1
ATOM 2932 C C . ARG B 1 57 ? -3.484 36.625 13.664 1 98.56 57 ARG B C 1
ATOM 2934 O O . ARG B 1 57 ? -2.852 36.344 14.688 1 98.56 57 ARG B O 1
ATOM 2941 N N . ILE B 1 58 ? -2.947 36.781 12.477 1 98.75 58 ILE B N 1
ATOM 2942 C CA . ILE B 1 58 ? -1.511 36.594 12.281 1 98.75 58 ILE B CA 1
ATOM 2943 C C . ILE B 1 58 ? -0.751 37.625 13.141 1 98.75 58 ILE B C 1
ATOM 2945 O O . ILE B 1 58 ? 0.214 37.25 13.82 1 98.75 58 ILE B O 1
ATOM 2949 N N . ALA B 1 59 ? -1.185 38.844 13.133 1 98.56 59 ALA B N 1
ATOM 2950 C CA . ALA B 1 59 ? -0.531 39.875 13.93 1 98.56 59 ALA B CA 1
ATOM 2951 C C . ALA B 1 59 ? -0.535 39.5 15.414 1 98.56 59 ALA B C 1
ATOM 2953 O O . ALA B 1 59 ? 0.489 39.625 16.094 1 98.56 59 ALA B O 1
ATOM 2954 N N . ARG B 1 60 ? -1.623 39.031 15.891 1 98.69 60 ARG B N 1
ATOM 2955 C CA . ARG B 1 60 ? -1.758 38.688 17.297 1 98.69 60 ARG B CA 1
ATOM 2956 C C . ARG B 1 60 ? -0.909 37.469 17.641 1 98.69 60 ARG B C 1
ATOM 2958 O O . ARG B 1 60 ? -0.283 37.406 18.703 1 98.69 60 ARG B O 1
ATOM 2965 N N . ILE B 1 61 ? -0.869 36.5 16.781 1 98.56 61 ILE B N 1
ATOM 2966 C CA . ILE B 1 61 ? -0.062 35.312 16.969 1 98.56 61 ILE B CA 1
ATOM 2967 C C . ILE B 1 61 ? 1.412 35.688 17.094 1 98.56 61 ILE B C 1
ATOM 2969 O O . ILE B 1 61 ? 2.098 35.281 18.031 1 98.56 61 ILE B O 1
ATOM 2973 N N . ARG B 1 62 ? 1.882 36.469 16.141 1 97.5 62 ARG B N 1
ATOM 2974 C CA . ARG B 1 62 ? 3.289 36.844 16.141 1 97.5 62 ARG B CA 1
ATOM 2975 C C . ARG B 1 62 ? 3.646 37.625 17.406 1 97.5 62 ARG B C 1
ATOM 2977 O O . ARG B 1 62 ? 4.699 37.375 18 1 97.5 62 ARG B O 1
ATOM 2984 N N . GLU B 1 63 ? 2.773 38.5 17.797 1 97.62 63 GLU B N 1
ATOM 2985 C CA . GLU B 1 63 ? 3.004 39.281 19.016 1 97.62 63 GLU B CA 1
ATOM 2986 C C . GLU B 1 63 ? 3.088 38.375 20.25 1 97.62 63 GLU B C 1
ATOM 2988 O O . GLU B 1 63 ? 4.004 38.531 21.062 1 97.62 63 GLU B O 1
ATOM 2993 N N . ARG B 1 64 ? 2.186 37.469 20.375 1 96.75 64 ARG B N 1
ATOM 2994 C CA . ARG B 1 64 ? 2.082 36.625 21.578 1 96.75 64 ARG B CA 1
ATOM 2995 C C . ARG B 1 64 ? 3.174 35.562 21.609 1 96.75 64 ARG B C 1
ATOM 2997 O O . ARG B 1 64 ? 3.707 35.25 22.688 1 96.75 64 ARG B O 1
ATOM 3004 N N . LEU B 1 65 ? 3.523 35 20.438 1 95.81 65 LEU B N 1
ATOM 3005 C CA . LEU B 1 65 ? 4.422 33.875 20.422 1 95.81 65 LEU B CA 1
ATOM 3006 C C . LEU B 1 65 ? 5.879 34.312 20.359 1 95.81 65 LEU B C 1
ATOM 3008 O O . LEU B 1 65 ? 6.781 33.562 20.766 1 95.81 65 LEU B O 1
ATOM 3012 N N . ALA B 1 66 ? 6.191 35.5 19.891 1 94 66 ALA B N 1
ATOM 3013 C CA . ALA B 1 66 ? 7.559 35.969 19.656 1 94 66 ALA B CA 1
ATOM 3014 C C . ALA B 1 66 ? 8.414 35.781 20.906 1 94 66 ALA B C 1
ATOM 3016 O O . ALA B 1 66 ? 9.492 35.188 20.844 1 94 66 ALA B O 1
ATOM 3017 N N . PRO B 1 67 ? 7.953 36.188 22.094 1 91.88 67 PRO B N 1
ATOM 3018 C CA . PRO B 1 67 ? 8.797 36.062 23.281 1 91.88 67 PRO B CA 1
ATOM 3019 C C . PRO B 1 67 ? 8.922 34.594 23.75 1 91.88 67 PRO B C 1
ATOM 3021 O O . PRO B 1 67 ? 9.805 34.281 24.547 1 91.88 67 PRO B O 1
ATOM 3024 N N . LEU B 1 68 ? 8.016 33.719 23.281 1 91.06 68 LEU B N 1
ATOM 3025 C CA . LEU B 1 68 ? 7.941 32.375 23.797 1 91.06 68 LEU B CA 1
ATOM 3026 C C . LEU B 1 68 ? 8.969 31.469 23.109 1 91.06 68 LEU B C 1
ATOM 3028 O O . LEU B 1 68 ? 9.258 30.375 23.578 1 91.06 68 LEU B O 1
ATOM 3032 N N . PHE B 1 69 ? 9.555 31.891 22 1 89.56 69 PHE B N 1
ATOM 3033 C CA . PHE B 1 69 ? 10.547 31.094 21.281 1 89.56 69 PHE B CA 1
ATOM 3034 C C . PHE B 1 69 ? 11.875 31.078 22.016 1 89.56 69 PHE B C 1
ATOM 3036 O O . PHE B 1 69 ? 12.766 30.297 21.688 1 89.56 69 PHE B O 1
ATOM 3043 N N . ALA B 1 70 ? 11.961 31.891 22.969 1 79.25 70 ALA B N 1
ATOM 3044 C CA . ALA B 1 70 ? 13.148 31.891 23.812 1 79.25 70 ALA B CA 1
ATOM 3045 C C . ALA B 1 70 ? 13.062 30.812 24.891 1 79.25 70 ALA B C 1
ATOM 3047 O O . ALA B 1 70 ? 14.078 30.453 25.484 1 79.25 70 ALA B O 1
ATOM 3048 N N . ASP B 1 71 ? 11.922 30.25 25.047 1 76.69 71 ASP B N 1
ATOM 3049 C CA . ASP B 1 71 ? 11.688 29.25 26.078 1 76.69 71 ASP B CA 1
ATOM 3050 C C . ASP B 1 71 ? 11.984 27.844 25.547 1 76.69 71 ASP B C 1
ATOM 3052 O O . ASP B 1 71 ? 12.094 27.641 24.344 1 76.69 71 ASP B O 1
ATOM 3056 N N . THR B 1 72 ? 12.312 26.938 26.562 1 78.81 72 THR B N 1
ATOM 3057 C CA . THR B 1 72 ? 12.555 25.547 26.203 1 78.81 72 THR B CA 1
ATOM 3058 C C . THR B 1 72 ? 11.859 24.594 27.188 1 78.81 72 THR B C 1
ATOM 3060 O O . THR B 1 72 ? 11.742 24.906 28.375 1 78.81 72 THR B O 1
ATOM 3063 N N . GLY B 1 73 ? 11.273 23.5 26.531 1 81.38 73 GLY B N 1
ATOM 3064 C CA . GLY B 1 73 ? 10.727 22.453 27.375 1 81.38 73 GLY B CA 1
ATOM 3065 C C . GLY B 1 73 ? 9.211 22.344 27.297 1 81.38 73 GLY B C 1
ATOM 3066 O O . GLY B 1 73 ? 8.578 23.016 26.484 1 81.38 73 GLY B O 1
ATOM 3067 N N . LEU B 1 74 ? 8.641 21.359 28.047 1 78.75 74 LEU B N 1
ATOM 3068 C CA . LEU B 1 74 ? 7.207 21.078 28.094 1 78.75 74 LEU B CA 1
ATOM 3069 C C . LEU B 1 74 ? 6.547 21.844 29.234 1 78.75 74 LEU B C 1
ATOM 3071 O O . LEU B 1 74 ? 7.004 21.766 30.375 1 78.75 74 LEU B O 1
ATOM 3075 N N . SER B 1 75 ? 5.562 22.516 28.875 1 77.25 75 SER B N 1
ATOM 3076 C CA . SER B 1 75 ? 4.816 23.234 29.891 1 77.25 75 SER B CA 1
ATOM 3077 C C . SER B 1 75 ? 3.828 22.312 30.609 1 77.25 75 SER B C 1
ATOM 3079 O O . SER B 1 75 ? 3.57 21.203 30.156 1 77.25 75 SER B O 1
ATOM 3081 N N . ASN B 1 76 ? 3.289 22.812 31.672 1 73.38 76 ASN B N 1
ATOM 3082 C CA . ASN B 1 76 ? 2.311 22.062 32.438 1 73.38 76 ASN B CA 1
ATOM 3083 C C . ASN B 1 76 ? 1.032 21.812 31.656 1 73.38 76 ASN B C 1
ATOM 3085 O O . ASN B 1 76 ? 0.335 20.828 31.875 1 73.38 76 ASN B O 1
ATOM 3089 N N . ASP B 1 77 ? 0.803 22.641 30.75 1 75.38 77 ASP B N 1
ATOM 3090 C CA . ASP B 1 77 ? -0.442 22.531 30 1 75.38 77 ASP B CA 1
ATOM 3091 C C . ASP B 1 77 ? -0.253 21.672 28.75 1 75.38 77 ASP B C 1
ATOM 3093 O O . ASP B 1 77 ? -1.218 21.359 28.047 1 75.38 77 ASP B O 1
ATOM 3097 N N . GLY B 1 78 ? 0.962 21.375 28.484 1 77.06 78 GLY B N 1
ATOM 3098 C CA . GLY B 1 78 ? 1.172 20.422 27.406 1 77.06 78 GLY B CA 1
ATOM 3099 C C . GLY B 1 78 ? 1.769 21.062 26.172 1 77.06 78 GLY B C 1
ATOM 3100 O O . GLY B 1 78 ? 1.924 20.406 25.141 1 77.06 78 GLY B O 1
ATOM 3101 N N . VAL B 1 79 ? 2.105 22.312 26.266 1 81.19 79 VAL B N 1
ATOM 3102 C CA . VAL B 1 79 ? 2.77 22.969 25.141 1 81.19 79 VAL B CA 1
ATOM 3103 C C . VAL B 1 79 ? 4.27 22.672 25.188 1 81.19 79 VAL B C 1
ATOM 3105 O O . VAL B 1 79 ? 4.883 22.734 26.25 1 81.19 79 VAL B O 1
ATOM 3108 N N . PHE B 1 80 ? 4.867 22.375 23.984 1 82.5 80 PHE B N 1
ATOM 3109 C CA . PHE B 1 80 ? 6.305 22.125 23.906 1 82.5 80 PHE B CA 1
ATOM 3110 C C . PHE B 1 80 ? 7.012 23.297 23.219 1 82.5 80 PHE B C 1
ATOM 3112 O O . PHE B 1 80 ? 6.68 23.656 22.078 1 82.5 80 PHE B O 1
ATOM 3119 N N . TYR B 1 81 ? 7.914 23.812 23.953 1 78.62 81 TYR B N 1
ATOM 3120 C CA . TYR B 1 81 ? 8.672 24.969 23.469 1 78.62 81 TYR B CA 1
ATOM 3121 C C . TYR B 1 81 ? 10.094 24.578 23.094 1 78.62 81 TYR B C 1
ATOM 3123 O O . TYR B 1 81 ? 10.734 23.797 23.812 1 78.62 81 TYR B O 1
ATOM 3131 N N . ALA B 1 82 ? 10.508 24.906 21.953 1 78.38 82 ALA B N 1
ATOM 3132 C CA . ALA B 1 82 ? 11.891 24.781 21.5 1 78.38 82 ALA B CA 1
ATOM 3133 C C . ALA B 1 82 ? 12.312 25.984 20.672 1 78.38 82 ALA B C 1
AT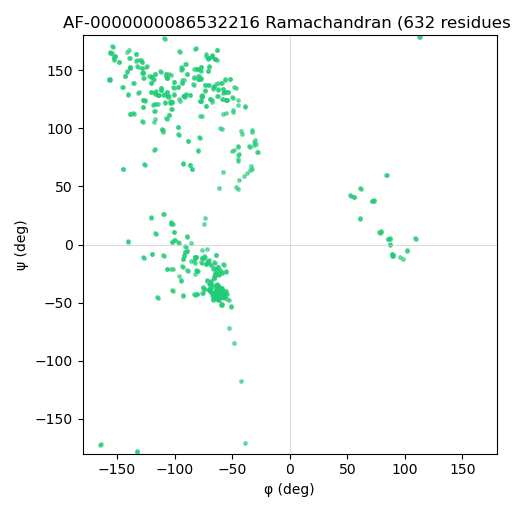OM 3135 O O . ALA B 1 82 ? 11.469 26.797 20.266 1 78.38 82 ALA B O 1
ATOM 3136 N N . ALA B 1 83 ? 13.695 26.016 20.484 1 74.31 83 ALA B N 1
ATOM 3137 C CA . ALA B 1 83 ? 14.203 27.109 19.656 1 74.31 83 ALA B CA 1
ATOM 3138 C C . ALA B 1 83 ? 13.609 27.047 18.25 1 74.31 83 ALA B C 1
ATOM 3140 O O . ALA B 1 83 ? 13.781 26.062 17.531 1 74.31 83 ALA B O 1
ATOM 3141 N N . GLY B 1 84 ? 12.633 27.828 17.953 1 82.31 84 GLY B N 1
ATOM 3142 C CA . GLY B 1 84 ? 12.109 28 16.609 1 82.31 84 GLY B CA 1
ATOM 3143 C C . GLY B 1 84 ? 10.82 27.234 16.375 1 82.31 84 GLY B C 1
ATOM 3144 O O . GLY B 1 84 ? 10.266 27.281 15.273 1 82.31 84 GLY B O 1
ATOM 3145 N N . ARG B 1 85 ? 10.445 26.438 17.406 1 91 85 ARG B N 1
ATOM 3146 C CA . ARG B 1 85 ? 9.227 25.656 17.234 1 91 85 ARG B CA 1
ATOM 3147 C C . ARG B 1 85 ? 8.414 25.625 18.516 1 91 85 ARG B C 1
ATOM 3149 O O . ARG B 1 85 ? 8.961 25.391 19.609 1 91 85 ARG B O 1
ATOM 3156 N N . ILE B 1 86 ? 7.215 25.906 18.469 1 94.69 86 ILE B N 1
ATOM 3157 C CA . ILE B 1 86 ? 6.266 25.703 19.562 1 94.69 86 ILE B CA 1
ATOM 3158 C C . ILE B 1 86 ? 5.215 24.688 19.141 1 94.69 86 ILE B C 1
ATOM 3160 O O . ILE B 1 86 ? 4.523 24.875 18.125 1 94.69 86 ILE B O 1
ATOM 3164 N N . GLN B 1 87 ? 5.105 23.594 19.859 1 95.25 87 GLN B N 1
ATOM 3165 C CA . GLN B 1 87 ? 4.105 22.562 19.578 1 95.25 87 GLN B CA 1
ATOM 3166 C C . GLN B 1 87 ? 2.865 22.75 20.453 1 95.25 87 GLN B C 1
ATOM 3168 O O . GLN B 1 87 ? 2.971 22.906 21.672 1 95.25 87 GLN B O 1
ATOM 3173 N N . ASP B 1 88 ? 1.745 22.844 19.797 1 97 88 ASP B N 1
ATOM 3174 C CA . ASP B 1 88 ? 0.416 22.875 20.406 1 97 88 ASP B CA 1
ATOM 3175 C C . ASP B 1 88 ? 0.15 24.203 21.094 1 97 88 ASP B C 1
ATOM 3177 O O . ASP B 1 88 ? -0.437 24.25 22.172 1 97 88 ASP B O 1
ATOM 3181 N N . ALA B 1 89 ? 0.617 25.219 20.484 1 96.69 89 ALA B N 1
ATOM 3182 C CA . ALA B 1 89 ? 0.32 26.547 20.969 1 96.69 89 ALA B CA 1
ATOM 3183 C C . ALA B 1 89 ? -1.185 26.797 21.016 1 96.69 89 ALA B C 1
ATOM 3185 O O . ALA B 1 89 ? -1.645 27.75 21.656 1 96.69 89 ALA B O 1
ATOM 3186 N N . TRP B 1 90 ? -1.991 25.969 20.312 1 97.19 90 TRP B N 1
ATOM 3187 C CA . TRP B 1 90 ? -3.441 26.125 20.281 1 97.19 90 TRP B CA 1
ATOM 3188 C C . TRP B 1 90 ? -4.035 26.031 21.672 1 97.19 90 TRP B C 1
ATOM 3190 O O . TRP B 1 90 ? -5.121 26.562 21.938 1 97.19 90 TRP B O 1
ATOM 3200 N N . ILE B 1 91 ? -3.387 25.406 22.562 1 95.62 91 ILE B N 1
ATOM 3201 C CA . ILE B 1 91 ? -3.871 25.203 23.922 1 95.62 91 ILE B CA 1
ATOM 3202 C C . ILE B 1 91 ? -4.035 26.547 24.625 1 95.62 91 ILE B C 1
ATOM 3204 O O . ILE B 1 91 ? -5.008 26.766 25.359 1 95.62 91 ILE B O 1
ATOM 3208 N N . ASN B 1 92 ? -3.088 27.562 24.344 1 94.44 92 ASN B N 1
ATOM 3209 C CA . ASN B 1 92 ? -3.09 28.828 25.062 1 94.44 92 ASN B CA 1
ATOM 3210 C C . ASN B 1 92 ? -3.309 30.016 24.125 1 94.44 92 ASN B C 1
ATOM 3212 O O . ASN B 1 92 ? -3.445 31.156 24.578 1 94.44 92 ASN B O 1
ATOM 3216 N N . ASP B 1 93 ? -3.305 29.797 22.875 1 97.25 93 ASP B N 1
ATOM 3217 C CA . ASP B 1 93 ? -3.443 30.875 21.906 1 97.25 93 ASP B CA 1
ATOM 3218 C C . ASP B 1 93 ? -4.703 30.719 21.062 1 97.25 93 ASP B C 1
ATOM 3220 O O . ASP B 1 93 ? -4.746 29.875 20.172 1 97.25 93 ASP B O 1
ATOM 3224 N N . PRO B 1 94 ? -5.707 31.531 21.328 1 98 94 PRO B N 1
ATOM 3225 C CA . PRO B 1 94 ? -6.992 31.344 20.641 1 98 94 PRO B CA 1
ATOM 3226 C C . PRO B 1 94 ? -6.902 31.578 19.141 1 98 94 PRO B C 1
ATOM 3228 O O . PRO B 1 94 ? -7.707 31.031 18.375 1 98 94 PRO B O 1
ATOM 3231 N N . ASP B 1 95 ? -5.977 32.406 18.641 1 98.75 95 ASP B N 1
ATOM 3232 C CA . ASP B 1 95 ? -5.836 32.625 17.219 1 98.75 95 ASP B CA 1
ATOM 3233 C C . ASP B 1 95 ? -5.195 31.422 16.516 1 98.75 95 ASP B C 1
ATOM 3235 O O . ASP B 1 95 ? -5.57 31.078 15.398 1 98.75 95 ASP B O 1
ATOM 3239 N N . VAL B 1 96 ? -4.199 30.781 17.188 1 98.69 96 VAL B N 1
ATOM 3240 C CA . VAL B 1 96 ? -3.633 29.547 16.672 1 98.69 96 VAL B CA 1
ATOM 3241 C C . VAL B 1 96 ? -4.723 28.484 16.562 1 98.69 96 VAL B C 1
ATOM 3243 O O . VAL B 1 96 ? -4.832 27.781 15.555 1 98.69 96 VAL B O 1
ATOM 3246 N N . LYS B 1 97 ? -5.516 28.391 17.562 1 98.81 97 LYS B N 1
ATOM 3247 C CA . LYS B 1 97 ? -6.629 27.438 17.578 1 98.81 97 LYS B CA 1
ATOM 3248 C C . LYS B 1 97 ? -7.617 27.734 16.453 1 98.81 97 LYS B C 1
ATOM 3250 O O . LYS B 1 97 ? -8.109 26.812 15.797 1 98.81 97 LYS B O 1
ATOM 3255 N N . ALA B 1 98 ? -7.922 29 16.266 1 98.81 98 ALA B N 1
ATOM 3256 C CA . ALA B 1 98 ? -8.883 29.391 15.25 1 98.81 98 ALA B CA 1
ATOM 3257 C C . ALA B 1 98 ? -8.422 28.969 13.859 1 98.81 98 ALA B C 1
ATOM 3259 O O . ALA B 1 98 ? -9.219 28.516 13.039 1 98.81 98 ALA B O 1
ATOM 3260 N N . ILE B 1 99 ? -7.16 29.125 13.578 1 98.88 99 ILE B N 1
ATOM 3261 C CA . ILE B 1 99 ? -6.613 28.703 12.297 1 98.88 99 ILE B CA 1
ATOM 3262 C C . ILE B 1 99 ? -6.707 27.188 12.164 1 98.88 99 ILE B C 1
ATOM 3264 O O . ILE B 1 99 ? -7.176 26.672 11.141 1 98.88 99 ILE B O 1
ATOM 3268 N N . ALA B 1 100 ? -6.359 26.484 13.188 1 98.88 100 ALA B N 1
ATOM 3269 C CA . ALA B 1 100 ? -6.352 25.031 13.164 1 98.88 100 ALA B CA 1
ATOM 3270 C C . ALA B 1 100 ? -7.766 24.469 13.016 1 98.88 100 ALA B C 1
ATOM 3272 O O . ALA B 1 100 ? -7.977 23.484 12.312 1 98.88 100 ALA B O 1
ATOM 3273 N N . ALA B 1 101 ? -8.703 25.156 13.641 1 98.81 101 ALA B N 1
ATOM 3274 C CA . ALA B 1 101 ? -10.078 24.656 13.711 1 98.81 101 ALA B CA 1
ATOM 3275 C C . ALA B 1 101 ? -10.977 25.406 12.719 1 98.81 101 ALA B C 1
ATOM 3277 O O . ALA B 1 101 ? -12.195 25.422 12.875 1 98.81 101 ALA B O 1
ATOM 3278 N N . ASN B 1 102 ? -10.406 26.047 11.766 1 98.81 102 ASN B N 1
ATOM 3279 C CA . ASN B 1 102 ? -11.188 26.781 10.781 1 98.81 102 ASN B CA 1
ATOM 3280 C C . ASN B 1 102 ? -12.242 25.891 10.117 1 98.81 102 ASN B C 1
ATOM 3282 O O . ASN B 1 102 ? -11.906 24.891 9.5 1 98.81 102 ASN B O 1
ATOM 3286 N N . VAL B 1 103 ? -13.461 26.297 10.188 1 98.38 103 VAL B N 1
ATOM 3287 C CA . VAL B 1 103 ? -14.594 25.469 9.797 1 98.38 103 VAL B CA 1
ATOM 3288 C C . VAL B 1 103 ? -14.578 25.25 8.281 1 98.38 103 VAL B C 1
ATOM 3290 O O . VAL B 1 103 ? -14.891 24.172 7.801 1 98.38 103 VAL B O 1
ATOM 3293 N N . GLN B 1 104 ? -14.258 26.281 7.52 1 98 104 GLN B N 1
ATOM 3294 C CA . GLN B 1 104 ? -14.211 26.141 6.07 1 98 104 GLN B CA 1
ATOM 3295 C C . GLN B 1 104 ? -13.148 25.141 5.641 1 98 104 GLN B C 1
ATOM 3297 O O . GLN B 1 104 ? -13.367 24.359 4.711 1 98 104 GLN B O 1
ATOM 3302 N N . MET B 1 105 ? -12.023 25.203 6.312 1 98.56 105 MET B N 1
ATOM 3303 C CA . MET B 1 105 ? -10.961 24.234 6.023 1 98.56 105 MET B CA 1
ATOM 3304 C C . MET B 1 105 ? -11.391 22.828 6.383 1 98.56 105 MET B C 1
ATOM 3306 O O . MET B 1 105 ? -11.18 21.891 5.605 1 98.56 105 MET B O 1
ATOM 3310 N N . LEU B 1 106 ? -12.008 22.672 7.523 1 98.75 106 LEU B N 1
ATOM 3311 C CA . LEU B 1 106 ? -12.461 21.359 7.957 1 98.75 106 LEU B CA 1
ATOM 3312 C C . LEU B 1 106 ? -13.484 20.781 6.977 1 98.75 106 LEU B C 1
ATOM 3314 O O . LEU B 1 106 ? -13.43 19.609 6.629 1 98.75 106 LEU B O 1
ATOM 3318 N N . ASP B 1 107 ? -14.406 21.594 6.52 1 97.62 107 ASP B N 1
ATOM 3319 C CA . ASP B 1 107 ? -15.414 21.172 5.551 1 97.62 107 ASP B CA 1
ATOM 3320 C C . ASP B 1 107 ? -14.766 20.75 4.234 1 97.62 107 ASP B C 1
ATOM 3322 O O . ASP B 1 107 ? -15.125 19.719 3.668 1 97.62 107 ASP B O 1
ATOM 3326 N N . LEU B 1 108 ? -13.875 21.562 3.793 1 97.81 108 LEU B N 1
ATOM 3327 C CA . LEU B 1 108 ? -13.172 21.25 2.555 1 97.81 108 LEU B CA 1
ATOM 3328 C C . LEU B 1 108 ? -12.438 19.906 2.668 1 97.81 108 LEU B C 1
ATOM 3330 O O . LEU B 1 108 ? -12.586 19.047 1.808 1 97.81 108 LEU B O 1
ATOM 3334 N N . LEU B 1 109 ? -11.633 19.766 3.725 1 98.5 109 LEU B N 1
ATOM 3335 C CA . LEU B 1 109 ? -10.891 18.531 3.928 1 98.5 109 LEU B CA 1
ATOM 3336 C C . LEU B 1 109 ? -11.828 17.344 4.012 1 98.5 109 LEU B C 1
ATOM 3338 O O . LEU B 1 109 ? -11.531 16.266 3.471 1 98.5 109 LEU B O 1
ATOM 3342 N N . GLY B 1 110 ? -12.922 17.5 4.703 1 97.19 110 GLY B N 1
ATOM 3343 C CA . GLY B 1 110 ? -13.914 16.422 4.781 1 97.19 110 GLY B CA 1
ATOM 3344 C C . GLY B 1 110 ? -14.406 15.969 3.424 1 97.19 110 GLY B C 1
ATOM 3345 O O . GLY B 1 110 ? -14.516 14.766 3.172 1 97.19 110 GLY B O 1
ATOM 3346 N N . ARG B 1 111 ? -14.68 16.875 2.537 1 95.62 111 ARG B N 1
ATOM 3347 C CA . ARG B 1 111 ? -15.156 16.547 1.199 1 95.62 111 ARG B CA 1
ATOM 3348 C C . ARG B 1 111 ? -14.062 15.891 0.367 1 95.62 111 ARG B C 1
ATOM 3350 O O . ARG B 1 111 ? -14.328 14.961 -0.397 1 95.62 111 ARG B O 1
ATOM 3357 N N . LEU B 1 112 ? -12.859 16.359 0.519 1 97 112 LEU B N 1
ATOM 3358 C CA . LEU B 1 112 ? -11.734 15.891 -0.278 1 97 112 LEU B CA 1
ATOM 3359 C C . LEU B 1 112 ? -11.328 14.477 0.142 1 97 112 LEU B C 1
ATOM 3361 O O . LEU B 1 112 ? -10.852 13.695 -0.681 1 97 112 LEU B O 1
ATOM 3365 N N . TYR B 1 113 ? -11.531 14.195 1.402 1 97.44 113 TYR B N 1
ATOM 3366 C CA . TYR B 1 113 ? -11.086 12.906 1.92 1 97.44 113 TYR B CA 1
ATOM 3367 C C . TYR B 1 113 ? -12.258 11.938 2.053 1 97.44 113 TYR B C 1
ATOM 3369 O O . TYR B 1 113 ? -12.07 10.719 2.104 1 97.44 113 TYR B O 1
ATOM 3377 N N . GLY B 1 114 ? -13.508 12.43 2.131 1 94.81 114 GLY B N 1
ATOM 3378 C CA . GLY B 1 114 ? -14.688 11.594 2.271 1 94.81 114 GLY B CA 1
ATOM 3379 C C . GLY B 1 114 ? -14.992 11.227 3.711 1 94.81 114 GLY B C 1
ATOM 3380 O O . GLY B 1 114 ? -15.82 10.352 3.973 1 94.81 114 GLY B O 1
ATOM 3381 N N . ARG B 1 115 ? -14.266 11.758 4.637 1 96.06 115 ARG B N 1
ATOM 3382 C CA . ARG B 1 115 ? -14.438 11.594 6.074 1 96.06 115 ARG B CA 1
ATOM 3383 C C . ARG B 1 115 ? -14.234 12.914 6.809 1 96.06 115 ARG B C 1
ATOM 3385 O O . ARG B 1 115 ? -13.477 13.773 6.348 1 96.06 115 ARG B O 1
ATOM 3392 N N . ALA B 1 116 ? -14.867 13.055 7.922 1 97.62 116 ALA B N 1
ATOM 3393 C CA . ALA B 1 116 ? -14.727 14.289 8.688 1 97.62 116 ALA B CA 1
ATOM 3394 C C . ALA B 1 116 ? -13.305 14.461 9.211 1 97.62 116 ALA B C 1
ATOM 3396 O O . ALA B 1 116 ? -12.719 13.516 9.742 1 97.62 116 ALA B O 1
ATOM 3397 N N . ALA B 1 117 ? -12.805 15.656 9.078 1 98.69 117 ALA B N 1
ATOM 3398 C CA . ALA B 1 117 ? -11.453 15.984 9.523 1 98.69 117 ALA B CA 1
ATOM 3399 C C . ALA B 1 117 ? -11.453 16.547 10.938 1 98.69 117 ALA B C 1
ATOM 3401 O O . ALA B 1 117 ? -12.422 17.203 11.352 1 98.69 117 ALA B O 1
ATOM 3402 N N . PHE B 1 118 ? -10.352 16.328 11.648 1 98.81 118 PHE B N 1
ATOM 3403 C CA . PHE B 1 118 ? -10.141 17.047 12.906 1 98.81 118 PHE B CA 1
ATOM 3404 C C . PHE B 1 118 ? -8.664 17.344 13.117 1 98.81 118 PHE B C 1
ATOM 3406 O O . PHE B 1 118 ? -7.805 16.516 12.812 1 98.81 118 PHE B O 1
ATOM 3413 N N . PRO B 1 119 ? -8.375 18.562 13.523 1 98.88 119 PRO B N 1
ATOM 3414 C CA . PRO B 1 119 ? -7 18.922 13.875 1 98.88 119 PRO B CA 1
ATOM 3415 C C . PRO B 1 119 ? -6.555 18.328 15.203 1 98.88 119 PRO B C 1
ATOM 3417 O O . PRO B 1 119 ? -7.316 18.328 16.172 1 98.88 119 PRO B O 1
ATOM 3420 N N . PHE B 1 120 ? -5.297 17.812 15.211 1 98.5 120 PHE B N 1
ATOM 3421 C CA . PHE B 1 120 ? -4.891 17.172 16.453 1 98.5 120 PHE B CA 1
ATOM 3422 C C . PHE B 1 120 ? -3.566 17.75 16.953 1 98.5 120 PHE B C 1
ATOM 3424 O O . PHE B 1 120 ? -3.156 17.484 18.094 1 98.5 120 PHE B O 1
ATOM 3431 N N . GLN B 1 121 ? -2.848 18.562 16.109 1 97.94 121 GLN B N 1
ATOM 3432 C CA . GLN B 1 121 ? -1.561 19.125 16.5 1 97.94 121 GLN B CA 1
ATOM 3433 C C . GLN B 1 121 ? -1.26 20.391 15.703 1 97.94 121 GLN B C 1
ATOM 3435 O O . GLN B 1 121 ? -1.562 20.469 14.508 1 97.94 121 GLN B O 1
ATOM 3440 N N . THR B 1 122 ? -0.65 21.375 16.375 1 98.25 122 THR B N 1
ATOM 3441 C CA . THR B 1 122 ? -0.113 22.547 15.688 1 98.25 122 THR B CA 1
ATOM 3442 C C . THR B 1 122 ? 1.386 22.672 15.945 1 98.25 122 THR B C 1
ATOM 3444 O O . THR B 1 122 ? 1.87 22.328 17.031 1 98.25 122 THR B O 1
ATOM 3447 N N . LEU B 1 123 ? 2.037 23.125 14.984 1 97.5 123 LEU B N 1
ATOM 3448 C CA . LEU B 1 123 ? 3.426 23.562 15.07 1 97.5 123 LEU B CA 1
ATOM 3449 C C . LEU B 1 123 ? 3.574 25 14.562 1 97.5 123 LEU B C 1
ATOM 3451 O O . LEU B 1 123 ? 3.17 25.312 13.445 1 97.5 123 LEU B O 1
ATOM 3455 N N . ASN B 1 124 ? 4.09 25.734 15.445 1 97.62 124 ASN B N 1
ATOM 3456 C CA . ASN B 1 124 ? 4.367 27.125 15.055 1 97.62 124 ASN B CA 1
ATOM 3457 C C . ASN B 1 124 ? 5.867 27.391 14.977 1 97.62 124 ASN B C 1
ATOM 3459 O O . ASN B 1 124 ? 6.617 27.016 15.883 1 97.62 124 ASN B O 1
ATOM 3463 N N . PHE B 1 125 ? 6.203 28.047 13.891 1 96.19 125 PHE B N 1
ATOM 3464 C CA . PHE B 1 125 ? 7.621 28.281 13.641 1 96.19 125 PHE B CA 1
ATOM 3465 C C . PHE B 1 125 ? 7.891 29.766 13.406 1 96.19 125 PHE B C 1
ATOM 3467 O O . PHE B 1 125 ? 7.105 30.453 12.742 1 96.19 125 PHE B O 1
ATOM 3474 N N . ARG B 1 126 ? 9.039 30.203 13.914 1 94.56 126 ARG B N 1
ATOM 3475 C CA . ARG B 1 126 ? 9.531 31.531 13.586 1 94.56 126 ARG B CA 1
ATOM 3476 C C . ARG B 1 126 ? 10.5 31.484 12.414 1 94.56 126 ARG B C 1
ATOM 3478 O O . ARG B 1 126 ? 10.609 32.438 11.641 1 94.56 126 ARG B O 1
ATOM 3485 N N . VAL B 1 127 ? 11.195 30.359 12.336 1 92.19 127 VAL B N 1
ATOM 3486 C CA . VAL B 1 127 ? 12.172 30.125 11.281 1 92.19 127 VAL B CA 1
ATOM 3487 C C . VAL B 1 127 ? 11.977 28.719 10.695 1 92.19 127 VAL B C 1
ATOM 3489 O O . VAL B 1 127 ? 11.297 27.891 11.297 1 92.19 127 VAL B O 1
ATOM 3492 N N . GLY B 1 128 ? 12.547 28.531 9.578 1 87.44 128 GLY B N 1
ATOM 3493 C CA . GLY B 1 128 ? 12.492 27.203 8.984 1 87.44 128 GLY B CA 1
ATOM 3494 C C . GLY B 1 128 ? 13.328 26.172 9.734 1 87.44 128 GLY B C 1
ATOM 3495 O O . GLY B 1 128 ? 14.352 26.531 10.328 1 87.44 128 GLY B O 1
ATOM 3496 N N . THR B 1 129 ? 12.961 24.922 9.641 1 84.88 129 THR B N 1
ATOM 3497 C CA . THR B 1 129 ? 13.664 23.859 10.359 1 84.88 129 THR B CA 1
ATOM 3498 C C . THR B 1 129 ? 14.75 23.234 9.492 1 84.88 129 THR B C 1
ATOM 3500 O O . THR B 1 129 ? 15.656 22.578 10 1 84.88 129 THR B O 1
ATOM 3503 N N . GLN B 1 130 ? 14.641 23.422 8.258 1 88.75 130 GLN B N 1
ATOM 3504 C CA . GLN B 1 130 ? 15.578 22.844 7.305 1 88.75 130 GLN B CA 1
ATOM 3505 C C . GLN B 1 130 ? 15.562 21.312 7.383 1 88.75 130 GLN B C 1
ATOM 3507 O O . GLN B 1 130 ? 16.562 20.656 7.109 1 88.75 130 GLN B O 1
ATOM 3512 N N . GLN B 1 131 ? 14.477 20.797 7.883 1 90.25 131 GLN B N 1
ATOM 3513 C CA . GLN B 1 131 ? 14.32 19.359 7.984 1 90.25 131 GLN B CA 1
ATOM 3514 C C . GLN B 1 131 ? 14.5 18.688 6.621 1 90.25 131 GLN B C 1
ATOM 3516 O O . GLN B 1 131 ? 14 19.188 5.609 1 90.25 131 GLN B O 1
ATOM 3521 N N . LYS B 1 132 ? 15.148 17.531 6.633 1 94.62 132 LYS B N 1
ATOM 3522 C CA . LYS B 1 132 ? 15.289 16.734 5.414 1 94.62 132 LYS B CA 1
ATOM 3523 C C . LYS B 1 132 ? 13.938 16.266 4.902 1 94.62 132 LYS B C 1
ATOM 3525 O O . LYS B 1 132 ? 12.953 16.25 5.652 1 94.62 132 LYS B O 1
ATOM 3530 N N . LEU B 1 133 ? 13.93 15.938 3.65 1 97.19 133 LEU B N 1
ATOM 3531 C CA . LEU B 1 133 ? 12.703 15.422 3.057 1 97.19 133 LEU B CA 1
ATOM 3532 C C . LEU B 1 133 ? 12.195 14.203 3.822 1 97.19 133 LEU B C 1
ATOM 3534 O O . LEU B 1 133 ? 12.969 13.281 4.109 1 97.19 133 LEU B O 1
ATOM 3538 N N . HIS B 1 134 ? 10.938 14.195 4.16 1 97.25 134 HIS B N 1
ATOM 3539 C CA . HIS B 1 134 ? 10.281 13.117 4.898 1 97.25 134 HIS B CA 1
ATOM 3540 C C . HIS B 1 134 ? 8.789 13.086 4.609 1 97.25 134 HIS B C 1
ATOM 3542 O O . HIS B 1 134 ? 8.25 14.016 4 1 97.25 134 HIS B O 1
ATOM 3548 N N . THR B 1 135 ? 8.156 11.992 4.965 1 97.44 135 THR B N 1
ATOM 3549 C CA . THR B 1 135 ? 6.699 11.906 4.938 1 97.44 135 THR B CA 1
ATOM 3550 C C . THR B 1 135 ? 6.129 11.938 6.352 1 97.44 135 THR B C 1
ATOM 3552 O O . THR B 1 135 ? 6.723 11.391 7.277 1 97.44 135 THR B O 1
ATOM 3555 N N . ASP B 1 136 ? 5.016 12.57 6.508 1 96.94 136 ASP B N 1
ATOM 3556 C CA . ASP B 1 136 ? 4.352 12.586 7.805 1 96.94 136 ASP B CA 1
ATOM 3557 C C . ASP B 1 136 ? 3.822 11.203 8.172 1 96.94 136 ASP B C 1
ATOM 3559 O O . ASP B 1 136 ? 3.566 10.922 9.344 1 96.94 136 ASP B O 1
ATOM 3563 N N . ALA B 1 137 ? 3.707 10.344 7.184 1 95.25 137 ALA B N 1
ATOM 3564 C CA . ALA B 1 137 ? 3.082 9.039 7.379 1 95.25 137 ALA B CA 1
ATOM 3565 C C . ALA B 1 137 ? 3.883 8.188 8.359 1 95.25 137 ALA B C 1
ATOM 3567 O O . ALA B 1 137 ? 3.346 7.254 8.961 1 95.25 137 ALA B O 1
ATOM 3568 N N . VAL B 1 138 ? 5.133 8.445 8.578 1 91.06 138 VAL B N 1
ATOM 3569 C CA . VAL B 1 138 ? 5.93 7.637 9.492 1 91.06 138 VAL B CA 1
ATOM 3570 C C . VAL B 1 138 ? 5.668 8.07 10.93 1 91.06 138 VAL B C 1
ATOM 3572 O O . VAL B 1 138 ? 5.938 7.32 11.875 1 91.06 138 VAL B O 1
ATOM 3575 N N . HIS B 1 139 ? 5.199 9.305 11.055 1 91.62 139 HIS B N 1
ATOM 3576 C CA . HIS B 1 139 ? 4.848 9.852 12.367 1 91.62 139 HIS B CA 1
ATOM 3577 C C . HIS B 1 139 ? 3.373 9.625 12.68 1 91.62 139 HIS B C 1
ATOM 3579 O O . HIS B 1 139 ? 3.02 9.289 13.812 1 91.62 139 HIS B O 1
ATOM 3585 N N . PHE B 1 140 ? 2.572 9.875 11.703 1 95.88 140 PHE B N 1
ATOM 3586 C CA . PHE B 1 140 ? 1.118 9.906 11.812 1 95.88 140 PHE B CA 1
ATOM 3587 C C . PHE B 1 140 ? 0.48 9.008 10.75 1 95.88 140 PHE B C 1
ATOM 3589 O O . PHE B 1 140 ? 0.4 9.383 9.586 1 95.88 140 PHE B O 1
ATOM 3596 N N . SER B 1 141 ? 0.016 7.895 11.211 1 96.25 141 SER B N 1
ATOM 3597 C CA . SER B 1 141 ? -0.64 7.012 10.258 1 96.25 141 SER B CA 1
ATOM 3598 C C . SER B 1 141 ? -2.008 6.566 10.766 1 96.25 141 SER B C 1
ATOM 3600 O O . SER B 1 141 ? -2.287 6.645 11.961 1 96.25 141 SER B O 1
ATOM 3602 N N . SER B 1 142 ? -2.801 6.156 9.82 1 97.19 142 SER B N 1
ATOM 3603 C CA . SER B 1 142 ? -4.152 5.699 10.125 1 97.19 142 SER B CA 1
ATOM 3604 C C . SER B 1 142 ? -4.418 4.324 9.523 1 97.19 142 SER B C 1
ATOM 3606 O O . SER B 1 142 ? -3.709 3.889 8.617 1 97.19 142 SER B O 1
ATOM 3608 N N . ILE B 1 143 ? -5.344 3.617 10.062 1 95.12 143 ILE B N 1
ATOM 3609 C CA . ILE B 1 143 ? -5.98 2.447 9.469 1 95.12 143 ILE B CA 1
ATOM 3610 C C . ILE B 1 143 ? -7.465 2.719 9.258 1 95.12 143 ILE B C 1
ATOM 3612 O O . ILE B 1 143 ? -8.203 2.949 10.219 1 95.12 143 ILE B O 1
ATOM 3616 N N . PRO B 1 144 ? -7.898 2.758 8.055 1 95.75 144 PRO B N 1
ATOM 3617 C CA . PRO B 1 144 ? -7.16 2.594 6.801 1 95.75 144 PRO B CA 1
ATOM 3618 C C . PRO B 1 144 ? -6.109 3.68 6.586 1 95.75 144 PRO B C 1
ATOM 3620 O O . PRO B 1 144 ? -6.145 4.719 7.25 1 95.75 144 PRO B O 1
ATOM 3623 N N . GLN B 1 145 ? -5.281 3.447 5.641 1 95.69 145 GLN B N 1
ATOM 3624 C CA . GLN B 1 145 ? -4.113 4.301 5.445 1 95.69 145 GLN B CA 1
ATOM 3625 C C . GLN B 1 145 ? -4.5 5.617 4.773 1 95.69 145 GLN B C 1
ATOM 3627 O O . GLN B 1 145 ? -5.523 5.691 4.09 1 95.69 145 GLN B O 1
ATOM 3632 N N . ARG B 1 146 ? -3.709 6.711 5.027 1 98 146 ARG B N 1
ATOM 3633 C CA . ARG B 1 146 ? -3.623 7.93 4.23 1 98 146 ARG B CA 1
ATOM 3634 C C . ARG B 1 146 ? -4.684 8.938 4.656 1 98 146 ARG B C 1
ATOM 3636 O O . ARG B 1 146 ? -4.785 10.023 4.078 1 98 146 ARG B O 1
ATOM 3643 N N . PHE B 1 147 ? -5.43 8.641 5.695 1 98.56 147 PHE B N 1
ATOM 3644 C CA . PHE B 1 147 ? -6.371 9.617 6.227 1 98.56 147 PHE B CA 1
ATOM 3645 C C . PHE B 1 147 ? -5.68 10.57 7.195 1 98.56 147 PHE B C 1
ATOM 3647 O O . PHE B 1 147 ? -6.035 10.633 8.375 1 98.56 147 PHE B O 1
ATOM 3654 N N . MET B 1 148 ? -4.793 11.312 6.668 1 98.81 148 MET B N 1
ATOM 3655 C CA . MET B 1 148 ? -3.967 12.305 7.355 1 98.81 148 MET B CA 1
ATOM 3656 C C . MET B 1 148 ? -3.471 13.367 6.383 1 98.81 148 MET B C 1
ATOM 3658 O O . MET B 1 148 ? -3.162 13.062 5.23 1 98.81 148 MET B O 1
ATOM 3662 N N . CYS B 1 149 ? -3.428 14.57 6.809 1 98.75 149 CYS B N 1
ATOM 3663 C CA . CYS B 1 149 ? -2.811 15.602 5.988 1 98.75 149 CYS B CA 1
ATOM 3664 C C . CYS B 1 149 ? -2.244 16.719 6.855 1 98.75 149 CYS B C 1
ATOM 3666 O O . CYS B 1 149 ? -2.529 16.781 8.055 1 98.75 149 CYS B O 1
ATOM 3668 N N . GLY B 1 150 ? -1.404 17.469 6.277 1 98.81 150 GLY B N 1
ATOM 3669 C CA . GLY B 1 150 ? -0.916 18.703 6.863 1 98.81 150 GLY B CA 1
ATOM 3670 C C . GLY B 1 150 ? -1.365 19.938 6.105 1 98.81 150 GLY B C 1
ATOM 3671 O O . GLY B 1 150 ? -1.55 19.891 4.887 1 98.81 150 GLY B O 1
ATOM 3672 N N . VAL B 1 151 ? -1.521 20.984 6.844 1 98.94 151 VAL B N 1
ATOM 3673 C CA . VAL B 1 151 ? -1.784 22.297 6.266 1 98.94 151 VAL B CA 1
ATOM 3674 C C . VAL B 1 151 ? -0.781 23.312 6.809 1 98.94 151 VAL B C 1
ATOM 3676 O O . VAL B 1 151 ? -0.713 23.547 8.016 1 98.94 151 VAL B O 1
ATOM 3679 N N . TRP B 1 152 ? -0.043 23.844 5.926 1 98.75 152 TRP B N 1
ATOM 3680 C CA . TRP B 1 152 ? 0.967 24.859 6.223 1 98.75 152 TRP B CA 1
ATOM 3681 C C . TRP B 1 152 ? 0.477 26.25 5.832 1 98.75 152 TRP B C 1
ATOM 3683 O O . TRP B 1 152 ? 0.143 26.484 4.668 1 98.75 152 TRP B O 1
ATOM 3693 N N . VAL B 1 153 ? 0.433 27.156 6.789 1 98.88 153 VAL B N 1
ATOM 3694 C CA . VAL B 1 153 ? -0.049 28.516 6.539 1 98.88 153 VAL B CA 1
ATOM 3695 C C . VAL B 1 153 ? 1.097 29.516 6.711 1 98.88 153 VAL B C 1
ATOM 3697 O O . VAL B 1 153 ? 1.766 29.516 7.746 1 98.88 153 VAL B O 1
ATOM 3700 N N . ALA B 1 154 ? 1.259 30.344 5.703 1 98.81 154 ALA B N 1
ATOM 3701 C CA . ALA B 1 154 ? 2.264 31.406 5.781 1 98.81 154 ALA B CA 1
ATOM 3702 C C . ALA B 1 154 ? 1.766 32.562 6.621 1 98.81 154 ALA B C 1
ATOM 3704 O O . ALA B 1 154 ? 0.749 33.188 6.297 1 98.81 154 ALA B O 1
ATOM 3705 N N . LEU B 1 155 ? 2.523 32.875 7.629 1 98.75 155 LEU B N 1
ATOM 3706 C CA . LEU B 1 155 ? 2.139 33.969 8.484 1 98.75 155 LEU B CA 1
ATOM 3707 C C . LEU B 1 155 ? 2.922 35.25 8.133 1 98.75 155 LEU B C 1
ATOM 3709 O O . LEU B 1 155 ? 2.867 36.25 8.852 1 98.75 155 LEU B O 1
ATOM 3713 N N . GLU B 1 156 ? 3.711 35.219 7.129 1 98.5 156 GLU B N 1
ATOM 3714 C CA . GLU B 1 156 ? 4.391 36.312 6.449 1 98.5 156 GLU B CA 1
ATOM 3715 C C . GLU B 1 156 ? 4.742 35.938 5.012 1 98.5 156 GLU B C 1
ATOM 3717 O O . GLU B 1 156 ? 4.547 34.781 4.598 1 98.5 156 GLU B O 1
ATOM 3722 N N . ASP B 1 157 ? 5.094 36.938 4.207 1 98.44 157 ASP B N 1
ATOM 3723 C CA . ASP B 1 157 ? 5.672 36.625 2.906 1 98.44 157 ASP B CA 1
ATOM 3724 C C . ASP B 1 157 ? 6.992 35.875 3.062 1 98.44 157 ASP B C 1
ATOM 3726 O O . ASP B 1 157 ? 7.871 36.312 3.814 1 98.44 157 ASP B O 1
ATOM 3730 N N . ILE B 1 158 ? 7.141 34.812 2.318 1 97.69 158 ILE B N 1
ATOM 3731 C CA . ILE B 1 158 ? 8.312 33.969 2.508 1 97.69 158 ILE B CA 1
ATOM 3732 C C . ILE B 1 158 ? 9.32 34.25 1.394 1 97.69 158 ILE B C 1
ATOM 3734 O O . ILE B 1 158 ? 9.039 34 0.219 1 97.69 158 ILE B O 1
ATOM 3738 N N . SER B 1 159 ? 10.484 34.625 1.788 1 95.88 159 SER B N 1
ATOM 3739 C CA . SER B 1 159 ? 11.594 34.844 0.866 1 95.88 159 SER B CA 1
ATOM 3740 C C . SER B 1 159 ? 12.281 33.531 0.501 1 95.88 159 SER B C 1
ATOM 3742 O O . SER B 1 159 ? 12.359 32.625 1.323 1 95.88 159 SER B O 1
ATOM 3744 N N . PRO B 1 160 ? 12.836 33.531 -0.723 1 95.88 160 PRO B N 1
ATOM 3745 C CA . PRO B 1 160 ? 13.609 32.344 -1.096 1 95.88 160 PRO B CA 1
ATOM 3746 C C . PRO B 1 160 ? 14.805 32.094 -0.173 1 95.88 160 PRO B C 1
ATOM 3748 O O . PRO B 1 160 ? 15.273 30.969 -0.036 1 95.88 160 PRO B O 1
ATOM 3751 N N . GLU B 1 161 ? 15.219 33.125 0.469 1 96.19 161 GLU B N 1
ATOM 3752 C CA . GLU B 1 161 ? 16.422 33.031 1.304 1 96.19 161 GLU B CA 1
ATOM 3753 C C . GLU B 1 161 ? 16.062 32.656 2.74 1 96.19 161 GLU B C 1
ATOM 3755 O O . GLU B 1 161 ? 16.938 32.438 3.568 1 96.19 161 GLU B O 1
ATOM 3760 N N . ALA B 1 162 ? 14.773 32.5 3.064 1 96.12 162 ALA B N 1
ATOM 3761 C CA . ALA B 1 162 ? 14.328 32.312 4.441 1 96.12 162 ALA B CA 1
ATOM 3762 C C . ALA B 1 162 ? 14.125 30.812 4.738 1 96.12 162 ALA B C 1
ATOM 3764 O O . ALA B 1 162 ? 13.695 30.453 5.832 1 96.12 162 ALA B O 1
ATOM 3765 N N . GLY B 1 163 ? 14.406 29.969 3.781 1 95.62 163 GLY B N 1
ATOM 3766 C CA . GLY B 1 163 ? 14.234 28.531 3.982 1 95.62 163 GLY B CA 1
ATOM 3767 C C . GLY B 1 163 ? 12.812 28.062 3.742 1 95.62 163 GLY B C 1
ATOM 3768 O O . GLY B 1 163 ? 12.203 27.438 4.617 1 95.62 163 GLY B O 1
ATOM 3769 N N . PRO B 1 164 ? 12.367 28.281 2.582 1 97.12 164 PRO B N 1
ATOM 3770 C CA . PRO B 1 164 ? 10.984 27.906 2.262 1 97.12 164 PRO B CA 1
ATOM 3771 C C . PRO B 1 164 ? 10.773 26.391 2.256 1 97.12 164 PRO B C 1
ATOM 3773 O O . PRO B 1 164 ? 11.742 25.625 2.258 1 97.12 164 PRO B O 1
ATOM 3776 N N . LEU B 1 165 ? 9.547 26 2.344 1 97.38 165 LEU B N 1
ATOM 3777 C CA . LEU B 1 165 ? 9.117 24.609 2.248 1 97.38 165 LEU B CA 1
ATOM 3778 C C . LEU B 1 165 ? 9.523 24.016 0.908 1 97.38 165 LEU B C 1
ATOM 3780 O O . LEU B 1 165 ? 9.414 24.656 -0.131 1 97.38 165 LEU B O 1
ATOM 3784 N N . GLN B 1 166 ? 9.969 22.797 0.988 1 97.75 166 GLN B N 1
ATOM 3785 C CA . GLN B 1 166 ? 10.305 22.016 -0.2 1 97.75 166 GLN B CA 1
ATOM 3786 C C . GLN B 1 166 ? 9.414 20.781 -0.322 1 97.75 166 GLN B C 1
ATOM 3788 O O . GLN B 1 166 ? 9.008 20.203 0.687 1 97.75 166 GLN B O 1
ATOM 3793 N N . LEU B 1 167 ? 9.141 20.438 -1.555 1 98.44 167 LEU B N 1
ATOM 3794 C CA . LEU B 1 167 ? 8.242 19.328 -1.846 1 98.44 167 LEU B CA 1
ATOM 3795 C C . LEU B 1 167 ? 8.773 18.484 -3.006 1 98.44 167 LEU B C 1
ATOM 3797 O O . LEU B 1 167 ? 9.484 19 -3.875 1 98.44 167 LEU B O 1
ATOM 3801 N N . VAL B 1 168 ? 8.43 17.25 -3.031 1 98.75 168 VAL B N 1
ATOM 3802 C CA . VAL B 1 168 ? 8.617 16.391 -4.191 1 98.75 168 VAL B CA 1
ATOM 3803 C C . VAL B 1 168 ? 7.266 16.047 -4.809 1 98.75 168 VAL B C 1
ATOM 3805 O O . VAL B 1 168 ? 6.602 15.102 -4.383 1 98.75 168 VAL B O 1
ATOM 3808 N N . PRO B 1 169 ? 6.93 16.812 -5.875 1 98.69 169 PRO B N 1
ATOM 3809 C CA . PRO B 1 169 ? 5.598 16.609 -6.453 1 98.69 169 PRO B CA 1
ATOM 3810 C C . PRO B 1 169 ? 5.375 15.172 -6.914 1 98.69 169 PRO B C 1
ATOM 3812 O O . PRO B 1 169 ? 6.262 14.57 -7.535 1 98.69 169 PRO B O 1
ATOM 3815 N N . GLY B 1 170 ? 4.215 14.617 -6.551 1 98.38 170 GLY B N 1
ATOM 3816 C CA . GLY B 1 170 ? 3.834 13.289 -7.008 1 98.38 170 GLY B CA 1
ATOM 3817 C C . GLY B 1 170 ? 4.305 12.18 -6.082 1 98.38 170 GLY B C 1
ATOM 3818 O O . GLY B 1 170 ? 3.885 11.031 -6.219 1 98.38 170 GLY B O 1
ATOM 3819 N N . SER B 1 171 ? 5.129 12.477 -5.105 1 98.5 171 SER B N 1
ATOM 3820 C CA . SER B 1 171 ? 5.742 11.453 -4.27 1 98.5 171 SER B CA 1
ATOM 3821 C C . SER B 1 171 ? 4.719 10.805 -3.344 1 98.5 171 SER B C 1
ATOM 3823 O O . SER B 1 171 ? 4.977 9.742 -2.77 1 98.5 171 SER B O 1
ATOM 3825 N N . HIS B 1 172 ? 3.564 11.43 -3.186 1 98.31 172 HIS B N 1
ATOM 3826 C CA . HIS B 1 172 ? 2.514 10.82 -2.379 1 98.31 172 HIS B CA 1
ATOM 3827 C C . HIS B 1 172 ? 2.061 9.492 -2.979 1 98.31 172 HIS B C 1
ATOM 3829 O O . HIS B 1 172 ? 1.472 8.664 -2.285 1 98.31 172 HIS B O 1
ATOM 3835 N N . ASN B 1 173 ? 2.346 9.289 -4.258 1 96.56 173 ASN B N 1
ATOM 3836 C CA . ASN B 1 173 ? 1.939 8.07 -4.953 1 96.56 173 ASN B CA 1
ATOM 3837 C C . ASN B 1 173 ? 3.016 6.988 -4.867 1 96.56 173 ASN B C 1
ATOM 3839 O O . ASN B 1 173 ? 2.812 5.867 -5.332 1 96.56 173 ASN B O 1
ATOM 3843 N N . TRP B 1 174 ? 4.168 7.367 -4.316 1 96.56 174 TRP B N 1
ATOM 3844 C CA . TRP B 1 174 ? 5.199 6.355 -4.105 1 96.56 174 TRP B CA 1
ATOM 3845 C C . TRP B 1 174 ? 4.793 5.391 -2.994 1 96.56 174 TRP B C 1
ATOM 3847 O O . TRP B 1 174 ? 3.859 5.664 -2.236 1 96.56 174 TRP B O 1
ATOM 3857 N N . PRO B 1 175 ? 5.418 4.199 -2.943 1 94.5 175 PRO B N 1
ATOM 3858 C CA . PRO B 1 175 ? 5.098 3.289 -1.839 1 94.5 175 PRO B CA 1
ATOM 3859 C C . PRO B 1 175 ? 5.266 3.943 -0.469 1 94.5 175 PRO B C 1
ATOM 3861 O O . PRO B 1 175 ? 6.238 4.664 -0.239 1 94.5 175 PRO B O 1
ATOM 3864 N N . MET B 1 176 ? 4.27 3.781 0.327 1 94.31 176 MET B N 1
ATOM 3865 C CA . MET B 1 176 ? 4.395 4.215 1.716 1 94.31 176 MET B CA 1
ATOM 3866 C C . MET B 1 176 ? 5.305 3.275 2.5 1 94.31 176 MET B C 1
ATOM 3868 O O . MET B 1 176 ? 5 2.09 2.648 1 94.31 176 MET B O 1
ATOM 3872 N N . ILE B 1 177 ? 6.383 3.77 3.025 1 94.19 177 ILE B N 1
ATOM 3873 C CA . ILE B 1 177 ? 7.41 2.959 3.672 1 94.19 177 ILE B CA 1
ATOM 3874 C C . ILE B 1 177 ? 7.051 2.748 5.141 1 94.19 177 ILE B C 1
ATOM 3876 O O . ILE B 1 177 ? 6.637 3.688 5.828 1 94.19 177 ILE B O 1
ATOM 3880 N N . ASP B 1 178 ? 7.07 1.539 5.543 1 91.5 178 ASP B N 1
ATOM 3881 C CA . ASP B 1 178 ? 6.875 1.168 6.941 1 91.5 178 ASP B CA 1
ATOM 3882 C C . ASP B 1 178 ? 7.93 0.161 7.395 1 91.5 178 ASP B C 1
ATOM 3884 O O . ASP B 1 178 ? 8.883 -0.116 6.664 1 91.5 178 ASP B O 1
ATOM 3888 N N . ASN B 1 179 ? 7.816 -0.265 8.617 1 92.38 179 ASN B N 1
ATOM 3889 C CA . ASN B 1 179 ? 8.812 -1.168 9.188 1 92.38 179 ASN B CA 1
ATOM 3890 C C . ASN B 1 179 ? 8.883 -2.482 8.414 1 92.38 179 ASN B C 1
ATOM 3892 O O . ASN B 1 179 ? 9.961 -3.039 8.219 1 92.38 179 ASN B O 1
ATOM 3896 N N . ALA B 1 180 ? 7.777 -2.996 7.938 1 92.62 180 ALA B N 1
ATOM 3897 C CA . ALA B 1 180 ? 7.75 -4.25 7.191 1 92.62 180 ALA B CA 1
ATOM 3898 C C . ALA B 1 180 ? 8.531 -4.129 5.887 1 92.62 180 ALA B C 1
ATOM 3900 O O . ALA B 1 180 ? 9.32 -5.012 5.543 1 92.62 180 ALA B O 1
ATOM 3901 N N . THR B 1 181 ? 8.328 -3.057 5.184 1 94.69 181 THR B N 1
ATOM 3902 C CA . THR B 1 181 ? 9.016 -2.857 3.91 1 94.69 181 THR B CA 1
ATOM 3903 C C . THR B 1 181 ? 10.5 -2.605 4.129 1 94.69 181 THR B C 1
ATOM 3905 O O . THR B 1 181 ? 11.336 -3.035 3.326 1 94.69 181 THR B O 1
ATOM 3908 N N . ALA B 1 182 ? 10.805 -1.917 5.25 1 94 182 ALA B N 1
ATOM 3909 C CA . ALA B 1 182 ? 12.188 -1.56 5.543 1 94 182 ALA B CA 1
ATOM 3910 C C . ALA B 1 182 ? 12.938 -2.73 6.18 1 94 182 ALA B C 1
ATOM 3912 O O . ALA B 1 182 ? 14.156 -2.674 6.355 1 94 182 ALA B O 1
ATOM 3913 N N . GLY B 1 183 ? 12.164 -3.781 6.562 1 92.75 183 GLY B N 1
ATOM 3914 C CA . GLY B 1 183 ? 12.789 -4.914 7.219 1 92.75 183 GLY B CA 1
ATOM 3915 C C . GLY B 1 183 ? 13.25 -4.605 8.633 1 92.75 183 GLY B C 1
ATOM 3916 O O . GLY B 1 183 ? 14.336 -5.031 9.047 1 92.75 183 GLY B O 1
ATOM 3917 N N . ARG B 1 184 ? 12.414 -3.807 9.273 1 91.12 184 ARG B N 1
ATOM 3918 C CA . ARG B 1 184 ? 12.727 -3.387 10.641 1 91.12 184 ARG B CA 1
ATOM 3919 C C . ARG B 1 184 ? 11.594 -3.736 11.594 1 91.12 184 ARG B C 1
ATOM 3921 O O . ARG B 1 184 ? 10.43 -3.836 11.18 1 91.12 184 ARG B O 1
ATOM 3928 N N . ARG B 1 185 ? 12.016 -3.904 12.844 1 89.12 185 ARG B N 1
ATOM 3929 C CA . ARG B 1 185 ? 11.023 -4.008 13.914 1 89.12 185 ARG B CA 1
ATOM 3930 C C . ARG B 1 185 ? 10.758 -2.648 14.547 1 89.12 185 ARG B C 1
ATOM 3932 O O . ARG B 1 185 ? 11.688 -1.867 14.758 1 89.12 185 ARG B O 1
ATOM 3939 N N . GLY B 1 186 ? 9.523 -2.424 14.812 1 86.62 186 GLY B N 1
ATOM 3940 C CA . GLY B 1 186 ? 9.195 -1.126 15.383 1 86.62 186 GLY B CA 1
ATOM 3941 C C . GLY B 1 186 ? 8.641 -1.214 16.797 1 86.62 186 GLY B C 1
ATOM 3942 O O . GLY B 1 186 ? 9.023 -0.429 17.656 1 86.62 186 GLY B O 1
ATOM 3943 N N . PHE B 1 187 ? 7.746 -2.15 16.938 1 85.12 187 PHE B N 1
ATOM 3944 C CA . PHE B 1 187 ? 7.035 -2.217 18.203 1 85.12 187 PHE B CA 1
ATOM 3945 C C . PHE B 1 187 ? 8 -2.521 19.344 1 85.12 187 PHE B C 1
ATOM 3947 O O . PHE B 1 187 ? 8.797 -3.459 19.266 1 85.12 187 PHE B O 1
ATOM 3954 N N . GLY B 1 188 ? 7.953 -1.757 20.297 1 79 188 GLY B N 1
ATOM 3955 C CA . GLY B 1 188 ? 8.789 -1.945 21.469 1 79 188 GLY B CA 1
ATOM 3956 C C . GLY B 1 188 ? 10.133 -1.253 21.359 1 79 188 GLY B C 1
ATOM 3957 O O . GLY B 1 188 ? 10.93 -1.271 22.297 1 79 188 GLY B O 1
ATOM 3958 N N . VAL B 1 189 ? 10.445 -0.768 20.234 1 78.75 189 VAL B N 1
ATOM 3959 C CA . VAL B 1 189 ? 11.711 -0.07 20.047 1 78.75 189 VAL B CA 1
ATOM 3960 C C . VAL B 1 189 ? 11.625 1.332 20.641 1 78.75 189 VAL B C 1
ATOM 3962 O O . VAL B 1 189 ? 10.617 2.025 20.469 1 78.75 189 VAL B O 1
ATOM 3965 N N . SER B 1 190 ? 12.664 1.487 21.469 1 70.62 190 SER B N 1
ATOM 3966 C CA . SER B 1 190 ? 12.766 2.822 22.047 1 70.62 190 SER B CA 1
ATOM 3967 C C . SER B 1 190 ? 13.68 3.715 21.203 1 70.62 190 SER B C 1
ATOM 3969 O O . SER B 1 190 ? 14.852 3.391 21 1 70.62 190 SER B O 1
ATOM 3971 N N . SER B 1 191 ? 13.25 4.039 20.109 1 66.69 191 SER B N 1
ATOM 3972 C CA . SER B 1 191 ? 14.078 4.949 19.328 1 66.69 191 SER B CA 1
ATOM 3973 C C . SER B 1 191 ? 13.664 6.398 19.547 1 66.69 191 SER B C 1
ATOM 3975 O O . SER B 1 191 ? 12.5 6.684 19.844 1 66.69 191 SER B O 1
ATOM 3977 N N . GLU B 1 192 ? 14.766 7.168 19.344 1 68.25 192 GLU B N 1
ATOM 3978 C CA . GLU B 1 192 ? 14.547 8.594 19.531 1 68.25 192 GLU B CA 1
ATOM 3979 C C . GLU B 1 192 ? 13.875 9.227 18.312 1 68.25 192 GLU B C 1
ATOM 3981 O O . GLU B 1 192 ? 13.227 10.266 18.422 1 68.25 192 GLU B O 1
ATOM 3986 N N . SER B 1 193 ? 14.047 8.547 17.188 1 80.12 193 SER B N 1
ATOM 3987 C CA . SER B 1 193 ? 13.484 9.242 16.031 1 80.12 193 SER B CA 1
ATOM 3988 C C . SER B 1 193 ? 12.609 8.32 15.203 1 80.12 193 SER B C 1
ATOM 3990 O O . SER B 1 193 ? 13.023 7.215 14.844 1 80.12 193 SER B O 1
ATOM 3992 N N . ALA B 1 194 ? 11.461 8.805 14.906 1 81.69 194 ALA B N 1
ATOM 3993 C CA . ALA B 1 194 ? 10.539 8.078 14.039 1 81.69 194 ALA B CA 1
ATOM 3994 C C . ALA B 1 194 ? 10.953 8.195 12.578 1 81.69 194 ALA B C 1
ATOM 3996 O O . ALA B 1 194 ? 10.555 7.387 11.742 1 81.69 194 ALA B O 1
ATOM 3997 N N . GLN B 1 195 ? 11.789 9.094 12.281 1 85.81 195 GLN B N 1
ATOM 3998 C CA . GLN B 1 195 ? 12.094 9.445 10.898 1 85.81 195 GLN B CA 1
ATOM 3999 C C . GLN B 1 195 ? 13.414 8.828 10.453 1 85.81 195 GLN B C 1
ATOM 4001 O O . GLN B 1 195 ? 13.531 8.328 9.336 1 85.81 195 GLN B O 1
ATOM 4006 N N . LEU B 1 196 ? 14.352 8.805 11.25 1 83.38 196 LEU B N 1
ATOM 4007 C CA . LEU B 1 196 ? 15.742 8.523 10.906 1 83.38 196 LEU B CA 1
ATOM 4008 C C . LEU B 1 196 ? 15.883 7.148 10.266 1 83.38 196 LEU B C 1
ATOM 4010 O O . LEU B 1 196 ? 16.609 6.984 9.289 1 83.38 196 LEU B O 1
ATOM 4014 N N . PRO B 1 197 ? 15.18 6.25 10.711 1 83.81 197 PRO B N 1
ATOM 4015 C CA . PRO B 1 197 ? 15.352 4.91 10.148 1 83.81 197 PRO B CA 1
ATOM 4016 C C . PRO B 1 197 ? 14.961 4.832 8.672 1 83.81 197 PRO B C 1
ATOM 4018 O O . PRO B 1 197 ? 15.367 3.896 7.973 1 83.81 197 PRO B O 1
ATOM 4021 N N . TYR B 1 198 ? 14.234 5.836 8.195 1 93.12 198 TYR B N 1
ATOM 4022 C CA . TYR B 1 198 ? 13.688 5.766 6.848 1 93.12 198 TYR B CA 1
ATOM 4023 C C . TYR B 1 198 ? 14.398 6.746 5.918 1 93.12 198 TYR B C 1
ATOM 4025 O O . TYR B 1 198 ? 14.188 6.719 4.703 1 93.12 198 TYR B O 1
ATOM 4033 N N . GLN B 1 199 ? 15.211 7.617 6.492 1 95.56 199 GLN B N 1
ATOM 4034 C CA . GLN B 1 199 ? 15.781 8.742 5.75 1 95.56 199 GLN B CA 1
ATOM 4035 C C . GLN B 1 199 ? 16.547 8.258 4.523 1 95.56 199 GLN B C 1
ATOM 4037 O O . GLN B 1 199 ? 16.375 8.797 3.426 1 95.56 199 GLN B O 1
ATOM 4042 N N . GLU B 1 200 ? 17.344 7.23 4.727 1 95.5 200 GLU B N 1
ATOM 4043 C CA . GLU B 1 200 ? 18.141 6.719 3.627 1 95.5 200 GLU B CA 1
ATOM 4044 C C . GLU B 1 200 ? 17.266 6.184 2.5 1 95.5 200 GLU B C 1
ATOM 4046 O O . GLU B 1 200 ? 17.625 6.289 1.324 1 95.5 200 GLU B O 1
ATOM 4051 N N . ILE B 1 201 ? 16.188 5.641 2.838 1 96.31 201 ILE B N 1
ATOM 4052 C CA . ILE B 1 201 ? 15.266 5.082 1.859 1 96.31 201 ILE B CA 1
ATOM 4053 C C . ILE B 1 201 ? 14.672 6.203 1.01 1 96.31 201 ILE B C 1
ATOM 4055 O O . ILE B 1 201 ? 14.664 6.121 -0.221 1 96.31 201 ILE B O 1
ATOM 4059 N N . TRP B 1 202 ? 14.219 7.25 1.603 1 97.25 202 TRP B N 1
ATOM 4060 C CA . TRP B 1 202 ? 13.656 8.383 0.878 1 97.25 202 TRP B CA 1
ATOM 4061 C C . TRP B 1 202 ? 14.695 9.023 -0.029 1 97.25 202 TRP B C 1
ATOM 4063 O O . TRP B 1 202 ? 14.406 9.359 -1.18 1 97.25 202 TRP B O 1
ATOM 4073 N N . ASP B 1 203 ? 15.891 9.18 0.537 1 97.44 203 ASP B N 1
ATOM 4074 C CA . ASP B 1 203 ? 16.969 9.734 -0.277 1 97.44 203 ASP B CA 1
ATOM 4075 C C . ASP B 1 203 ? 17.203 8.883 -1.523 1 97.44 203 ASP B C 1
ATOM 4077 O O . ASP B 1 203 ? 17.328 9.414 -2.629 1 97.44 203 ASP B O 1
ATOM 4081 N N . ALA B 1 204 ? 17.25 7.605 -1.344 1 96.94 204 ALA B N 1
ATOM 4082 C CA . ALA B 1 204 ? 17.484 6.684 -2.451 1 96.94 204 ALA B CA 1
ATOM 4083 C C . ALA B 1 204 ? 16.344 6.746 -3.465 1 96.94 204 ALA B C 1
ATOM 4085 O O . ALA B 1 204 ? 16.578 6.672 -4.672 1 96.94 204 ALA B O 1
ATOM 4086 N N . MET B 1 205 ? 15.141 6.875 -3.023 1 97.44 205 MET B N 1
ATOM 4087 C CA . MET B 1 205 ? 13.992 6.941 -3.918 1 97.44 205 MET B CA 1
ATOM 4088 C C . MET B 1 205 ? 14.016 8.227 -4.738 1 97.44 205 MET B C 1
ATOM 4090 O O . MET B 1 205 ? 13.719 8.211 -5.938 1 97.44 205 MET B O 1
ATOM 4094 N N . VAL B 1 206 ? 14.32 9.32 -4.094 1 98.12 206 VAL B N 1
ATOM 4095 C CA . VAL B 1 206 ? 14.422 10.602 -4.797 1 98.12 206 VAL B CA 1
ATOM 4096 C C . VAL B 1 206 ? 15.469 10.5 -5.906 1 98.12 206 VAL B C 1
ATOM 4098 O O . VAL B 1 206 ? 15.219 10.922 -7.039 1 98.12 206 VAL B O 1
ATOM 4101 N N . GLU B 1 207 ? 16.578 9.914 -5.59 1 96.88 207 GLU B N 1
ATOM 4102 C CA . GLU B 1 207 ? 17.656 9.742 -6.562 1 96.88 207 GLU B CA 1
ATOM 4103 C C . GLU B 1 207 ? 17.234 8.789 -7.68 1 96.88 207 GLU B C 1
ATOM 4105 O O . GLU B 1 207 ? 17.406 9.094 -8.859 1 96.88 207 GLU B O 1
ATOM 4110 N N . ALA B 1 208 ? 16.656 7.699 -7.309 1 95.38 208 ALA B N 1
ATOM 4111 C CA . ALA B 1 208 ? 16.297 6.66 -8.266 1 95.38 208 ALA B CA 1
ATOM 4112 C C . ALA B 1 208 ? 15.25 7.176 -9.258 1 95.38 208 ALA B C 1
ATOM 4114 O O . ALA B 1 208 ? 15.273 6.805 -10.438 1 95.38 208 ALA B O 1
ATOM 4115 N N . LYS B 1 209 ? 14.375 8 -8.852 1 95.75 209 LYS B N 1
ATOM 4116 C CA . LYS B 1 209 ? 13.297 8.5 -9.695 1 95.75 209 LYS B CA 1
ATOM 4117 C C . LYS B 1 209 ? 13.719 9.758 -10.445 1 95.75 209 LYS B C 1
ATOM 4119 O O . LYS B 1 209 ? 12.977 10.258 -11.297 1 95.75 209 LYS B O 1
ATOM 4124 N N . GLY B 1 210 ? 14.852 10.242 -10.156 1 96.81 210 GLY B N 1
ATOM 4125 C CA . GLY B 1 210 ? 15.234 11.531 -10.719 1 96.81 210 GLY B CA 1
ATOM 4126 C C . GLY B 1 210 ? 14.242 12.633 -10.422 1 96.81 210 GLY B C 1
ATOM 4127 O O . GLY B 1 210 ? 13.922 13.445 -11.297 1 96.81 210 GLY B O 1
ATOM 4128 N N . ALA B 1 211 ? 13.758 12.625 -9.188 1 97 211 ALA B N 1
ATOM 4129 C CA . ALA B 1 211 ? 12.656 13.523 -8.836 1 97 211 ALA B CA 1
ATOM 4130 C C . ALA B 1 211 ? 13.148 14.953 -8.633 1 97 211 ALA B C 1
ATOM 4132 O O . ALA B 1 211 ? 14.234 15.164 -8.086 1 97 211 ALA B O 1
ATOM 4133 N N . SER B 1 212 ? 12.336 15.844 -9.055 1 96.88 212 SER B N 1
ATOM 4134 C CA . SER B 1 212 ? 12.617 17.266 -8.828 1 96.88 212 SER B CA 1
ATOM 4135 C C . SER B 1 212 ? 12.039 17.734 -7.496 1 96.88 212 SER B C 1
ATOM 4137 O O . SER B 1 212 ? 10.992 17.25 -7.062 1 96.88 212 SER B O 1
ATOM 4139 N N . ILE B 1 213 ? 12.734 18.656 -6.895 1 97.5 213 ILE B N 1
ATOM 4140 C CA . ILE B 1 213 ? 12.297 19.281 -5.656 1 97.5 213 ILE B CA 1
ATOM 4141 C C . ILE B 1 213 ? 11.797 20.688 -5.941 1 97.5 213 ILE B C 1
ATOM 4143 O O . ILE B 1 213 ? 12.484 21.484 -6.602 1 97.5 213 ILE B O 1
ATOM 4147 N N . LYS B 1 214 ? 10.633 20.969 -5.504 1 97.75 214 LYS B N 1
ATOM 4148 C CA . LYS B 1 214 ? 10.039 22.297 -5.676 1 97.75 214 LYS B CA 1
ATOM 4149 C C . LYS B 1 214 ? 10.016 23.062 -4.355 1 97.75 214 LYS B C 1
ATOM 4151 O O . LYS B 1 214 ? 9.805 22.484 -3.293 1 97.75 214 LYS B O 1
ATOM 4156 N N . THR B 1 215 ? 10.234 24.328 -4.488 1 96.94 215 THR B N 1
ATOM 4157 C CA . THR B 1 215 ? 10.148 25.219 -3.326 1 96.94 215 THR B CA 1
ATOM 4158 C C . THR B 1 215 ? 8.844 26.016 -3.348 1 96.94 215 THR B C 1
ATOM 4160 O O . THR B 1 215 ? 8.391 26.438 -4.41 1 96.94 215 THR B O 1
ATOM 4163 N N . PHE B 1 216 ? 8.328 26.266 -2.193 1 97.88 216 PHE B N 1
ATOM 4164 C CA . PHE B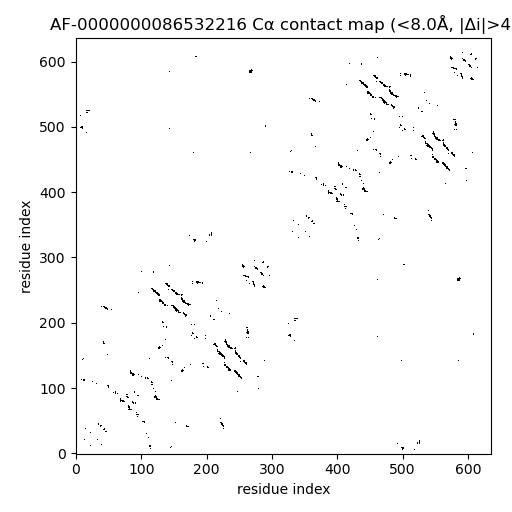 1 216 ? 7.086 27.016 -2.062 1 97.88 216 PHE B CA 1
ATOM 4165 C C . PHE B 1 216 ? 7.355 28.391 -1.44 1 97.88 216 PHE B C 1
ATOM 4167 O O . PHE B 1 216 ? 7.441 28.516 -0.217 1 97.88 216 PHE B O 1
ATOM 4174 N N . GLU B 1 217 ? 7.43 29.359 -2.264 1 97.44 217 GLU B N 1
ATOM 4175 C CA . GLU B 1 217 ? 7.559 30.75 -1.825 1 97.44 217 GLU B CA 1
ATOM 4176 C C . GLU B 1 217 ? 6.188 31.391 -1.606 1 97.44 217 GLU B C 1
ATOM 4178 O O . GLU B 1 217 ? 5.711 32.156 -2.451 1 97.44 217 GLU B O 1
ATOM 4183 N N . ALA B 1 218 ? 5.699 31.266 -0.449 1 98.12 218 ALA B N 1
ATOM 4184 C CA . ALA B 1 218 ? 4.309 31.594 -0.146 1 98.12 218 ALA B CA 1
ATOM 4185 C C . ALA B 1 218 ? 4.145 33.094 0.114 1 98.12 218 ALA B C 1
ATOM 4187 O O . ALA B 1 218 ? 5.016 33.719 0.715 1 98.12 218 ALA B O 1
ATOM 4188 N N . ARG B 1 219 ? 3.012 33.594 -0.333 1 98.44 219 ARG B N 1
ATOM 4189 C CA . ARG B 1 219 ? 2.543 34.875 0.168 1 98.44 219 ARG B CA 1
ATOM 4190 C C . ARG B 1 219 ? 1.87 34.719 1.527 1 98.44 219 ARG B C 1
ATOM 4192 O O . ARG B 1 219 ? 1.294 33.656 1.826 1 98.44 219 ARG B O 1
ATOM 4199 N N . LYS B 1 220 ? 1.974 35.812 2.305 1 98.62 220 LYS B N 1
ATOM 4200 C CA . LYS B 1 220 ? 1.237 35.812 3.564 1 98.62 220 LYS B CA 1
ATOM 4201 C C . LYS B 1 220 ? -0.222 35.406 3.35 1 98.62 220 LYS B C 1
ATOM 4203 O O . LYS B 1 220 ? -0.883 35.938 2.447 1 98.62 220 LYS B O 1
ATOM 4208 N N . GLY B 1 221 ? -0.684 34.406 4.086 1 98.69 221 GLY B N 1
ATOM 4209 C CA . GLY B 1 221 ? -2.08 34.031 4.023 1 98.69 221 GLY B CA 1
ATOM 4210 C C . GLY B 1 221 ? -2.324 32.844 3.1 1 98.69 221 GLY B C 1
ATOM 4211 O O . GLY B 1 221 ? -3.393 32.219 3.137 1 98.69 221 GLY B O 1
ATOM 4212 N N . GLN B 1 222 ? -1.341 32.5 2.328 1 98.69 222 GLN B N 1
ATOM 4213 C CA . GLN B 1 222 ? -1.453 31.266 1.538 1 98.69 222 GLN B CA 1
ATOM 4214 C C . GLN B 1 222 ? -1.222 30.031 2.4 1 98.69 222 GLN B C 1
ATOM 4216 O O . GLN B 1 222 ? -0.499 30.078 3.398 1 98.69 222 GLN B O 1
ATOM 4221 N N . ALA B 1 223 ? -1.9 29 1.968 1 98.81 223 ALA B N 1
ATOM 4222 C CA . ALA B 1 223 ? -1.764 27.719 2.646 1 98.81 223 ALA B CA 1
ATOM 4223 C C . ALA B 1 223 ? -1.425 26.609 1.655 1 98.81 223 ALA B C 1
ATOM 4225 O O . ALA B 1 223 ? -1.801 26.688 0.482 1 98.81 223 ALA B O 1
ATOM 4226 N N . LEU B 1 224 ? -0.696 25.703 2.113 1 98.88 224 LEU B N 1
ATOM 4227 C CA . LEU B 1 224 ? -0.391 24.5 1.367 1 98.88 224 LEU B CA 1
ATOM 4228 C C . LEU B 1 224 ? -0.909 23.266 2.1 1 98.88 224 LEU B C 1
ATOM 4230 O O . LEU B 1 224 ? -0.564 23.031 3.262 1 98.88 224 LEU B O 1
ATOM 4234 N N . ILE B 1 225 ? -1.813 22.484 1.416 1 98.94 225 ILE B N 1
ATOM 4235 C CA . ILE B 1 225 ? -2.285 21.203 1.89 1 98.94 225 ILE B CA 1
ATOM 4236 C C . ILE B 1 225 ? -1.407 20.078 1.318 1 98.94 225 ILE B C 1
ATOM 4238 O O . ILE B 1 225 ? -1.136 20.062 0.115 1 98.94 225 ILE B O 1
ATOM 4242 N N . TRP B 1 226 ? -0.903 19.219 2.162 1 98.88 226 TRP B N 1
ATOM 4243 C CA . TRP B 1 226 ? -0.155 18.109 1.601 1 98.88 226 TRP B CA 1
ATOM 4244 C C . TRP B 1 226 ? -0.684 16.781 2.131 1 98.88 226 TRP B C 1
ATOM 4246 O O . TRP B 1 226 ? -1.148 16.688 3.27 1 98.88 226 TRP B O 1
ATOM 4256 N N . CYS B 1 227 ? -0.619 15.711 1.319 1 98.81 227 CYS B N 1
ATOM 4257 C CA . CYS B 1 227 ? -1 14.344 1.654 1 98.81 227 CYS B CA 1
ATOM 4258 C C . CYS B 1 227 ? -0.005 13.727 2.629 1 98.81 227 CYS B C 1
ATOM 4260 O O . CYS B 1 227 ? 1.162 14.117 2.666 1 98.81 227 CYS B O 1
ATOM 4262 N N . ALA B 1 228 ? -0.424 12.727 3.283 1 98.56 228 ALA B N 1
ATOM 4263 C CA . ALA B 1 228 ? 0.34 12.078 4.348 1 98.56 228 ALA B CA 1
ATOM 4264 C C . ALA B 1 228 ? 1.673 11.555 3.826 1 98.56 228 ALA B C 1
ATOM 4266 O O . ALA B 1 228 ? 2.695 11.648 4.508 1 98.56 228 ALA B O 1
ATOM 4267 N N . ASN B 1 229 ? 1.684 11.047 2.602 1 98.44 229 ASN B N 1
ATOM 4268 C CA . ASN B 1 229 ? 2.854 10.344 2.082 1 98.44 229 ASN B CA 1
ATOM 4269 C C . ASN B 1 229 ? 3.682 11.242 1.166 1 98.44 229 ASN B C 1
ATOM 4271 O O . ASN B 1 229 ? 4.578 10.766 0.467 1 98.44 229 ASN B O 1
ATOM 4275 N N . LEU B 1 230 ? 3.387 12.539 1.132 1 98.81 230 LEU B N 1
ATOM 4276 C CA . LEU B 1 230 ? 4.172 13.453 0.305 1 98.81 230 LEU B CA 1
ATOM 4277 C C . LEU B 1 230 ? 5.512 13.758 0.959 1 98.81 230 LEU B C 1
ATOM 4279 O O . LEU B 1 230 ? 5.562 14.133 2.135 1 98.81 230 LEU B O 1
ATOM 4283 N N . LEU B 1 231 ? 6.527 13.578 0.198 1 98.75 231 LEU B N 1
ATOM 4284 C CA . LEU B 1 231 ? 7.84 14.016 0.669 1 98.75 231 LEU B CA 1
ATOM 4285 C C . LEU B 1 231 ? 7.922 15.531 0.715 1 98.75 231 LEU B C 1
ATOM 4287 O O . LEU B 1 231 ? 7.652 16.203 -0.283 1 98.75 231 LEU B O 1
ATOM 4291 N N . HIS B 1 232 ? 8.266 16.031 1.87 1 98.62 232 HIS B N 1
ATOM 4292 C CA . HIS B 1 232 ? 8.43 17.469 2.084 1 98.62 232 HIS B CA 1
ATOM 4293 C C . HIS B 1 232 ? 9.5 17.734 3.133 1 98.62 232 HIS B C 1
ATOM 4295 O O . HIS B 1 232 ? 9.891 16.844 3.881 1 98.62 232 HIS B O 1
ATOM 4301 N N . GLY B 1 233 ? 10.039 18.891 3.068 1 96.94 233 GLY B N 1
ATOM 4302 C CA . GLY B 1 233 ? 11.078 19.344 3.979 1 96.94 233 GLY B CA 1
ATOM 4303 C C . GLY B 1 233 ? 11.281 20.859 3.934 1 96.94 233 GLY B C 1
ATOM 4304 O O . GLY B 1 233 ? 10.438 21.578 3.408 1 96.94 233 GLY B O 1
ATOM 4305 N N . GLY B 1 234 ? 12.312 21.266 4.625 1 95.56 234 GLY B N 1
ATOM 4306 C CA . GLY B 1 234 ? 12.695 22.672 4.605 1 95.56 234 GLY B CA 1
ATOM 4307 C C . GLY B 1 234 ? 14.016 22.922 3.906 1 95.56 234 GLY B C 1
ATOM 4308 O O . GLY B 1 234 ? 15.008 22.234 4.184 1 95.56 234 GLY B O 1
ATOM 4309 N N . SER B 1 235 ? 14 23.922 3.043 1 95.06 235 SER B N 1
ATOM 4310 C CA . SER B 1 235 ? 15.25 24.312 2.389 1 95.06 235 SER B CA 1
ATOM 4311 C C . SER B 1 235 ? 16.188 25.031 3.359 1 95.06 235 SER B C 1
ATOM 4313 O O . SER B 1 235 ? 15.758 25.453 4.434 1 95.06 235 SER B O 1
ATOM 4315 N N . PRO B 1 236 ? 17.406 25.078 2.963 1 93 236 PRO B N 1
ATOM 4316 C CA . PRO B 1 236 ? 18.344 25.812 3.826 1 93 236 PRO B CA 1
ATOM 4317 C C . PRO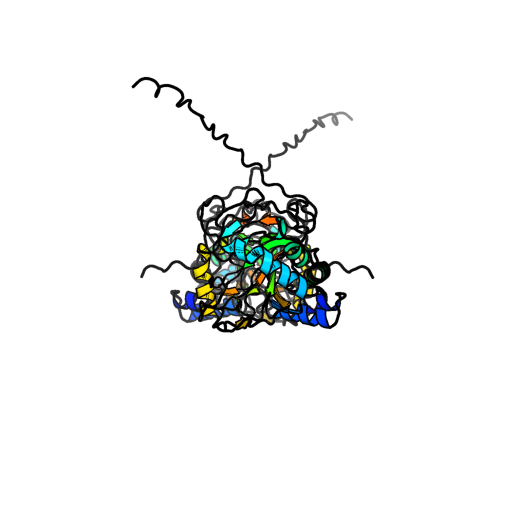 B 1 236 ? 18 27.281 3.955 1 93 236 PRO B C 1
ATOM 4319 O O . PRO B 1 236 ? 17.594 27.922 2.975 1 93 236 PRO B O 1
ATOM 4322 N N . GLN B 1 237 ? 18.141 27.734 5.156 1 93.94 237 GLN B N 1
ATOM 4323 C CA . GLN B 1 237 ? 18.062 29.172 5.379 1 93.94 237 GLN B CA 1
ATOM 4324 C C . GLN B 1 237 ? 19.375 29.859 4.969 1 93.94 237 GLN B C 1
ATOM 4326 O O . GLN B 1 237 ? 20.359 29.781 5.695 1 93.94 237 GLN B O 1
ATOM 4331 N N . ILE B 1 238 ? 19.312 30.594 3.939 1 94.62 238 ILE B N 1
ATOM 4332 C CA . ILE B 1 238 ? 20.5 31.219 3.391 1 94.62 238 ILE B CA 1
ATOM 4333 C C . ILE B 1 238 ? 20.844 32.469 4.188 1 94.62 238 ILE B C 1
ATOM 4335 O O . ILE B 1 238 ? 22 32.75 4.488 1 94.62 238 ILE B O 1
ATOM 4339 N N . ASP B 1 239 ? 19.75 33.281 4.535 1 94.94 239 ASP B N 1
ATOM 4340 C CA . ASP B 1 239 ? 19.906 34.469 5.363 1 94.94 239 ASP B CA 1
ATOM 4341 C C . ASP B 1 239 ? 19.391 34.219 6.781 1 94.94 239 ASP B C 1
ATOM 4343 O O . ASP B 1 239 ? 18.188 34.156 7.012 1 94.94 239 ASP B O 1
ATOM 4347 N N . PRO B 1 240 ? 20.266 34.188 7.668 1 91.44 240 PRO B N 1
ATOM 4348 C CA . PRO B 1 240 ? 19.875 33.844 9.039 1 91.44 240 PRO B CA 1
ATOM 4349 C C . PRO B 1 240 ? 19.078 34.969 9.711 1 91.44 240 PRO B C 1
ATOM 4351 O O . PRO B 1 240 ? 18.469 34.75 10.766 1 91.44 240 PRO B O 1
ATOM 4354 N N . ALA B 1 241 ? 19.094 36.094 9.203 1 93.06 241 ALA B N 1
ATOM 4355 C CA . ALA B 1 241 ? 18.375 37.219 9.797 1 93.06 241 ALA B CA 1
ATOM 4356 C C . ALA B 1 241 ? 16.891 37.188 9.406 1 93.06 241 ALA B C 1
ATOM 4358 O O . ALA B 1 241 ? 16.078 37.906 10.008 1 93.06 241 ALA B O 1
ATOM 4359 N N . MET B 1 242 ? 16.625 36.344 8.492 1 94.56 242 MET B N 1
ATOM 4360 C CA . MET B 1 242 ? 15.258 36.344 7.984 1 94.56 242 MET B CA 1
ATOM 4361 C C . MET B 1 242 ? 14.406 35.312 8.75 1 94.56 242 MET B C 1
ATOM 4363 O O . MET B 1 242 ? 14.883 34.25 9.109 1 94.56 242 MET B O 1
ATOM 4367 N N . SER B 1 243 ? 13.156 35.75 8.977 1 95 243 SER B N 1
ATOM 4368 C CA . SER B 1 243 ? 12.172 34.875 9.578 1 95 243 SER B CA 1
ATOM 4369 C C . SER B 1 243 ? 11.312 34.188 8.516 1 95 243 SER B C 1
ATOM 4371 O O . SER B 1 243 ? 11.375 34.562 7.34 1 95 243 SER B O 1
ATOM 4373 N N . ARG B 1 244 ? 10.609 33.188 8.883 1 96.06 244 ARG B N 1
ATOM 4374 C CA . ARG B 1 244 ? 9.625 32.469 8.086 1 96.06 244 ARG B CA 1
ATOM 4375 C C . ARG B 1 244 ? 8.461 32 8.953 1 96.06 244 ARG B C 1
ATOM 4377 O O . ARG B 1 244 ? 8.258 30.797 9.125 1 96.06 244 ARG B O 1
ATOM 4384 N N . TRP B 1 245 ? 7.719 32.938 9.484 1 97.31 245 TRP B N 1
ATOM 4385 C CA . TRP B 1 245 ? 6.609 32.656 10.383 1 97.31 245 TRP B CA 1
ATOM 4386 C C . TRP B 1 245 ? 5.582 31.75 9.703 1 97.31 245 TRP B C 1
ATOM 4388 O O . TRP B 1 245 ? 5.125 32.031 8.602 1 97.31 245 TRP B O 1
ATOM 4398 N N . SER B 1 246 ? 5.289 30.641 10.375 1 98.31 246 SER B N 1
ATOM 4399 C CA . SER B 1 246 ? 4.336 29.688 9.797 1 98.31 246 SER B CA 1
ATOM 4400 C C . SER B 1 246 ? 3.633 28.891 10.883 1 98.31 246 SER B C 1
ATOM 4402 O O . SER B 1 246 ? 4.078 28.859 12.031 1 98.31 246 SER B O 1
ATOM 4404 N N . GLN B 1 247 ? 2.514 28.359 10.555 1 98.62 247 GLN B N 1
ATOM 4405 C CA . GLN B 1 247 ? 1.787 27.391 11.367 1 98.62 247 GLN B CA 1
ATOM 4406 C C . GLN B 1 247 ? 1.451 26.141 10.562 1 98.62 247 GLN B C 1
ATOM 4408 O O . GLN B 1 247 ? 0.885 26.234 9.469 1 98.62 247 GLN B O 1
ATOM 4413 N N . VAL B 1 248 ? 1.873 25.031 11.078 1 98.69 248 VAL B N 1
ATOM 4414 C CA . VAL B 1 248 ? 1.442 23.75 10.547 1 98.69 248 VAL B CA 1
ATOM 4415 C C . VAL B 1 248 ? 0.343 23.156 11.43 1 98.69 248 VAL B C 1
ATOM 4417 O O . VAL B 1 248 ? 0.465 23.156 12.656 1 98.69 248 VAL B O 1
ATOM 4420 N N . THR B 1 249 ? -0.684 22.797 10.82 1 98.88 249 THR B N 1
ATOM 4421 C CA . THR B 1 249 ? -1.711 22 11.492 1 98.88 249 THR B CA 1
ATOM 4422 C C . THR B 1 249 ? -1.798 20.609 10.898 1 98.88 249 THR B C 1
ATOM 4424 O O . THR B 1 249 ? -1.85 20.453 9.672 1 98.88 249 THR B O 1
ATOM 4427 N N . HIS B 1 250 ? -1.735 19.609 11.734 1 98.88 250 HIS B N 1
ATOM 4428 C CA . HIS B 1 250 ? -1.955 18.234 11.297 1 98.88 250 HIS B CA 1
ATOM 4429 C C . HIS B 1 250 ? -3.395 17.797 11.555 1 98.88 250 HIS B C 1
ATOM 4431 O O . HIS B 1 250 ? -3.947 18.062 12.625 1 98.88 250 HIS B O 1
ATOM 4437 N N . TYR B 1 251 ? -3.949 17.156 10.57 1 98.94 251 TYR B N 1
ATOM 4438 C CA . TYR B 1 251 ? -5.324 16.672 10.641 1 98.94 251 TYR B CA 1
ATOM 4439 C C . TYR B 1 251 ? -5.379 15.156 10.469 1 98.94 251 TYR B C 1
ATOM 4441 O O . TYR B 1 251 ? -4.641 14.586 9.656 1 98.94 251 TYR B O 1
ATOM 4449 N N . PHE B 1 252 ? -6.203 14.539 11.234 1 98.88 252 PHE B N 1
ATOM 4450 C CA . PHE B 1 252 ? -6.695 13.195 10.977 1 98.88 252 PHE B CA 1
ATOM 4451 C C . PHE B 1 252 ? -8.164 13.227 10.562 1 98.88 252 PHE B C 1
ATOM 4453 O O . PHE B 1 252 ? -8.766 14.297 10.477 1 98.88 252 PHE B O 1
ATOM 4460 N N . PHE B 1 253 ? -8.656 12.086 10.258 1 98.69 253 PHE B N 1
ATOM 4461 C CA . PHE B 1 253 ? -10.047 11.945 9.836 1 98.69 253 PHE B CA 1
ATOM 4462 C C . PHE B 1 253 ? -10.758 10.875 10.656 1 98.69 253 PHE B C 1
ATOM 4464 O O . PHE B 1 253 ? -10.125 9.945 11.156 1 98.69 253 PHE B O 1
ATOM 4471 N N . ASP B 1 254 ? -12.031 10.992 10.82 1 97.5 254 ASP B N 1
ATOM 4472 C CA . ASP B 1 254 ? -12.812 10.133 11.703 1 97.5 254 ASP B CA 1
ATOM 4473 C C . ASP B 1 254 ? -12.805 8.688 11.211 1 97.5 254 ASP B C 1
ATOM 4475 O O . ASP B 1 254 ? -12.5 8.422 10.047 1 97.5 254 ASP B O 1
ATOM 4479 N N . ASP B 1 255 ? -13.117 7.773 12.148 1 96.5 255 ASP B N 1
ATOM 4480 C CA . ASP B 1 255 ? -13.32 6.344 11.93 1 96.5 255 ASP B CA 1
ATOM 4481 C C . ASP B 1 255 ? -12.047 5.688 11.391 1 96.5 255 ASP B C 1
ATOM 4483 O O . ASP B 1 255 ? -12.086 5 10.367 1 96.5 255 ASP B O 1
ATOM 4487 N N . CYS B 1 256 ? -10.984 6.023 12.078 1 97.44 256 CYS B N 1
ATOM 4488 C CA . CYS B 1 256 ? -9.695 5.398 11.812 1 97.44 256 CYS B CA 1
ATOM 4489 C C . CYS B 1 256 ? -9.031 4.965 13.117 1 97.44 256 CYS B C 1
ATOM 4491 O O . CYS B 1 256 ? -9.43 5.395 14.195 1 97.44 256 CYS B O 1
ATOM 4493 N N . VAL B 1 257 ? -8.156 4.062 12.969 1 96.38 257 VAL B N 1
ATOM 4494 C CA . VAL B 1 257 ? -7.18 3.783 14.008 1 96.38 257 VAL B CA 1
ATOM 4495 C C . VAL B 1 257 ? -5.93 4.633 13.789 1 96.38 257 VAL B C 1
ATOM 4497 O O . VAL B 1 257 ? -5.391 4.68 12.688 1 96.38 257 VAL B O 1
ATOM 4500 N N . TYR B 1 258 ? -5.496 5.336 14.82 1 97.5 258 TYR B N 1
ATOM 4501 C CA . TYR B 1 258 ? -4.375 6.262 14.711 1 97.5 258 TYR B CA 1
ATOM 4502 C C . TYR B 1 258 ? -3.146 5.719 15.438 1 97.5 258 TYR B C 1
ATOM 4504 O O . TYR B 1 258 ? -3.227 5.336 16.609 1 97.5 258 TYR B O 1
ATOM 4512 N N . TYR B 1 259 ? -1.997 5.719 14.695 1 94.44 259 TYR B N 1
ATOM 4513 C CA . TYR B 1 259 ? -0.825 5.109 15.32 1 94.44 259 TYR B CA 1
ATOM 4514 C C . TYR B 1 259 ? 0.46 5.699 14.75 1 94.44 259 TYR B C 1
ATOM 4516 O O . TYR B 1 259 ? 0.421 6.496 13.805 1 94.44 259 TYR B O 1
ATOM 4524 N N . THR B 1 260 ? 1.603 5.406 15.328 1 93.5 260 THR B N 1
ATOM 4525 C CA . THR B 1 260 ? 2.934 5.793 14.875 1 93.5 260 THR B CA 1
ATOM 4526 C C . THR B 1 260 ? 3.684 4.598 14.305 1 93.5 260 THR B C 1
ATOM 4528 O O . THR B 1 260 ? 4.117 3.713 15.047 1 93.5 260 THR B O 1
ATOM 4531 N N . PRO B 1 261 ? 3.865 4.57 13.039 1 91.38 261 PRO B N 1
ATOM 4532 C CA . PRO B 1 261 ? 4.438 3.398 12.375 1 91.38 261 PRO B CA 1
ATOM 4533 C C . PRO B 1 261 ? 5.836 3.057 12.883 1 91.38 261 PRO B C 1
ATOM 4535 O O . PRO B 1 261 ? 6.152 1.881 13.086 1 91.38 261 PRO B O 1
ATOM 4538 N N . ALA B 1 262 ? 6.699 4.055 13.148 1 87.56 262 ALA B N 1
ATOM 4539 C CA . ALA B 1 262 ? 8.078 3.809 13.555 1 87.56 262 ALA B CA 1
ATOM 4540 C C . ALA B 1 262 ? 8.141 2.9 14.781 1 87.56 262 ALA B C 1
ATOM 4542 O O . ALA B 1 262 ? 9.102 2.148 14.961 1 87.56 262 ALA B O 1
ATOM 4543 N N . PHE B 1 263 ? 7.086 2.885 15.508 1 90.69 263 PHE B N 1
ATOM 4544 C CA . PHE B 1 263 ? 7.074 2.146 16.766 1 90.69 263 PHE B CA 1
ATOM 4545 C C . PHE B 1 263 ? 5.992 1.074 16.75 1 90.69 263 PHE B C 1
ATOM 4547 O O . PHE B 1 263 ? 5.449 0.719 17.797 1 90.69 263 PHE B O 1
ATOM 4554 N N . SER B 1 264 ? 5.66 0.693 15.586 1 90.69 264 SER B N 1
ATOM 4555 C CA . SER B 1 264 ? 4.59 -0.285 15.422 1 90.69 264 SER B CA 1
ATOM 4556 C C . SER B 1 264 ? 4.996 -1.391 14.453 1 90.69 264 SER B C 1
ATOM 4558 O O . SER B 1 264 ? 5.887 -1.199 13.617 1 90.69 264 SER B O 1
ATOM 4560 N N . ASP B 1 265 ? 4.422 -2.506 14.625 1 89.94 265 ASP B N 1
ATOM 4561 C CA . ASP B 1 265 ? 4.375 -3.59 13.648 1 89.94 265 ASP B CA 1
ATOM 4562 C C . ASP B 1 265 ? 2.936 -3.885 13.227 1 89.94 265 ASP B C 1
ATOM 4564 O O . ASP B 1 265 ? 2.316 -4.828 13.727 1 89.94 265 ASP B O 1
ATOM 4568 N N . GLU B 1 266 ? 2.457 -3.111 12.336 1 87 266 GLU B N 1
ATOM 4569 C CA . GLU B 1 266 ? 1.039 -2.938 12.031 1 87 266 GLU B CA 1
ATOM 4570 C C . GLU B 1 266 ? 0.39 -4.262 11.641 1 87 266 GLU B C 1
ATOM 4572 O O . GLU B 1 266 ? -0.701 -4.586 12.109 1 87 266 GLU B O 1
ATOM 4577 N N . TYR B 1 267 ? 1.04 -5.023 10.859 1 82.44 267 TYR B N 1
ATOM 4578 C CA . TYR B 1 267 ? 0.415 -6.219 10.297 1 82.44 267 TYR B CA 1
ATOM 4579 C C . TYR B 1 267 ? 0.333 -7.328 11.344 1 82.44 267 TYR B C 1
ATOM 4581 O O . TYR B 1 267 ? -0.367 -8.328 11.141 1 82.44 267 TYR B O 1
ATOM 4589 N N . LEU B 1 268 ? 1.033 -7.09 12.43 1 84.12 268 LEU B N 1
ATOM 4590 C CA . LEU B 1 268 ? 1.005 -8.062 13.516 1 84.12 268 LEU B CA 1
ATOM 4591 C C . LEU B 1 268 ? 0.089 -7.598 14.641 1 84.12 268 LEU B C 1
ATOM 4593 O O . LEU B 1 268 ? -0.004 -8.25 15.688 1 84.12 268 LEU B O 1
ATOM 4597 N N . GLY B 1 269 ? -0.508 -6.465 14.398 1 84.69 269 GLY B N 1
ATOM 4598 C CA . GLY B 1 269 ? -1.434 -5.941 15.391 1 84.69 269 GLY B CA 1
ATOM 4599 C C . GLY B 1 269 ? -0.738 -5.266 16.562 1 84.69 269 GLY B C 1
ATOM 4600 O O . GLY B 1 269 ? -1.342 -5.059 17.609 1 84.69 269 GLY B O 1
ATOM 4601 N N . ARG B 1 270 ? 0.474 -5.051 16.422 1 89.38 270 ARG B N 1
ATOM 4602 C CA . ARG B 1 270 ? 1.252 -4.344 17.438 1 89.38 270 ARG B CA 1
ATOM 4603 C C . ARG B 1 270 ? 1.399 -2.869 17.078 1 89.38 270 ARG B C 1
ATOM 4605 O O . ARG B 1 270 ? 2.336 -2.482 16.375 1 89.38 270 ARG B O 1
ATOM 4612 N N . LEU B 1 271 ? 0.486 -2.09 17.641 1 92.12 271 LEU B N 1
ATOM 4613 C CA . LEU B 1 271 ? 0.405 -0.682 17.266 1 92.12 271 LEU B CA 1
ATOM 4614 C C . LEU B 1 271 ? 0.693 0.217 18.469 1 92.12 271 LEU B C 1
ATOM 4616 O O . LEU B 1 271 ? 0.177 -0.017 19.562 1 92.12 271 LEU B O 1
ATOM 4620 N N . GLN B 1 272 ? 1.562 1.139 18.281 1 92.25 272 GLN B N 1
ATOM 4621 C CA . GLN B 1 272 ? 1.606 2.262 19.203 1 92.25 272 GLN B CA 1
ATOM 4622 C C . GLN B 1 272 ? 0.495 3.266 18.906 1 92.25 272 GLN B C 1
ATOM 4624 O O . GLN B 1 272 ? 0.695 4.211 18.141 1 92.25 272 GLN B O 1
ATOM 4629 N N . LEU B 1 273 ? -0.632 3.07 19.578 1 94.19 273 LEU B N 1
ATOM 4630 C CA . LEU B 1 273 ? -1.821 3.879 19.344 1 94.19 273 LEU B CA 1
ATOM 4631 C C . LEU B 1 273 ? -1.634 5.297 19.875 1 94.19 273 LEU B C 1
ATOM 4633 O O . LEU B 1 273 ? -0.948 5.5 20.875 1 94.19 273 LEU B O 1
ATOM 4637 N N . ARG B 1 274 ? -2.252 6.16 19.234 1 94.94 274 ARG B N 1
ATOM 4638 C CA . ARG B 1 274 ? -2.229 7.547 19.703 1 94.94 274 ARG B CA 1
ATOM 4639 C C . ARG B 1 274 ? -3.502 7.898 20.453 1 94.94 274 ARG B C 1
ATOM 4641 O O . ARG B 1 274 ? -4.594 7.449 20.094 1 94.94 274 ARG B O 1
ATOM 4648 N N . ASN B 1 275 ? -3.307 8.633 21.5 1 93.94 275 ASN B N 1
ATOM 4649 C CA . ASN B 1 275 ? -4.41 9.242 22.234 1 93.94 275 ASN B CA 1
ATOM 4650 C C . ASN B 1 275 ? -4.633 10.695 21.812 1 93.94 275 ASN B C 1
ATOM 4652 O O . ASN B 1 275 ? -3.998 11.602 22.359 1 93.94 275 ASN B O 1
ATOM 4656 N N . LEU B 1 276 ? -5.625 10.852 21 1 96.75 276 LEU B N 1
ATOM 4657 C CA . LEU B 1 276 ? -5.758 12.148 20.344 1 96.75 276 LEU B CA 1
ATOM 4658 C C . LEU B 1 276 ? -6.938 12.93 20.922 1 96.75 276 LEU B C 1
ATOM 4660 O O . LEU B 1 276 ? -7.926 12.336 21.359 1 96.75 276 LEU B O 1
ATOM 4664 N N . VAL B 1 277 ? -6.73 14.18 20.938 1 96.75 277 VAL B N 1
ATOM 4665 C CA . VAL B 1 277 ? -7.82 15.117 21.219 1 96.75 277 VAL B CA 1
ATOM 4666 C C . VAL B 1 277 ? -8.016 16.047 20.031 1 96.75 277 VAL B C 1
ATOM 4668 O O . VAL B 1 277 ? -7.051 16.438 19.375 1 96.75 277 VAL B O 1
ATOM 4671 N N . SER B 1 278 ? -9.25 16.375 19.781 1 98.31 278 SER B N 1
ATOM 4672 C CA . SER B 1 278 ? -9.555 17.344 18.734 1 98.31 278 SER B CA 1
ATOM 4673 C C . SER B 1 278 ? -9.258 18.766 19.203 1 98.31 278 SER B C 1
ATOM 4675 O O . SER B 1 278 ? -9.758 19.203 20.25 1 98.31 278 SER B O 1
ATOM 4677 N N . VAL B 1 279 ? -8.539 19.469 18.484 1 98.25 279 VAL B N 1
ATOM 4678 C CA . VAL B 1 279 ? -8.219 20.859 18.781 1 98.25 279 VAL B CA 1
ATOM 4679 C C . VAL B 1 279 ? -9.5 21.688 18.812 1 98.25 279 VAL B C 1
ATOM 4681 O O . VAL B 1 279 ? -9.562 22.734 19.469 1 98.25 279 VAL B O 1
ATOM 4684 N N . VAL B 1 280 ? -10.523 21.234 18.078 1 98 280 VAL B N 1
ATOM 4685 C CA . VAL B 1 280 ? -11.773 21.984 17.938 1 98 280 VAL B CA 1
ATOM 4686 C C . VAL B 1 280 ? -12.43 22.156 19.312 1 98 280 VAL B C 1
ATOM 4688 O O . VAL B 1 280 ? -12.758 23.281 19.703 1 98 280 VAL B O 1
ATOM 4691 N N . ASP B 1 281 ? -12.516 21.062 20.062 1 96.62 281 ASP B N 1
ATOM 4692 C CA . ASP B 1 281 ? -13.336 21.141 21.281 1 96.62 281 ASP B CA 1
ATOM 4693 C C . ASP B 1 281 ? -12.672 20.375 22.422 1 96.62 281 ASP B C 1
ATOM 4695 O O . ASP B 1 281 ? -13.242 20.266 23.516 1 96.62 281 ASP B O 1
ATOM 4699 N N . GLY B 1 282 ? -11.516 19.844 22.172 1 94.88 282 GLY B N 1
ATOM 4700 C CA . GLY B 1 282 ? -10.797 19.125 23.219 1 94.88 282 GLY B CA 1
ATOM 4701 C C . GLY B 1 282 ? -11.328 17.734 23.469 1 94.88 282 GLY B C 1
ATOM 4702 O O . GLY B 1 282 ? -10.867 17.031 24.375 1 94.88 282 GLY B O 1
ATOM 4703 N N . THR B 1 283 ? -12.18 17.234 22.625 1 95.81 283 THR B N 1
ATOM 4704 C CA . THR B 1 283 ? -12.766 15.906 22.828 1 95.81 283 THR B CA 1
ATOM 4705 C C . THR B 1 283 ? -11.789 14.812 22.391 1 95.81 283 THR B C 1
ATOM 4707 O O . THR B 1 283 ? -11.07 14.969 21.406 1 95.81 283 THR B O 1
ATOM 4710 N N . ARG B 1 284 ? -11.859 13.82 23.172 1 96 284 ARG B N 1
ATOM 4711 C CA . ARG B 1 284 ? -11.047 12.656 22.828 1 96 284 ARG B CA 1
ATOM 4712 C C . ARG B 1 284 ? -11.539 12.008 21.547 1 96 284 ARG B C 1
ATOM 4714 O O . ARG B 1 284 ? -12.75 11.875 21.328 1 96 284 ARG B O 1
ATOM 4721 N N . LYS B 1 285 ? -10.625 11.703 20.703 1 97 285 LYS B N 1
ATOM 4722 C CA . LYS B 1 285 ? -10.938 10.977 19.484 1 97 285 LYS B CA 1
ATOM 4723 C C . LYS B 1 285 ? -10.547 9.508 19.609 1 97 285 LYS B C 1
ATOM 4725 O O . LYS B 1 285 ? -9.359 9.172 19.656 1 97 285 LYS B O 1
ATOM 4730 N N . ARG B 1 286 ? -11.516 8.672 19.547 1 95.5 286 ARG B N 1
ATOM 4731 C CA . ARG B 1 286 ? -11.289 7.246 19.75 1 95.5 286 ARG B CA 1
ATOM 4732 C C . ARG B 1 286 ? -10.719 6.594 18.5 1 95.5 286 ARG B C 1
ATOM 4734 O O . ARG B 1 286 ? -11.062 6.973 17.375 1 95.5 286 ARG B O 1
ATOM 4741 N N . ASN B 1 287 ? -9.891 5.664 18.734 1 96.56 287 ASN B N 1
ATOM 4742 C CA . ASN B 1 287 ? -9.531 4.746 17.672 1 96.56 287 ASN B CA 1
ATOM 4743 C C . ASN B 1 287 ? -10.711 3.863 17.266 1 96.56 287 ASN B C 1
ATOM 4745 O O . ASN B 1 287 ? -11.297 3.186 18.109 1 96.56 287 ASN B O 1
ATOM 4749 N N . SER B 1 288 ? -10.992 3.967 16 1 95.5 288 SER B N 1
ATOM 4750 C CA . SER B 1 288 ? -12.156 3.215 15.555 1 95.5 288 SER B CA 1
ATOM 4751 C C . SER B 1 288 ? -11.922 2.602 14.172 1 95.5 288 SER B C 1
ATOM 4753 O O . SER B 1 288 ? -11.141 3.135 13.375 1 95.5 288 SER B O 1
ATOM 4755 N N . TYR B 1 289 ? -12.523 1.495 13.977 1 92.94 289 TYR B N 1
ATOM 4756 C CA . TYR B 1 289 ? -12.492 0.781 12.711 1 92.94 289 TYR B CA 1
ATOM 4757 C C . TYR B 1 289 ? -13.883 0.285 12.328 1 92.94 289 TYR B C 1
ATOM 4759 O O . TYR B 1 289 ? -14.43 -0.606 12.984 1 92.94 289 TYR B O 1
ATOM 4767 N N . LEU B 1 290 ? -14.406 0.892 11.258 1 92.19 290 LEU B N 1
ATOM 4768 C CA . LEU B 1 290 ? -15.742 0.575 10.773 1 92.19 290 LEU B CA 1
ATOM 4769 C C . LEU B 1 290 ? -16.766 0.697 11.898 1 92.19 290 LEU B C 1
ATOM 4771 O O . LEU B 1 290 ? -17.609 -0.19 12.078 1 92.19 290 LEU B O 1
ATOM 4775 N N . GLY B 1 291 ? -16.578 1.694 12.609 1 91.44 291 GLY B N 1
ATOM 4776 C CA . GLY B 1 291 ? -17.547 2.041 13.633 1 91.44 291 GLY B CA 1
ATOM 4777 C C . GLY B 1 291 ? -17.266 1.383 14.969 1 91.44 291 GLY B C 1
ATOM 4778 O O . GLY B 1 291 ? -17.875 1.729 15.977 1 91.44 291 GLY B O 1
ATOM 4779 N N . GLU B 1 292 ? -16.328 0.483 15.016 1 91.12 292 GLU B N 1
ATOM 4780 C CA . GLU B 1 292 ? -16.016 -0.203 16.266 1 91.12 292 GLU B CA 1
ATOM 4781 C C . GLU B 1 292 ? -14.758 0.387 16.906 1 91.12 292 GLU B C 1
ATOM 4783 O O . GLU B 1 292 ? -13.75 0.606 16.234 1 91.12 292 GLU B O 1
ATOM 4788 N N . GLU B 1 293 ? -14.836 0.602 18.203 1 93.25 293 GLU B N 1
ATOM 4789 C CA . GLU B 1 293 ? -13.688 1.153 18.922 1 93.25 293 GLU B CA 1
ATOM 4790 C C . GLU B 1 293 ? -12.586 0.109 19.078 1 93.25 293 GLU B C 1
ATOM 4792 O O . GLU B 1 293 ? -12.867 -1.052 19.391 1 93.25 293 GLU B O 1
ATOM 4797 N N . ILE B 1 294 ? -11.445 0.492 18.781 1 89.88 294 ILE B N 1
ATOM 4798 C CA . ILE B 1 294 ? -10.258 -0.341 18.953 1 89.88 294 ILE B CA 1
ATOM 4799 C C . ILE B 1 294 ? -9.477 0.109 20.188 1 89.88 29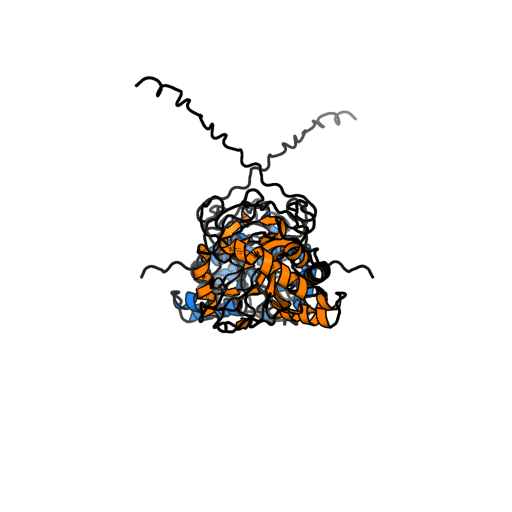4 ILE B C 1
ATOM 4801 O O . ILE B 1 294 ? -9.094 1.275 20.281 1 89.88 294 ILE B O 1
ATOM 4805 N N . VAL B 1 295 ? -9.297 -0.813 21.078 1 83 295 VAL B N 1
ATOM 4806 C CA . VAL B 1 295 ? -8.578 -0.483 22.297 1 83 295 VAL B CA 1
ATOM 4807 C C . VAL B 1 295 ? -7.297 -1.315 22.375 1 83 295 VAL B C 1
ATOM 4809 O O . VAL B 1 295 ? -7.254 -2.449 21.891 1 83 295 VAL B O 1
ATOM 4812 N N . SER B 1 296 ? -6.156 -0.701 22.656 1 72.69 296 SER B N 1
ATOM 4813 C CA . SER B 1 296 ? -4.906 -1.434 22.844 1 72.69 296 SER B CA 1
ATOM 4814 C C . SER B 1 296 ? -5.055 -2.512 23.922 1 72.69 296 SER B C 1
ATOM 4816 O O . SER B 1 296 ? -5.699 -2.293 24.938 1 72.69 296 SER B O 1
ATOM 4818 N N . PRO B 1 297 ? -4.727 -3.752 23.5 1 55.56 297 PRO B N 1
ATOM 4819 C CA . PRO B 1 297 ? -4.75 -4.676 24.641 1 55.56 297 PRO B CA 1
ATOM 4820 C C . PRO B 1 297 ? -3.969 -4.152 25.844 1 55.56 297 PRO B C 1
ATOM 4822 O O . PRO B 1 297 ? -2.973 -3.445 25.672 1 55.56 297 PRO B O 1
ATOM 4825 N N . ALA B 1 298 ? -4.586 -3.861 26.906 1 45 298 ALA B N 1
ATOM 4826 C CA . ALA B 1 298 ? -3.938 -3.443 28.156 1 45 298 ALA B CA 1
ATOM 4827 C C . ALA B 1 298 ? -2.545 -4.059 28.281 1 45 298 ALA B C 1
ATOM 4829 O O . ALA B 1 298 ? -2.385 -5.273 28.156 1 45 298 ALA B O 1
ATOM 4830 N N . SER B 1 299 ? -1.482 -3.48 27.75 1 42.38 299 SER B N 1
ATOM 4831 C CA . SER B 1 299 ? -0.213 -3.947 28.297 1 42.38 299 SER B CA 1
ATOM 4832 C C . SER B 1 299 ? -0.35 -4.32 29.766 1 42.38 299 SER B C 1
ATOM 4834 O O . SER B 1 299 ? -0.943 -3.574 30.547 1 42.38 299 SER B O 1
ATOM 4836 N N . GLY B 1 300 ? -0.531 -5.512 30.125 1 35.25 300 GLY B N 1
ATOM 4837 C CA . GLY B 1 300 ? -0.264 -5.805 31.516 1 35.25 300 GLY B CA 1
ATOM 4838 C C . GLY B 1 300 ? 0.821 -4.93 32.125 1 35.25 300 GLY B C 1
ATOM 4839 O O . GLY B 1 300 ? 1.93 -4.852 31.578 1 35.25 300 GLY B O 1
ATOM 4840 N N . ALA B 1 301 ? 0.49 -3.797 32.688 1 35.19 301 ALA B N 1
ATOM 4841 C CA . ALA B 1 301 ? 1.418 -3.066 33.531 1 35.19 301 ALA B CA 1
ATOM 4842 C C . ALA B 1 301 ? 2.293 -4.027 34.344 1 35.19 301 ALA B C 1
ATOM 4844 O O . ALA B 1 301 ? 1.79 -4.789 35.156 1 35.19 301 ALA B O 1
ATOM 4845 N N . HIS B 1 302 ? 3.35 -4.484 33.781 1 32.56 302 HIS B N 1
ATOM 4846 C CA . HIS B 1 302 ? 4.277 -4.855 34.844 1 32.56 302 HIS B CA 1
ATOM 4847 C C . HIS B 1 302 ? 4.293 -3.807 35.938 1 32.56 302 HIS B C 1
ATOM 4849 O O . HIS B 1 302 ? 4.512 -2.621 35.688 1 32.56 302 HIS B O 1
ATOM 4855 N N . LYS B 1 303 ? 3.6 -4 36.969 1 33.44 303 LYS B N 1
ATOM 4856 C CA . LYS B 1 303 ? 3.83 -3.35 38.25 1 33.44 303 LYS B CA 1
ATOM 4857 C C . LYS B 1 303 ? 5.324 -3.191 38.531 1 33.44 303 LYS B C 1
ATOM 4859 O O . LYS B 1 303 ? 5.992 -4.148 38.938 1 33.44 303 LYS B O 1
ATOM 4864 N N . SER B 1 304 ? 5.984 -2.479 37.719 1 25.83 304 SER B N 1
ATOM 4865 C CA . SER B 1 304 ? 7.246 -2.156 38.375 1 25.83 304 SER B CA 1
ATOM 4866 C C . SER B 1 304 ? 7.023 -1.646 39.812 1 25.83 304 SER B C 1
ATOM 4868 O O . SER B 1 304 ? 6.348 -0.634 40 1 25.83 304 SER B O 1
ATOM 4870 N N . ARG B 1 305 ? 6.832 -2.525 40.75 1 31.05 305 ARG B N 1
ATOM 4871 C CA . ARG B 1 305 ? 7.078 -2.246 42.156 1 31.05 305 ARG B CA 1
ATOM 4872 C C . ARG B 1 305 ? 8.258 -1.298 42.312 1 31.05 305 ARG B C 1
ATOM 4874 O O . ARG B 1 305 ? 9.414 -1.686 42.125 1 31.05 305 ARG B O 1
ATOM 4881 N N . ILE B 1 306 ? 8.062 -0.111 41.875 1 23.72 306 ILE B N 1
ATOM 4882 C CA . ILE B 1 306 ? 8.938 0.897 42.438 1 23.72 306 ILE B CA 1
ATOM 4883 C C . ILE B 1 306 ? 9.031 0.692 43.969 1 23.72 306 ILE B C 1
ATOM 4885 O O . ILE B 1 306 ? 8.039 0.87 44.688 1 23.72 306 ILE B O 1
ATOM 4889 N N . LEU B 1 307 ? 9.82 -0.326 44.375 1 28.38 307 LEU B N 1
ATOM 4890 C CA . LEU B 1 307 ? 10.359 -0.299 45.719 1 28.38 307 LEU B CA 1
ATOM 4891 C C . LEU B 1 307 ? 10.906 1.082 46.062 1 28.38 307 LEU B C 1
ATOM 4893 O O . LEU B 1 307 ? 11.914 1.511 45.469 1 28.38 307 LEU B O 1
ATOM 4897 N N . THR B 1 308 ? 10.086 2.012 46.25 1 27.55 308 THR B N 1
ATOM 4898 C CA . THR B 1 308 ? 10.461 3.135 47.125 1 27.55 308 THR B CA 1
ATOM 4899 C C . THR B 1 308 ? 11.227 2.648 48.344 1 27.55 308 THR B C 1
ATOM 4901 O O . THR B 1 308 ? 10.641 2.055 49.25 1 27.55 308 THR B O 1
ATOM 4904 N N . GLY B 1 309 ? 12.383 1.969 48.094 1 26.77 309 GLY B N 1
ATOM 4905 C CA . GLY B 1 309 ? 13.266 1.898 49.25 1 26.77 309 GLY B CA 1
ATOM 4906 C C . GLY B 1 309 ? 13.398 3.221 49.969 1 26.77 309 GLY B C 1
ATOM 4907 O O . GLY B 1 309 ? 13.391 4.285 49.344 1 26.77 309 GLY B O 1
ATOM 4908 N N . ARG B 1 310 ? 13.031 3.297 51.25 1 28.95 310 ARG B N 1
ATOM 4909 C CA . ARG B 1 310 ? 13.148 4.133 52.438 1 28.95 310 ARG B CA 1
ATOM 4910 C C . ARG B 1 310 ? 14.586 4.605 52.625 1 28.95 310 ARG B C 1
ATOM 4912 O O . ARG B 1 310 ? 15.414 3.875 53.156 1 28.95 310 ARG B O 1
ATOM 4919 N N . LEU B 1 311 ? 15.336 5.133 51.656 1 26.17 311 LEU B N 1
ATOM 4920 C CA . LEU B 1 311 ? 16.5 5.855 52.156 1 26.17 311 LEU B CA 1
ATOM 4921 C C . LEU B 1 311 ? 16.078 6.977 53.094 1 26.17 311 LEU B C 1
ATOM 4923 O O . LEU B 1 311 ? 15.547 8 52.656 1 26.17 311 LEU B O 1
ATOM 4927 N N . ARG B 1 312 ? 15.414 6.664 54.25 1 24.98 312 ARG B N 1
ATOM 4928 C CA . ARG B 1 312 ? 15.172 7.461 55.438 1 24.98 312 ARG B CA 1
ATOM 4929 C C . ARG B 1 312 ? 16.391 8.32 55.781 1 24.98 312 ARG B C 1
ATOM 4931 O O . ARG B 1 312 ? 17.5 8.039 55.344 1 24.98 312 ARG B O 1
ATOM 4938 N N . LYS B 1 313 ? 16.344 8.961 57 1 28.66 313 LYS B N 1
ATOM 4939 C CA . LYS B 1 313 ? 16.531 10.07 57.906 1 28.66 313 LYS B CA 1
ATOM 4940 C C . LYS B 1 313 ? 17.969 10.094 58.469 1 28.66 313 LYS B C 1
ATOM 4942 O O . LYS B 1 313 ? 18.281 10.875 59.344 1 28.66 313 LYS B O 1
ATOM 4947 N N . TRP B 1 314 ? 18.828 9.172 58.062 1 29.8 314 TRP B N 1
ATOM 4948 C CA . TRP B 1 314 ? 19.906 9.219 59.062 1 29.8 314 TRP B CA 1
ATOM 4949 C C . TRP B 1 314 ? 20.734 10.492 58.906 1 29.8 314 TRP B C 1
ATOM 4951 O O . TRP B 1 314 ? 21.672 10.719 59.656 1 29.8 314 TRP B O 1
ATOM 4961 N N . MET B 1 315 ? 20.484 11.406 57.844 1 25.41 315 MET B N 1
ATOM 4962 C CA . MET B 1 315 ? 21.531 12.414 57.844 1 25.41 315 MET B CA 1
ATOM 4963 C C . MET B 1 315 ? 21.359 13.391 59 1 25.41 315 MET B C 1
ATOM 4965 O O . MET B 1 315 ? 20.891 14.516 58.812 1 25.41 315 MET B O 1
ATOM 4969 N N . ARG B 1 316 ? 20.641 13 60.094 1 26.33 316 ARG B N 1
ATOM 4970 C CA . ARG B 1 316 ? 20.562 13.938 61.219 1 26.33 316 ARG B CA 1
ATOM 4971 C C . ARG B 1 316 ? 21.953 14.461 61.562 1 26.33 316 ARG B C 1
ATOM 4973 O O . ARG B 1 316 ? 22.141 15.664 61.75 1 26.33 316 ARG B O 1
ATOM 4980 N N . ARG B 1 317 ? 22.656 13.695 62.375 1 30.34 317 ARG B N 1
ATOM 4981 C CA . ARG B 1 317 ? 23.453 14.102 63.531 1 30.34 317 ARG B CA 1
ATOM 4982 C C . ARG B 1 317 ? 24.859 14.516 63.125 1 30.34 317 ARG B C 1
ATOM 4984 O O . ARG B 1 317 ? 25.609 15.078 63.906 1 30.34 317 ARG B O 1
ATOM 4991 N N . SER B 1 318 ? 25.391 14.258 61.938 1 26.53 318 SER B N 1
ATOM 4992 C CA . SER B 1 318 ? 26.719 14.812 62.188 1 26.53 318 SER B CA 1
ATOM 4993 C C . SER B 1 318 ? 26.75 16.312 61.938 1 26.53 318 SER B C 1
ATOM 4995 O O . SER B 1 318 ? 26.109 16.797 61 1 26.53 318 SER B O 1
#

Organism: NCBI:txid488447

Secondary structure (DSSP, 8-state):
------S-TTS-GGG-TTHHHHHHHS---HHHHHHHHHHHHHSEEEEE-S-TTHHHHHHHHHHHHGGGGG--EE-TTS-EEETTEEE-GGGT-HHHHHHHT-HHHHHHHHHHHTS-EEEEEEEEESS---PPSB-GGGTSEEESTT-EEEEEEESSPPPGGG--EEE-TTGGGSPPP-HHHHT---TT---S-SSHHHHHHHHHHHHHHT---EEE-PPTTEEEEEETT--EEE---S-TT----EEEEEEEESS-EEE-GGG-BGGGTB--B--EE-TTT-PEEPPEETTEEP------------------S-TT--/------S-TTS-GGG-TTHHHHHHHS---HHHHHHHHHHHHHSEEEEE-S-TTHHHHHHHHHHHHGGGGG--EE-TTS-EEETTEEE-GGGT-HHHHHHHT-HHHHHHHHHHHTS-EEEEEEEEESS---PPSB-GGGTSEEESTT-EEEEEEESSPPPGGG--EEE-TTGGGSPPP-HHHHT---TT---S-SSHHHHHHHHHHHHHHT---EEE-PPTTEEEEEETT--EEE---S-TT----EEEEEEEESS-EEE-GGG-BGGGTB--B--EE-TTT-PEEPPEETTEEP------------------S-TT--

Radius of gyration: 28.69 Å; Cα contacts (8 Å, |Δi|>4): 1347; chains: 2; bounding box: 74×92×93 Å

pLDDT: mean 89.02, std 18.12, range [23.59, 98.94]

InterPro domains:
  IPR008775 Phytanoyl-CoA dioxygenase-like [PF05721] (125-236)

Solvent-accessible surface area (backbone atoms only — not comparable to full-atom values): 33481 Å² total; per-residue (Å²): 125,78,79,73,76,62,70,45,67,23,34,30,41,41,73,34,84,49,30,74,69,52,55,71,70,44,96,62,54,74,69,50,46,52,42,39,50,32,30,46,61,33,18,33,34,77,43,72,54,86,49,96,59,46,68,63,37,40,54,51,44,52,65,67,47,58,74,50,41,78,37,75,50,73,46,93,88,64,31,36,30,29,84,41,37,32,36,35,51,42,80,83,31,70,51,52,30,46,64,55,49,31,62,63,58,36,52,50,48,14,65,45,37,72,37,54,47,41,30,60,47,36,39,34,26,48,36,51,79,41,41,68,66,41,42,53,34,32,59,51,34,33,42,38,55,62,45,30,35,40,37,40,36,27,61,35,65,38,46,81,45,19,10,33,44,29,32,31,72,36,37,38,76,46,85,81,77,44,30,52,34,47,64,46,84,8,51,86,54,87,64,94,53,58,54,65,86,47,42,66,52,51,53,49,41,40,60,66,64,65,60,63,76,45,73,52,68,40,48,55,46,28,26,39,40,34,42,20,46,21,34,31,29,25,34,68,56,73,39,82,87,46,56,34,37,31,39,36,30,35,31,39,37,62,63,21,30,42,27,28,39,48,34,9,36,46,68,71,40,37,63,40,67,57,89,44,37,27,66,72,77,62,46,74,50,71,29,14,51,89,82,40,78,58,73,76,73,73,69,75,71,74,71,70,73,72,71,76,69,80,87,71,66,77,88,66,75,123,125,77,79,73,76,64,72,44,67,24,35,30,42,42,72,34,85,48,30,74,67,53,56,72,70,45,97,62,54,74,70,51,47,51,43,40,50,32,31,48,61,33,20,33,33,77,42,72,54,85,48,96,58,46,69,62,37,40,54,52,43,51,65,67,46,57,74,48,40,76,38,77,49,72,45,96,87,63,32,35,30,30,83,40,36,32,35,34,50,42,80,82,30,69,52,54,29,46,64,55,49,30,62,63,56,37,52,50,47,15,66,44,37,71,36,54,48,42,30,60,45,35,38,35,25,48,36,51,79,41,41,68,68,42,43,52,35,31,61,51,32,33,43,40,54,62,46,32,34,40,37,39,34,27,61,34,65,37,45,81,43,18,11,33,44,30,34,31,72,38,37,38,74,48,85,81,78,43,30,52,33,48,63,46,85,8,53,86,52,86,65,94,55,56,54,64,87,46,43,65,53,52,53,50,40,40,60,65,64,67,58,63,77,44,74,52,67,39,47,54,48,27,25,38,39,33,41,20,46,22,34,31,29,25,33,68,57,74,39,81,87,46,55,33,35,31,38,36,28,35,31,40,37,63,63,22,32,42,28,25,38,47,35,9,35,46,69,70,39,37,63,38,67,58,89,43,38,27,65,73,78,62,45,75,50,72,30,13,52,88,82,40,76,58,72,76,74,73,69,74,70,73,72,71,72,74,72,76,71,77,84,72,71,74,85,63,76,123

Foldseek 3Di:
DPLPDDPCLLFFLLQDPCNVVNVVSFPDDPVLSVQSPQCNFFQKGKDQQPDPCLLVLLVVCCVVCVVQQVDAQADPQGWGHYNFKIKPCLSPRVSLLCSQVPPVVQVSLCRRGVFGKFWFMKMKGFAFPQFFWFFQCLFKAKVVGFQKKKKKAFSAFADPQRWFKKWFTPQLVPDDDFCVNLVHAAAPDDDPDSTVSCRVVVVVVCVVVVTDMDGDRDHHRMMMMGIRRIIMGTRDNNDPVDTTIMMMIMMGGAAIWIFRRNRADVVVPGGHGDFTAGSNPRDTHFHHHPRHGDDPDPPPPPPPPPPPPCPDDDVPDD/DPLPDDPCLLFFLLQDPCNVVNVVSFPDDPVLSVQSPQCNFFQKDKDQQPDPCLLVLLVVCCVVCVVQQVDAQADPQGWGHYNFKIKPCLSPRVSLLCSQVPPVVQVSLCRRGVFGKFWFMKMKGFAFPQFFWFFQCLFKAKVVGFQKKKKKAFSAFADPQRWFKKWFTPQLVPDDDFQVNLVHAAAPDDDPDSTVSCRVVVVVVCVVVVTDMDGDRDHHRMMMMGIRRIIMGTRDNNDPVDTTIMMMIMMGGAAIWIFRRNRADVVVPGGHGDFTAGSNPRDTGFHHHPRHGDDPDPPPPPPPPPPPPPPDDPVPDD

Sequence (636 aa):
MDVKKRLLPGIPLIESPLFDAEISQAELTPGEHEIASALNRNGYAVIDFPDPDLDVRIARIRERLAPLFADTGLSNDGVFYAAGRIQDAWINDPDVKAIAANVQMLDLLGRLYGRAAFPFQTLNFRVGTQQKLHTDAVHFSSIPQRFMCGVWVALEDISPEAGPLQLVPGSHNWPMIDNATAGRRGFGVSSESAQLPYQEIWDAMVEAKGASIKTFEARKGQALIWCANLLHGGSPQIDPAMSRWSQVTHYFFDDCVYYTPAFSDEYLGRLQLRNLVSVVDGTRKRNSYLGEEIVSPASGAHKSRILTGRLRKWMRRSMDVKKRLLPGIPLIESPLFDAEISQAELTPGEHEIASALNRNGYAVIDFPDPDLDVRIARIRERLAPLFADTGLSNDGVFYAAGRIQDAWINDPDVKAIAANVQMLDLLGRLYGRAAFPFQTLNFRVGTQQKLHTDAVHFSSIPQRFMCGVWVALEDISPEAGPLQLVPGSHNWPMIDNATAGRRGFGVSSESAQLPYQEIWDAMVEAKGASIKTFEARKGQALIWCANLLHGGSPQIDPAMSRWSQVTHYFFDDCVYYTPAFSDEYLGRLQLRNLVSVVDGTRKRNSYLGEEIVSPASGAHKSRILTGRLRKWMRRS

Nearest PDB structures (foldseek):
  5epa-assembly3_C  TM=7.275E-01  e=2.723E-13  Streptomyces nogalater
  7dt0-assembly4_G  TM=7.531E-01  e=6.459E-12  uncultured bacterium esnapd13
  7dt0-assembly1_H-2  TM=7.427E-01  e=2.101E-11  uncultured bacterium esnapd13
  7dt0-assembly1_A  TM=6.705E-01  e=3.050E-11  uncultured bacterium esnapd13
  5ybr-assembly1_A  TM=6.944E-01  e=9.276E-10  Penicillium brasilianum